Protein AF-0000000080301544 (afdb_homodimer)

InterPro domains:
  IPR000182 GNAT domain [PF00583] (174-254)
  IPR000182 GNAT domain [PS51186] (132-271)
  IPR016181 Acyl-CoA N-acyltransferase [SSF55729] (85-257)
  IPR050680 YpeA/RimI acetyltransferase [PTHR43420] (167-261)

Sequence (552 aa):
MTGSTRGGLPLLDDGADPALLSRIEDAGLNASAPPQQRWLDGWLLRLLPAKAKRARCVNAVARGRLPLDEKLARAAAACRAAGVPLVVRITPFTEPPELEAELAARGWGRLDDTRVMWRSGLDTAPAAALPDGLRLVATDPAHYAEQVGAWRGTPPPQRRAHAARLQVSPVPYRAWLLQADGGQALAGGQIACEDDLVGLYDVYTAPPARGRGLARALCSRLIAAAAAEGARHAYLQVEHDNLAARAVYHRLGFRDAYAYHYRAPAGGELPAGAGGMTGSTRGGLPLLDDGADPALLSRIEDAGLNASAPPQQRWLDGWLLRLLPAKAKRARCVNAVARGRLPLDEKLARAAAACRAAGVPLVVRITPFTEPPELEAELAARGWGRLDDTRVMWRSGLDTAPAAALPDGLRLVATDPAHYAEQVGAWRGTPPPQRRAHAARLQVSPVPYRAWLLQADGGQALAGGQIACEDDLVGLYDVYTAPPARGRGLARALCSRLIAAAAAEGARHAYLQVEHDNLAARAVYHRLGFRDAYAYHYRAPAGGELPAGAGG

Foldseek 3Di:
DPPPPLLAFDWDDPPDDPVVVVVVVVLLLQQLEFPDWDDDQQKIAQQADALDVSNGEIERQEAGDDDPVVSQVVSCVSNVVSVHAYKYKGWSRHPPRCVVVVLVVVVWDWFFKKFKKKDFALLPQDADDDDPQKDKAKDQPLVVLVVLCVLLVHDPVNSNVSSVRQVPRPWHKIKIFIAGNVGDTFWMWMWTDDQQEIEIDSTDGRPVNPPVCRSLNRVSVVSNVSVVVRHGMYIYMGGPPPVVVVVSVVVVVMDTGTIMIMTHDPPPDPPNSSRD/DPPPPLLAFDWDDPPDDPVVVVVVVVLLLQQLEFPDWDDDFQKIAQQADALDVSNGEIERQDHGDDDPVVSQVVSCVSNVVSVHAYKYKGWSRHPPRCVVVVLVVVVWDWFFKKFKKKDFALLPQDADDDDPQKDKAKDQPLVVLVVLCVLLVHDPVNSNVSSVRQVPRPWHKIKIFIAGNVGDTFWMWMWTDDQQEIEIPSTDGRPVNPPVCRSLNRVSVVSNVSVVVRHGMYIYMGGPPPVVVVVSVVVVVMDGGTIMIMTHDPPPDPPNSSRD

pLDDT: mean 90.4, std 13.52, range [24.84, 98.62]

Organism: Piscinibacter sakaiensis (NCBI:txid1547922)

Secondary structure (DSSP, 8-state):
------SSPPBS-TTS-HHHHHHHHHHHHHHT--S-EEEETTEEEE-S--SSGGGSSEEE-S--SS-HHHHHHHHHHHHHHHT----EEE-TT-SSTTHHHHHHHTTPEEEEEEEEEEEE-GGGPPPPPPPTTEEEEEE-HHHHHHHHHHHHT--HHHHHHHHHHHHT-SS-EEEEEEEETTS-EEEEEEEEEETTEEEEEEEEE-GGGTTSSHHHHHHHHHHHHHHHTT--EEEEEEETT-HHHHHHHHHTT-EEEEEEEEEE-TT---------/------SSPPBS-TTS-HHHHHHHHHHHHHHT--S-EEEETTEEEE-S--SSGGGSSEEE-S--SS-HHHHHHHHHHHHHHHT----EEE-TT-SSTTHHHHHHHTTPEEEEEEEEEEEE-GGGPPPPPPPTTEEEEEE-HHHHHHHHHHHHT--HHHHHHHHHHHHT-SS-EEEEEEEETTS-EEEEEEEEEETTEEEEEEEEE-GGGTTSSHHHHHHHHHHHHHHHTT--EEEEEEETT-HHHHHHHHHTT-EEEEEEEEEE-TT---------

Nearest PDB structures (foldseek):
  6wqb-assembly1_A  TM=5.909E-01  e=5.760E-12  Legionella hackeliae
  6wqc-assembly1_A  TM=5.809E-01  e=7.321E-12  Legionella hackeliae
  7wx7-assembly1_A  TM=5.762E-01  e=1.183E-11  Legionella pneumophila
  7wx6-assembly1_A  TM=5.414E-01  e=1.503E-11  Legionella pneumophila
  7wx5-assembly1_A  TM=5.315E-01  e=6.337E-11  Legionella pneumophila

Structure (mmCIF, N/CA/C/O backbone):
data_AF-0000000080301544-model_v1
#
loop_
_entity.id
_entity.type
_entity.pdbx_description
1 polymer 'N-acetyltransferase domain-containing protein'
#
loop_
_atom_site.group_PDB
_atom_site.id
_atom_site.type_symbol
_atom_site.label_atom_id
_atom_site.label_alt_id
_atom_site.label_comp_id
_atom_site.label_asym_id
_atom_site.label_entity_id
_atom_site.label_seq_id
_atom_site.pdbx_PDB_ins_code
_atom_site.Cartn_x
_atom_site.Cartn_y
_atom_site.Cartn_z
_atom_site.occupancy
_atom_site.B_iso_or_equiv
_atom_site.auth_seq_id
_atom_site.auth_comp_id
_atom_site.auth_asym_id
_atom_site.auth_atom_id
_atom_site.pdbx_PDB_model_num
ATOM 1 N N . MET A 1 1 ? -1.073 5.309 40.844 1 24.84 1 MET A N 1
ATOM 2 C CA . MET A 1 1 ? -1.613 5.301 39.5 1 24.84 1 MET A CA 1
ATOM 3 C C . MET A 1 1 ? -0.565 4.824 38.5 1 24.84 1 MET A C 1
ATOM 5 O O . MET A 1 1 ? 0.389 5.543 38.219 1 24.84 1 MET A O 1
ATOM 9 N N . THR A 1 2 ? -0.11 3.617 38.625 1 28.5 2 THR A N 1
ATOM 10 C CA . THR A 1 2 ? 1.019 2.959 37.969 1 28.5 2 THR A CA 1
ATOM 11 C C . THR A 1 2 ? 0.806 2.885 36.469 1 28.5 2 THR A C 1
ATOM 13 O O . THR A 1 2 ? -0.136 2.24 36 1 28.5 2 THR A O 1
ATOM 16 N N . GLY A 1 3 ? 0.817 4.051 35.719 1 33.09 3 GLY A N 1
ATOM 17 C CA . GLY A 1 3 ? 0.655 4.121 34.281 1 33.09 3 GLY A CA 1
ATOM 18 C C . GLY A 1 3 ? 1.362 2.998 33.562 1 33.09 3 GLY A C 1
ATOM 19 O O . GLY A 1 3 ? 2.545 2.74 33.781 1 33.09 3 GLY A O 1
ATOM 20 N N . SER A 1 4 ? 0.708 1.964 33.25 1 36.62 4 SER A N 1
ATOM 21 C CA . SER A 1 4 ? 1.205 0.789 32.562 1 36.62 4 SER A CA 1
ATOM 22 C C . SER A 1 4 ? 2.146 1.185 31.422 1 36.62 4 SER A C 1
ATOM 24 O O . SER A 1 4 ? 1.799 2.016 30.578 1 36.62 4 SER A O 1
ATOM 26 N N . THR A 1 5 ? 3.516 1.362 31.578 1 38.28 5 THR A N 1
ATOM 27 C CA . THR A 1 5 ? 4.637 1.644 30.688 1 38.28 5 THR A CA 1
ATOM 28 C C . THR A 1 5 ? 4.512 0.842 29.391 1 38.28 5 THR A C 1
ATOM 30 O O . THR A 1 5 ? 5.074 -0.25 29.281 1 38.28 5 THR A O 1
ATOM 33 N N . ARG A 1 6 ? 3.371 0.672 28.844 1 48.28 6 ARG A N 1
ATOM 34 C CA . ARG A 1 6 ? 3.408 0.077 27.516 1 48.28 6 ARG A CA 1
ATOM 35 C C . ARG A 1 6 ? 4.43 0.781 26.625 1 48.28 6 ARG A C 1
ATOM 37 O O . ARG A 1 6 ? 4.535 2.01 26.656 1 48.28 6 ARG A O 1
ATOM 44 N N . GLY A 1 7 ? 5.625 0.195 26.219 1 60.75 7 GLY A N 1
ATOM 45 C CA . GLY A 1 7 ? 6.859 0.551 25.547 1 60.75 7 GLY A CA 1
ATOM 46 C C . GLY A 1 7 ? 6.648 1.496 24.375 1 60.75 7 GLY A C 1
ATOM 47 O O . GLY A 1 7 ? 7.613 2.008 23.797 1 60.75 7 GLY A O 1
ATOM 48 N N . GLY A 1 8 ? 5.43 1.822 24.094 1 73.31 8 GLY A N 1
ATOM 49 C CA . GLY A 1 8 ? 5.215 2.68 22.953 1 73.31 8 GLY A CA 1
ATOM 50 C C . GLY A 1 8 ? 5.168 4.156 23.297 1 73.31 8 GLY A C 1
ATOM 51 O O . GLY A 1 8 ? 5.242 4.52 24.469 1 73.31 8 GLY A O 1
ATOM 52 N N . LEU A 1 9 ? 5.398 5.035 22.312 1 85.06 9 LEU A N 1
ATOM 53 C CA . LEU A 1 9 ? 5.289 6.48 22.5 1 85.06 9 LEU A CA 1
ATOM 54 C C . LEU A 1 9 ? 3.926 6.852 23.078 1 85.06 9 LEU A C 1
ATOM 56 O O . LEU A 1 9 ? 2.916 6.23 22.734 1 85.06 9 LEU A O 1
ATOM 60 N N . PRO A 1 10 ? 3.885 7.762 23.875 1 85.25 10 PRO A N 1
ATOM 61 C CA . PRO A 1 10 ? 2.613 8.141 24.5 1 85.25 10 PRO A CA 1
ATOM 62 C C . PRO A 1 10 ? 1.74 8.992 23.578 1 85.25 10 PRO A C 1
ATOM 64 O O . PRO A 1 10 ? 2.256 9.664 22.672 1 85.25 10 PRO A O 1
ATOM 67 N N . LEU A 1 11 ? 0.45 8.961 23.859 1 88.38 11 LEU A N 1
ATOM 68 C CA . LEU A 1 11 ? -0.45 9.992 23.359 1 88.38 11 LEU A CA 1
ATOM 69 C C . LEU A 1 11 ? -0.329 11.266 24.188 1 88.38 11 LEU A C 1
ATOM 71 O O . LEU A 1 11 ? 0 11.211 25.375 1 88.38 11 LEU A O 1
ATOM 75 N N . LEU A 1 12 ? -0.557 12.375 23.547 1 88.69 12 LEU A N 1
ATOM 76 C CA . LEU A 1 12 ? -0.285 13.641 24.219 1 88.69 12 LEU A CA 1
ATOM 77 C C . LEU A 1 12 ? -1.582 14.32 24.641 1 88.69 12 LEU A C 1
ATOM 79 O O . LEU A 1 12 ? -1.563 15.258 25.453 1 88.69 12 LEU A O 1
ATOM 83 N N . ASP A 1 13 ? -2.615 13.914 24 1 86.81 13 ASP A N 1
ATOM 84 C CA . ASP A 1 13 ? -3.916 14.453 24.375 1 86.81 13 ASP A CA 1
ATOM 85 C C . ASP A 1 13 ? -4.777 13.391 25.062 1 86.81 13 ASP A C 1
ATOM 87 O O . ASP A 1 13 ? -5.398 12.562 24.391 1 86.81 13 ASP A O 1
ATOM 91 N N . ASP A 1 14 ? -4.98 13.492 26.25 1 83.5 14 ASP A N 1
ATOM 92 C CA . ASP A 1 14 ? -5.707 12.508 27.047 1 83.5 14 ASP A CA 1
ATOM 93 C C . ASP A 1 14 ? -7.203 12.562 26.75 1 83.5 14 ASP A C 1
ATOM 95 O O . ASP A 1 14 ? -7.934 11.617 27.047 1 83.5 14 ASP A O 1
ATOM 99 N N . GLY A 1 15 ? -7.637 13.602 26.188 1 85.44 15 GLY A N 1
ATOM 100 C CA . GLY A 1 15 ? -9.055 13.758 25.906 1 85.44 15 GLY A CA 1
ATOM 101 C C . GLY A 1 15 ? -9.453 13.195 24.547 1 85.44 15 GLY A C 1
ATOM 102 O O . GLY A 1 15 ? -10.641 13.047 24.266 1 85.44 15 GLY A O 1
ATOM 103 N N . ALA A 1 16 ? -8.492 12.867 23.828 1 88.25 16 ALA A N 1
ATOM 104 C CA . ALA A 1 16 ? -8.805 12.375 22.5 1 88.25 16 ALA A CA 1
ATOM 105 C C . ALA A 1 16 ? -9.133 10.883 22.531 1 88.25 16 ALA A C 1
ATOM 107 O O . ALA A 1 16 ? -8.492 10.109 23.25 1 88.25 16 ALA A O 1
ATOM 108 N N . ASP A 1 17 ? -10.117 10.508 21.781 1 91.12 17 ASP A N 1
ATOM 109 C CA . ASP A 1 17 ? -10.422 9.102 21.562 1 91.12 17 ASP A CA 1
ATOM 110 C C . ASP A 1 17 ? -9.273 8.398 20.844 1 91.12 17 ASP A C 1
ATOM 112 O O . ASP A 1 17 ? -8.945 8.75 19.703 1 91.12 17 ASP A O 1
ATOM 116 N N . PRO A 1 18 ? -8.711 7.41 21.5 1 91.56 18 PRO A N 1
ATOM 117 C CA . PRO A 1 18 ? -7.598 6.715 20.859 1 91.56 18 PRO A CA 1
ATOM 118 C C . PRO A 1 18 ? -7.969 6.145 19.484 1 91.56 18 PRO A C 1
ATOM 120 O O . PRO A 1 18 ? -7.125 6.082 18.594 1 91.56 18 PRO A O 1
ATOM 123 N N . ALA A 1 19 ? -9.211 5.719 19.312 1 91.75 19 ALA A N 1
ATOM 124 C CA . ALA A 1 19 ? -9.656 5.195 18.031 1 91.75 19 ALA A CA 1
ATOM 125 C C . ALA A 1 19 ? -9.633 6.281 16.953 1 91.75 19 ALA A C 1
ATOM 127 O O . ALA A 1 19 ? -9.273 6.02 15.805 1 91.75 19 ALA A O 1
ATOM 128 N N . LEU A 1 20 ? -9.992 7.438 17.344 1 94.5 20 LEU A N 1
ATOM 129 C CA . LEU A 1 20 ? -9.945 8.555 16.406 1 94.5 20 LEU A CA 1
ATOM 130 C C . LEU A 1 20 ? -8.508 8.891 16.031 1 94.5 20 LEU A C 1
ATOM 132 O O . LEU A 1 20 ? -8.211 9.156 14.867 1 94.5 20 LEU A O 1
ATOM 136 N N . LEU A 1 21 ? -7.594 8.891 17.016 1 96.38 21 LEU A N 1
ATOM 137 C CA . LEU A 1 21 ? -6.195 9.203 16.734 1 96.38 21 LEU A CA 1
ATOM 138 C C . LEU A 1 21 ? -5.574 8.141 15.828 1 96.38 21 LEU A C 1
ATOM 140 O O . LEU A 1 21 ? -4.75 8.469 14.969 1 96.38 21 LEU A O 1
ATOM 144 N N . SER A 1 22 ? -5.996 6.91 16.016 1 95.5 22 SER A N 1
ATOM 145 C CA . SER A 1 22 ? -5.535 5.859 15.117 1 95.5 22 SER A CA 1
ATOM 146 C C . SER A 1 22 ? -6.047 6.082 13.703 1 95.5 22 SER A C 1
ATOM 148 O O . SER A 1 22 ? -5.328 5.836 12.727 1 95.5 22 SER A O 1
ATOM 150 N N . ARG A 1 23 ? -7.273 6.562 13.547 1 96.69 23 ARG A N 1
ATOM 151 C CA . ARG A 1 23 ? -7.816 6.898 12.234 1 96.69 23 ARG A CA 1
ATOM 152 C C . ARG A 1 23 ? -7.039 8.047 11.602 1 96.69 23 ARG A C 1
ATOM 154 O O . ARG A 1 23 ? -6.812 8.055 10.391 1 96.69 23 ARG A O 1
ATOM 161 N N . ILE A 1 24 ? -6.664 8.961 12.398 1 97.75 24 ILE A N 1
ATOM 162 C CA . ILE A 1 24 ? -5.871 10.086 11.922 1 97.75 24 ILE A CA 1
ATOM 163 C C . ILE A 1 24 ? -4.516 9.594 11.422 1 97.75 24 ILE A C 1
ATOM 165 O O . ILE A 1 24 ? -4.031 10.031 10.383 1 97.75 24 ILE A O 1
ATOM 169 N N . GLU A 1 25 ? -3.932 8.672 12.164 1 97.62 25 GLU A N 1
ATOM 170 C CA . GLU A 1 25 ? -2.682 8.062 11.727 1 97.62 25 GLU A CA 1
ATOM 171 C C . GLU A 1 25 ? -2.844 7.387 10.367 1 97.62 25 GLU A C 1
ATOM 173 O O . GLU A 1 25 ? -2.018 7.574 9.469 1 97.62 25 GLU A O 1
ATOM 178 N N . ASP A 1 26 ? -3.93 6.629 10.18 1 97.62 26 ASP A N 1
ATOM 179 C CA . ASP A 1 26 ? -4.195 5.969 8.906 1 97.62 26 ASP A CA 1
ATOM 180 C C . ASP A 1 26 ? -4.383 6.988 7.789 1 97.62 26 ASP A C 1
ATOM 182 O O . ASP A 1 26 ? -3.861 6.809 6.684 1 97.62 26 ASP A O 1
ATOM 186 N N . ALA A 1 27 ? -5.109 8.055 8.078 1 97.75 27 ALA A N 1
ATOM 187 C CA . ALA A 1 27 ? -5.355 9.086 7.078 1 97.75 27 ALA A CA 1
ATOM 188 C C . ALA A 1 27 ? -4.051 9.742 6.633 1 97.75 27 ALA A C 1
ATOM 190 O O . ALA A 1 27 ? -3.844 9.984 5.441 1 97.75 27 ALA A O 1
ATOM 191 N N . GLY A 1 28 ? -3.189 10.047 7.578 1 97.25 28 GLY A N 1
ATOM 192 C CA . GLY A 1 28 ? -1.88 10.586 7.238 1 97.25 28 GLY A CA 1
ATOM 193 C C . GLY A 1 28 ? -1.041 9.633 6.41 1 97.25 28 GLY A C 1
ATOM 194 O O . GLY A 1 28 ? -0.364 10.047 5.469 1 97.25 28 GLY A O 1
ATOM 195 N N . LEU A 1 29 ? -1.104 8.383 6.797 1 96.5 29 LEU A N 1
ATOM 196 C CA . LEU A 1 29 ? -0.406 7.344 6.055 1 96.5 29 LEU A CA 1
ATOM 197 C C . LEU A 1 29 ? -0.885 7.293 4.609 1 96.5 29 LEU A C 1
ATOM 199 O O . LEU A 1 29 ? -0.072 7.246 3.684 1 96.5 29 LEU A O 1
ATOM 203 N N . ASN A 1 30 ? -2.143 7.328 4.391 1 96.56 30 ASN A N 1
ATOM 204 C CA . ASN A 1 30 ? -2.738 7.234 3.062 1 96.56 30 ASN A CA 1
ATOM 205 C C . ASN A 1 30 ? -2.447 8.477 2.229 1 96.56 30 ASN A C 1
ATOM 207 O O . ASN A 1 30 ? -2.141 8.375 1.04 1 96.56 30 ASN A O 1
ATOM 211 N N . ALA A 1 31 ? -2.508 9.602 2.861 1 95.31 31 ALA A N 1
ATOM 212 C CA . ALA A 1 31 ? -2.305 10.867 2.15 1 95.31 31 ALA A CA 1
ATOM 213 C C . ALA A 1 31 ? -0.862 10.992 1.669 1 95.31 31 ALA A C 1
ATOM 215 O O . ALA A 1 31 ? -0.592 11.664 0.67 1 95.31 31 ALA A O 1
ATOM 216 N N . SER A 1 32 ? 0.061 10.32 2.338 1 93.25 32 SER A N 1
ATOM 217 C CA . SER A 1 32 ? 1.473 10.445 1.989 1 93.25 32 SER A CA 1
ATOM 218 C C . SER A 1 32 ? 1.968 9.227 1.228 1 93.25 32 SER A C 1
ATOM 220 O O . SER A 1 32 ? 3.17 9.078 0.991 1 93.25 32 SER A O 1
ATOM 222 N N . ALA A 1 33 ? 1.068 8.359 0.849 1 92 33 ALA A N 1
ATOM 223 C CA . ALA A 1 33 ? 1.444 7.082 0.249 1 92 33 ALA A CA 1
ATOM 224 C C . ALA A 1 33 ? 2.014 7.281 -1.152 1 92 33 ALA A C 1
ATOM 226 O O . ALA A 1 33 ? 1.398 7.945 -1.991 1 92 33 ALA A O 1
ATOM 227 N N . PRO A 1 34 ? 3.184 6.691 -1.427 1 88.56 34 PRO A N 1
ATOM 228 C CA . PRO A 1 34 ? 3.674 6.621 -2.805 1 88.56 34 PRO A CA 1
ATOM 229 C C . PRO A 1 34 ? 3.02 5.5 -3.607 1 88.56 34 PRO A C 1
ATOM 231 O O . PRO A 1 34 ? 2.4 4.602 -3.027 1 88.56 34 PRO A O 1
ATOM 234 N N . PRO A 1 35 ? 3.123 5.566 -4.887 1 82.88 35 PRO A N 1
ATOM 235 C CA . PRO A 1 35 ? 2.527 4.5 -5.695 1 82.88 35 PRO A CA 1
ATOM 236 C C . PRO A 1 35 ? 3.227 3.154 -5.5 1 82.88 35 PRO A C 1
ATOM 238 O O . PRO A 1 35 ? 2.615 2.102 -5.703 1 82.88 35 PRO A O 1
ATOM 241 N N . GLN A 1 36 ? 4.43 3.16 -5.141 1 86.81 36 GLN A N 1
ATOM 242 C CA . GLN A 1 36 ? 5.156 1.908 -4.957 1 86.81 36 GLN A CA 1
ATOM 243 C C . GLN A 1 36 ? 5.379 1.61 -3.477 1 86.81 36 GLN A C 1
ATOM 245 O O . GLN A 1 36 ? 6.207 2.248 -2.826 1 86.81 36 GLN A O 1
ATOM 250 N N . GLN A 1 37 ? 4.645 0.678 -3.039 1 92.5 37 GLN A N 1
ATOM 251 C CA . GLN A 1 37 ? 4.762 0.19 -1.67 1 92.5 37 GLN A CA 1
ATOM 252 C C . GLN A 1 37 ? 4.723 -1.334 -1.622 1 92.5 37 GLN A C 1
ATOM 254 O O . GLN A 1 37 ? 4.094 -1.971 -2.471 1 92.5 37 GLN A O 1
ATOM 259 N N . ARG A 1 38 ? 5.43 -1.862 -0.663 1 95.38 38 ARG A N 1
ATOM 260 C CA . ARG A 1 38 ? 5.414 -3.303 -0.429 1 95.38 38 ARG A CA 1
ATOM 261 C C . ARG A 1 38 ? 4.965 -3.621 0.994 1 95.38 38 ARG A C 1
ATOM 263 O O . ARG A 1 38 ? 5.234 -2.854 1.921 1 95.38 38 ARG A O 1
ATOM 270 N N . TRP A 1 39 ? 4.191 -4.664 1.096 1 96.88 39 TRP A N 1
ATOM 271 C CA . TRP A 1 39 ? 3.895 -5.266 2.391 1 96.88 39 TRP A CA 1
ATOM 272 C C . TRP A 1 39 ? 4.961 -6.293 2.77 1 96.88 39 TRP A C 1
ATOM 274 O O . TRP A 1 39 ? 5.273 -7.188 1.982 1 96.88 39 TRP A O 1
ATOM 284 N N . LEU A 1 40 ? 5.574 -6.09 3.898 1 97.5 40 LEU A N 1
ATOM 285 C CA . LEU A 1 40 ? 6.574 -7.02 4.414 1 97.5 40 LEU A CA 1
ATOM 286 C C . LEU A 1 40 ? 6.301 -7.363 5.871 1 97.5 40 LEU A C 1
ATOM 288 O O . LEU A 1 40 ? 6.684 -6.613 6.773 1 97.5 40 LEU A O 1
ATOM 292 N N . ASP A 1 41 ? 5.566 -8.43 6.156 1 96.88 41 ASP A N 1
ATOM 293 C CA . ASP A 1 41 ? 5.363 -9.008 7.48 1 96.88 41 ASP A CA 1
ATOM 294 C C . ASP A 1 41 ? 4.988 -7.93 8.492 1 96.88 41 ASP A C 1
ATOM 296 O O . ASP A 1 41 ? 5.641 -7.793 9.531 1 96.88 41 ASP A O 1
ATOM 300 N N . GLY A 1 42 ? 4.016 -7.141 8.156 1 97.31 42 GLY A N 1
ATOM 301 C CA . GLY A 1 42 ? 3.527 -6.129 9.086 1 97.31 42 GLY A CA 1
ATOM 302 C C . GLY A 1 42 ? 4.047 -4.738 8.773 1 97.31 42 GLY A C 1
ATOM 303 O O . GLY A 1 42 ? 3.602 -3.758 9.375 1 97.31 42 GLY A O 1
ATOM 304 N N . TRP A 1 43 ? 5.008 -4.594 7.902 1 98.25 43 TRP A N 1
ATOM 305 C CA . TRP A 1 43 ? 5.594 -3.301 7.555 1 98.25 43 TRP A CA 1
ATOM 306 C C . TRP A 1 43 ? 5.152 -2.857 6.164 1 98.25 43 TRP A C 1
ATOM 308 O O . TRP A 1 43 ? 5.102 -3.664 5.234 1 98.25 43 TRP A O 1
ATOM 318 N N . LEU A 1 44 ? 4.734 -1.629 6.059 1 97.25 44 LEU A N 1
ATOM 319 C CA . LEU A 1 44 ? 4.574 -0.979 4.762 1 97.25 44 LEU A CA 1
ATOM 320 C C . LEU A 1 44 ? 5.863 -0.286 4.336 1 97.25 44 LEU A C 1
ATOM 322 O O . LEU A 1 44 ? 6.262 0.713 4.938 1 97.25 44 LEU A O 1
ATOM 326 N N . LEU A 1 45 ? 6.535 -0.821 3.303 1 96.62 45 LEU A N 1
ATOM 327 C CA . LEU A 1 45 ? 7.746 -0.226 2.756 1 96.62 45 LEU A CA 1
ATOM 328 C C . LEU A 1 45 ? 7.414 0.748 1.63 1 96.62 45 LEU A C 1
ATOM 330 O O . LEU A 1 45 ? 6.824 0.358 0.621 1 96.62 45 LEU A O 1
ATOM 334 N N . ARG A 1 46 ? 7.762 1.957 1.845 1 94.56 46 ARG A N 1
ATOM 335 C CA . ARG A 1 46 ? 7.617 2.949 0.786 1 94.56 46 ARG A CA 1
ATOM 336 C C . ARG A 1 46 ? 8.891 3.053 -0.046 1 94.56 46 ARG A C 1
ATOM 338 O O . ARG A 1 46 ? 9.938 3.471 0.458 1 94.56 46 ARG A O 1
ATOM 345 N N . LEU A 1 47 ? 8.812 2.711 -1.302 1 89.31 47 LEU A N 1
ATOM 346 C CA . LEU A 1 47 ? 10.016 2.418 -2.076 1 89.31 47 LEU A CA 1
ATOM 347 C C . LEU A 1 47 ? 10.18 3.412 -3.223 1 89.31 47 LEU A C 1
ATOM 349 O O . LEU A 1 47 ? 10.844 3.115 -4.219 1 89.31 47 LEU A O 1
ATOM 353 N N . LEU A 1 48 ? 9.602 4.52 -3.217 1 81.5 48 LEU A N 1
ATOM 354 C CA . LEU A 1 48 ? 9.812 5.559 -4.219 1 81.5 48 LEU A CA 1
ATOM 355 C C . LEU A 1 48 ? 10.633 6.707 -3.645 1 81.5 48 LEU A C 1
ATOM 357 O O . LEU A 1 48 ? 10.336 7.207 -2.557 1 81.5 48 LEU A O 1
ATOM 361 N N . PRO A 1 49 ? 11.688 7.023 -4.434 1 75.31 49 PRO A N 1
ATOM 362 C CA . PRO A 1 49 ? 12.445 8.203 -3.994 1 75.31 49 PRO A CA 1
ATOM 363 C C . PRO A 1 49 ? 11.586 9.469 -3.953 1 75.31 49 PRO A C 1
ATOM 365 O O . PRO A 1 49 ? 10.789 9.711 -4.867 1 75.31 49 PRO A O 1
ATOM 368 N N . ALA A 1 50 ? 11.555 10.148 -2.883 1 75.62 50 ALA A N 1
ATOM 369 C CA . ALA A 1 50 ? 10.789 11.367 -2.656 1 75.62 50 ALA A CA 1
ATOM 370 C C . ALA A 1 50 ? 11.523 12.297 -1.691 1 75.62 50 ALA A C 1
ATOM 372 O O . ALA A 1 50 ? 12.398 11.867 -0.945 1 75.62 50 ALA A O 1
ATOM 373 N N . LYS A 1 51 ? 11.188 13.531 -1.81 1 72.25 51 LYS A N 1
ATOM 374 C CA . LYS A 1 51 ? 11.758 14.492 -0.874 1 72.25 51 LYS A CA 1
ATOM 375 C C . LYS A 1 51 ? 11.219 14.273 0.537 1 72.25 51 LYS A C 1
ATOM 377 O O . LYS A 1 51 ? 11.977 14.25 1.503 1 72.25 51 LYS A O 1
ATOM 382 N N . ALA A 1 52 ? 9.945 14.094 0.623 1 74.75 52 ALA A N 1
ATOM 383 C CA . ALA A 1 52 ? 9.312 13.938 1.927 1 74.75 52 ALA A CA 1
ATOM 384 C C . ALA A 1 52 ? 9.625 12.57 2.525 1 74.75 52 ALA A C 1
ATOM 386 O O . ALA A 1 52 ? 9.391 11.539 1.892 1 74.75 52 ALA A O 1
ATOM 387 N N . LYS A 1 53 ? 10.023 12.492 3.76 1 83 53 LYS A N 1
ATOM 388 C CA . LYS A 1 53 ? 10.391 11.258 4.445 1 83 53 LYS A CA 1
ATOM 389 C C . LYS A 1 53 ? 9.18 10.344 4.617 1 83 53 LYS A C 1
ATOM 391 O O . LYS A 1 53 ? 9.305 9.117 4.543 1 83 53 LYS A O 1
ATOM 396 N N . ARG A 1 54 ? 8.023 10.969 4.828 1 87.88 54 ARG A N 1
ATOM 397 C CA . ARG A 1 54 ? 6.812 10.188 5.043 1 87.88 54 ARG A CA 1
ATOM 398 C C . ARG A 1 54 ? 6.477 9.352 3.809 1 87.88 54 ARG A C 1
ATOM 400 O O . ARG A 1 54 ? 5.75 8.359 3.904 1 87.88 54 ARG A O 1
ATOM 407 N N . ALA A 1 55 ? 7.094 9.703 2.68 1 84.62 55 ALA A N 1
ATOM 408 C CA . ALA A 1 55 ? 6.812 9 1.43 1 84.62 55 ALA A CA 1
ATOM 409 C C . ALA A 1 55 ? 7.91 7.992 1.106 1 84.62 55 ALA A C 1
ATOM 411 O O . ALA A 1 55 ? 7.832 7.281 0.103 1 84.62 55 ALA A O 1
ATOM 412 N N . ARG A 1 56 ? 8.938 7.902 1.927 1 88.5 56 ARG A N 1
ATOM 413 C CA . ARG A 1 56 ? 10.023 6.973 1.636 1 88.5 56 ARG A CA 1
ATOM 414 C C . ARG A 1 56 ? 10.508 6.285 2.906 1 88.5 56 ARG A C 1
ATOM 416 O O . ARG A 1 56 ? 11.719 6.113 3.1 1 88.5 56 ARG A O 1
ATOM 423 N N . CYS A 1 57 ? 9.672 5.945 3.76 1 95.5 57 CYS A N 1
ATOM 424 C CA . CYS A 1 57 ? 10.023 5.301 5.02 1 95.5 57 CYS A CA 1
ATOM 425 C C . CYS A 1 57 ? 9.289 3.979 5.184 1 95.5 57 CYS A C 1
ATOM 427 O O . CYS A 1 57 ? 8.406 3.648 4.387 1 95.5 57 CYS A O 1
ATOM 429 N N . VAL A 1 58 ? 9.719 3.281 6.188 1 97.5 58 VAL A N 1
ATOM 430 C CA . VAL A 1 58 ? 9.031 2.068 6.617 1 97.5 58 VAL A CA 1
ATOM 431 C C . VAL A 1 58 ? 8.023 2.408 7.715 1 97.5 58 VAL A C 1
ATOM 433 O O . VAL A 1 58 ? 8.352 3.105 8.672 1 97.5 58 VAL A O 1
ATOM 436 N N . ASN A 1 59 ? 6.805 2.014 7.559 1 98 59 ASN A N 1
ATOM 437 C CA . ASN A 1 59 ? 5.781 2.123 8.594 1 98 59 ASN A CA 1
ATOM 438 C C . ASN A 1 59 ? 5.434 0.759 9.188 1 98 59 ASN A C 1
ATOM 440 O O . ASN A 1 59 ? 4.918 -0.112 8.477 1 98 59 ASN A O 1
ATOM 444 N N . ALA A 1 60 ? 5.742 0.565 10.469 1 98 60 ALA A N 1
ATOM 445 C CA . ALA A 1 60 ? 5.465 -0.689 11.164 1 98 60 ALA A CA 1
ATOM 446 C C . ALA A 1 60 ? 4.043 -0.709 11.719 1 98 60 ALA A C 1
ATOM 448 O O . ALA A 1 60 ? 3.826 -0.441 12.906 1 98 60 ALA A O 1
ATOM 449 N N . VAL A 1 61 ? 3.1 -1.15 10.945 1 97.44 61 VAL A N 1
ATOM 450 C CA . VAL A 1 61 ? 1.69 -0.943 11.258 1 97.44 61 VAL A CA 1
ATOM 451 C C . VAL A 1 61 ? 1.117 -2.195 11.914 1 97.44 61 VAL A C 1
ATOM 453 O O . VAL A 1 61 ? 0.007 -2.17 12.453 1 97.44 61 VAL A O 1
ATOM 456 N N . ALA A 1 62 ? 1.884 -3.268 11.898 1 96.56 62 ALA A N 1
ATOM 457 C CA . ALA A 1 62 ? 1.433 -4.516 12.508 1 96.56 62 ALA A CA 1
ATOM 458 C C . ALA A 1 62 ? 2.613 -5.332 13.023 1 96.56 62 ALA A C 1
ATOM 460 O O . ALA A 1 62 ? 3.746 -5.152 12.57 1 96.56 62 ALA A O 1
ATOM 461 N N . ARG A 1 63 ? 2.607 -6.176 14.07 1 92.06 63 ARG A N 1
ATOM 462 C CA . ARG A 1 63 ? 3.656 -6.957 14.719 1 92.06 63 ARG A CA 1
ATOM 463 C C . ARG A 1 63 ? 4.285 -7.949 13.75 1 92.06 63 ARG A C 1
ATOM 465 O O . ARG A 1 63 ? 5.512 -8.055 13.672 1 92.06 63 ARG A O 1
ATOM 472 N N . GLY A 1 64 ? 3.742 -8.602 12.828 1 90.69 64 GLY A N 1
ATOM 473 C CA . GLY A 1 64 ? 4.227 -9.625 11.922 1 90.69 64 GLY A CA 1
ATOM 474 C C . GLY A 1 64 ? 4.652 -10.898 12.633 1 90.69 64 GLY A C 1
ATOM 475 O O . GLY A 1 64 ? 4.352 -11.086 13.812 1 90.69 64 GLY A O 1
ATOM 476 N N . ARG A 1 65 ? 5.414 -11.812 11.898 1 91.38 65 ARG A N 1
ATOM 477 C CA . ARG A 1 65 ? 5.766 -13.133 12.406 1 91.38 65 ARG A CA 1
ATOM 478 C C . ARG A 1 65 ? 7.277 -13.344 12.398 1 91.38 65 ARG A C 1
ATOM 480 O O . ARG A 1 65 ? 7.797 -14.203 13.109 1 91.38 65 ARG A O 1
ATOM 487 N N . LEU A 1 66 ? 8.039 -12.617 11.641 1 94.38 66 LEU A N 1
ATOM 488 C CA . LEU A 1 66 ? 9.477 -12.812 11.445 1 94.38 66 LEU A CA 1
ATOM 489 C C . LEU A 1 66 ? 10.266 -12.172 12.578 1 94.38 66 LEU A C 1
ATOM 491 O O . LEU A 1 66 ? 9.867 -11.141 13.117 1 94.38 66 LEU A O 1
ATOM 495 N N . PRO A 1 67 ? 11.406 -12.766 12.906 1 95.44 67 PRO A N 1
ATOM 496 C CA . PRO A 1 67 ? 12.328 -12.062 13.812 1 95.44 67 PRO A CA 1
ATOM 497 C C . PRO A 1 67 ? 12.781 -10.719 13.258 1 95.44 67 PRO A C 1
ATOM 499 O O . PRO A 1 67 ? 12.961 -10.57 12.047 1 95.44 67 PRO A O 1
ATOM 502 N N . LEU A 1 68 ? 13.023 -9.805 14.172 1 96.88 68 LEU A N 1
ATOM 503 C CA . LEU A 1 68 ? 13.328 -8.43 13.789 1 96.88 68 LEU A CA 1
ATOM 504 C C . LEU A 1 68 ? 14.555 -8.383 12.883 1 96.88 68 LEU A C 1
ATOM 506 O O . LEU A 1 68 ? 14.562 -7.66 11.883 1 96.88 68 LEU A O 1
ATOM 510 N N . ASP A 1 69 ? 15.594 -9.172 13.203 1 97.06 69 ASP A N 1
ATOM 511 C CA . ASP A 1 69 ? 16.812 -9.156 12.398 1 97.06 69 ASP A CA 1
ATOM 512 C C . ASP A 1 69 ? 16.516 -9.555 10.953 1 97.06 69 ASP A C 1
ATOM 514 O O . ASP A 1 69 ? 17.062 -8.961 10.023 1 97.06 69 ASP A O 1
ATOM 518 N N . GLU A 1 70 ? 15.711 -10.516 10.812 1 95.94 70 GLU A N 1
ATOM 519 C CA . GLU A 1 70 ? 15.352 -10.969 9.469 1 95.94 70 GLU A CA 1
ATOM 520 C C . GLU A 1 70 ? 14.523 -9.914 8.734 1 95.94 70 GLU A C 1
ATOM 522 O O . GLU A 1 70 ? 14.75 -9.648 7.555 1 95.94 70 GLU A O 1
ATOM 527 N N . LYS A 1 71 ? 13.617 -9.305 9.422 1 96.25 71 LYS A N 1
ATOM 528 C CA . LYS A 1 71 ? 12.789 -8.242 8.852 1 96.25 71 LYS A CA 1
ATOM 529 C C . LYS A 1 71 ? 13.641 -7.062 8.398 1 96.25 71 LYS A C 1
ATOM 531 O O . LYS A 1 71 ? 13.438 -6.523 7.309 1 96.25 71 LYS A O 1
ATOM 536 N N . LEU A 1 72 ? 14.578 -6.684 9.227 1 97.44 72 LEU A N 1
ATOM 537 C CA . LEU A 1 72 ? 15.461 -5.57 8.914 1 97.44 72 LEU A CA 1
ATOM 538 C C . LEU A 1 72 ? 16.328 -5.891 7.699 1 97.44 72 LEU A C 1
ATOM 540 O O . LEU A 1 72 ? 16.531 -5.039 6.832 1 97.44 72 LEU A O 1
ATOM 544 N N . ALA A 1 73 ? 16.797 -7.082 7.621 1 97.06 73 ALA A N 1
ATOM 545 C CA . ALA A 1 73 ? 17.625 -7.484 6.488 1 97.06 73 ALA A CA 1
ATOM 546 C C . ALA A 1 73 ? 16.844 -7.438 5.184 1 97.06 73 ALA A C 1
ATOM 548 O O . ALA A 1 73 ? 17.328 -6.938 4.172 1 97.06 73 ALA A O 1
ATOM 549 N N . ARG A 1 74 ? 15.656 -7.945 5.215 1 96.62 74 ARG A N 1
ATOM 550 C CA . ARG A 1 74 ? 14.812 -7.961 4.027 1 96.62 74 ARG A CA 1
ATOM 551 C C . ARG A 1 74 ? 14.391 -6.551 3.633 1 96.62 74 ARG A C 1
ATOM 553 O O . ARG A 1 74 ? 14.375 -6.207 2.447 1 96.62 74 ARG A O 1
ATOM 560 N N . ALA A 1 75 ? 14.055 -5.742 4.621 1 97.44 75 ALA A N 1
ATOM 561 C CA . ALA A 1 75 ? 13.719 -4.348 4.352 1 97.44 75 ALA A CA 1
ATOM 562 C C . ALA A 1 75 ? 14.914 -3.6 3.766 1 97.44 75 ALA A C 1
ATOM 564 O O . ALA A 1 75 ? 14.758 -2.818 2.824 1 97.44 75 ALA A O 1
ATOM 565 N N . ALA A 1 76 ? 16.062 -3.885 4.305 1 96.81 76 ALA A N 1
ATOM 566 C CA . ALA A 1 76 ? 17.281 -3.252 3.807 1 96.81 76 ALA A CA 1
ATOM 567 C C . ALA A 1 76 ? 17.531 -3.613 2.346 1 96.81 76 ALA A C 1
ATOM 569 O O . ALA A 1 76 ? 17.891 -2.75 1.538 1 96.81 76 ALA A O 1
ATOM 570 N N . ALA A 1 77 ? 17.328 -4.84 2.031 1 95.12 77 ALA A N 1
ATOM 571 C CA . ALA A 1 77 ? 17.531 -5.293 0.656 1 95.12 77 ALA A CA 1
ATOM 572 C C . ALA A 1 77 ? 16.547 -4.617 -0.293 1 95.12 77 ALA A C 1
ATOM 574 O O . ALA A 1 77 ? 16.922 -4.176 -1.38 1 95.12 77 ALA A O 1
ATOM 575 N N . ALA A 1 78 ? 15.305 -4.516 0.129 1 94.81 78 ALA A N 1
ATOM 576 C CA . ALA A 1 78 ? 14.281 -3.875 -0.691 1 94.81 78 ALA A CA 1
ATOM 577 C C . ALA A 1 78 ? 14.586 -2.393 -0.893 1 94.81 78 ALA A C 1
ATOM 579 O O . ALA A 1 78 ? 14.477 -1.876 -2.008 1 94.81 78 ALA A O 1
ATOM 580 N N . CYS A 1 79 ? 14.992 -1.737 0.168 1 94.69 79 CYS A N 1
ATOM 581 C CA . CYS A 1 79 ? 15.32 -0.318 0.105 1 94.69 79 CYS A CA 1
ATOM 582 C C . CYS A 1 79 ? 16.516 -0.076 -0.801 1 94.69 79 CYS A C 1
ATOM 584 O O . CYS A 1 79 ? 16.516 0.847 -1.618 1 94.69 79 CYS A O 1
ATOM 586 N N . ARG A 1 80 ? 17.5 -0.902 -0.708 1 93.94 80 ARG A N 1
ATOM 587 C CA . ARG A 1 80 ? 18.688 -0.797 -1.559 1 93.94 80 ARG A CA 1
ATOM 588 C C . ARG A 1 80 ? 18.312 -0.951 -3.029 1 93.94 80 ARG A C 1
ATOM 590 O O . ARG A 1 80 ? 18.766 -0.176 -3.873 1 93.94 80 ARG A O 1
ATOM 597 N N . ALA A 1 81 ? 17.5 -1.899 -3.291 1 90.94 81 ALA A N 1
ATOM 598 C CA . ALA A 1 81 ? 17.078 -2.15 -4.668 1 90.94 81 ALA A CA 1
ATOM 599 C C . ALA A 1 81 ? 16.297 -0.963 -5.23 1 90.94 81 ALA A C 1
ATOM 601 O O . ALA A 1 81 ? 16.391 -0.662 -6.426 1 90.94 81 ALA A O 1
ATOM 602 N N . ALA A 1 82 ? 15.586 -0.262 -4.352 1 90.44 82 ALA A N 1
ATOM 603 C CA . ALA A 1 82 ? 14.758 0.865 -4.777 1 90.44 82 ALA A CA 1
ATOM 604 C C . ALA A 1 82 ? 15.547 2.172 -4.719 1 90.44 82 ALA A C 1
ATOM 606 O O . ALA A 1 82 ? 15.055 3.215 -5.16 1 90.44 82 ALA A O 1
ATOM 607 N N . GLY A 1 83 ? 16.734 2.125 -4.129 1 90.94 83 GLY A N 1
ATOM 608 C CA . GLY A 1 83 ? 17.562 3.316 -4.016 1 90.94 83 GLY A CA 1
ATOM 609 C C . GLY A 1 83 ? 17.062 4.293 -2.967 1 90.94 83 GLY A C 1
ATOM 610 O O . GLY A 1 83 ? 17.156 5.508 -3.146 1 90.94 83 GLY A O 1
ATOM 611 N N . VAL A 1 84 ? 16.406 3.83 -1.962 1 91.31 84 VAL A N 1
ATOM 612 C CA . VAL A 1 84 ? 15.93 4.68 -0.874 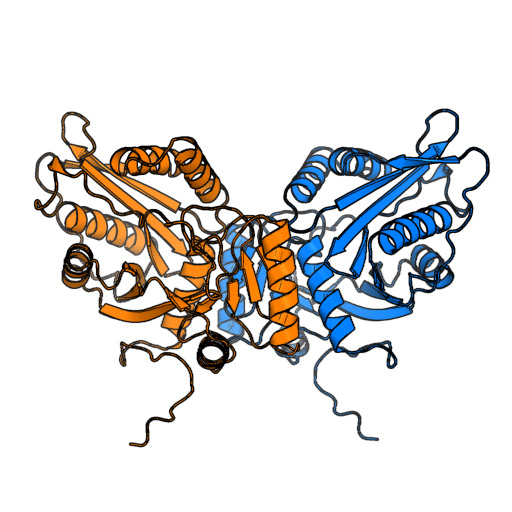1 91.31 84 VAL A CA 1
ATOM 613 C C . VAL A 1 84 ? 16.562 4.234 0.442 1 91.31 84 VAL A C 1
ATOM 615 O O . VAL A 1 84 ? 16.969 3.076 0.588 1 91.31 84 VAL A O 1
ATOM 618 N N . PRO A 1 85 ? 16.703 5.129 1.385 1 92.44 85 PRO A N 1
ATOM 619 C CA . PRO A 1 85 ? 17.281 4.742 2.674 1 92.44 85 PRO A CA 1
ATOM 620 C C . PRO A 1 85 ? 16.328 3.908 3.523 1 92.44 85 PRO A C 1
ATOM 622 O O . PRO A 1 85 ? 15.109 3.984 3.344 1 92.44 85 PRO A O 1
ATOM 625 N N . LEU A 1 86 ? 16.938 3.094 4.367 1 95.62 86 LEU A N 1
ATOM 626 C CA . LEU A 1 86 ? 16.141 2.395 5.363 1 95.62 86 LEU A CA 1
ATOM 627 C C . LEU A 1 86 ? 15.883 3.287 6.57 1 95.62 86 LEU A C 1
ATOM 629 O O . LEU A 1 86 ? 16.781 3.541 7.371 1 95.62 86 LEU A O 1
ATOM 633 N N . VAL A 1 87 ? 14.664 3.791 6.68 1 96.5 87 VAL A N 1
ATOM 634 C CA . VAL A 1 87 ? 14.211 4.664 7.754 1 96.5 87 VAL A CA 1
ATOM 635 C C . VAL A 1 87 ? 12.852 4.18 8.273 1 96.5 87 VAL A C 1
ATOM 637 O O . VAL A 1 87 ? 11.945 3.91 7.484 1 96.5 87 VAL A O 1
ATOM 640 N N . VAL A 1 88 ? 12.781 4.004 9.562 1 97.88 88 VAL A N 1
ATOM 641 C CA . VAL A 1 88 ? 11.547 3.504 10.148 1 97.88 88 VAL A CA 1
ATOM 642 C C . VAL A 1 88 ? 10.836 4.629 10.898 1 97.88 88 VAL A C 1
ATOM 644 O O . VAL A 1 88 ? 11.422 5.27 11.773 1 97.88 88 VAL A O 1
ATOM 647 N N . ARG A 1 89 ? 9.609 4.891 10.539 1 97.75 89 ARG A N 1
ATOM 648 C CA . ARG A 1 89 ? 8.789 5.867 11.25 1 97.75 89 ARG A CA 1
ATOM 649 C C . ARG A 1 89 ? 8.211 5.266 12.523 1 97.75 89 ARG A C 1
ATOM 651 O O . ARG A 1 89 ? 7.656 4.168 12.5 1 97.75 89 ARG A O 1
ATOM 658 N N . ILE A 1 90 ? 8.398 5.953 13.609 1 98.06 90 ILE A N 1
ATOM 659 C CA . ILE A 1 90 ? 7.949 5.5 14.922 1 98.06 90 ILE A CA 1
ATOM 660 C C . ILE A 1 90 ? 6.82 6.402 15.422 1 98.06 90 ILE A C 1
ATOM 662 O O . ILE A 1 90 ? 6.984 7.617 15.516 1 98.06 90 ILE A O 1
ATOM 666 N N . THR A 1 91 ? 5.695 5.863 15.68 1 97.62 91 THR A N 1
ATOM 667 C CA . THR A 1 91 ? 4.512 6.527 16.203 1 97.62 91 THR A CA 1
ATOM 668 C C . THR A 1 91 ? 3.973 5.781 17.422 1 97.62 91 THR A C 1
ATOM 670 O O . THR A 1 91 ? 4.449 4.695 17.75 1 97.62 91 THR A O 1
ATOM 673 N N . PRO A 1 92 ? 2.953 6.289 18.172 1 96.5 92 PRO A N 1
ATOM 674 C CA . PRO A 1 92 ? 2.318 5.527 19.25 1 96.5 92 PRO A CA 1
ATOM 675 C C . PRO A 1 92 ? 1.591 4.281 18.75 1 96.5 92 PRO A C 1
ATOM 677 O O . PRO A 1 92 ? 1.202 3.424 19.547 1 96.5 92 PRO A O 1
ATOM 680 N N . PHE A 1 93 ? 1.433 4.172 17.438 1 95.81 93 PHE A N 1
ATOM 681 C CA . PHE A 1 93 ? 0.661 3.074 16.859 1 95.81 93 PHE A CA 1
ATOM 682 C C . PHE A 1 93 ? 1.579 2.055 16.188 1 95.81 93 PHE A C 1
ATOM 684 O O . PHE A 1 93 ? 1.109 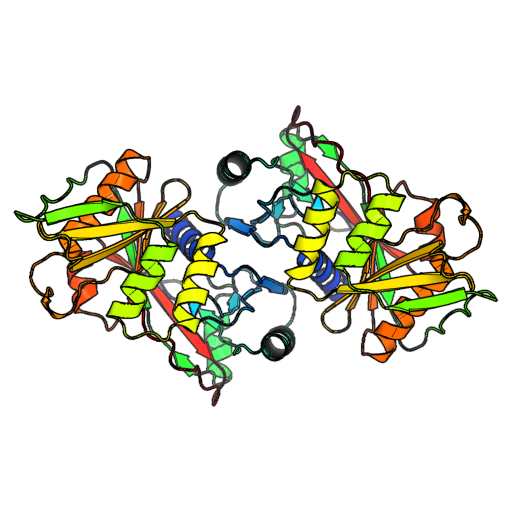1.104 15.57 1 95.81 93 PHE A O 1
ATOM 691 N N . THR A 1 94 ? 2.871 2.303 16.281 1 96.94 94 THR A N 1
ATOM 692 C CA . THR A 1 94 ? 3.857 1.36 15.766 1 96.94 94 THR A CA 1
ATOM 693 C C . THR A 1 94 ? 3.74 0.015 16.469 1 96.94 94 THR A C 1
ATOM 695 O O . THR A 1 94 ? 3.568 -0.037 17.688 1 96.94 94 THR A O 1
ATOM 698 N N . GLU A 1 95 ? 3.797 -1.025 15.703 1 95.56 95 GLU A N 1
ATOM 699 C CA . GLU A 1 95 ? 3.742 -2.381 16.234 1 95.56 95 GLU A CA 1
ATOM 700 C C . GLU A 1 95 ? 4.973 -3.188 15.836 1 95.56 95 GLU A C 1
ATOM 702 O O . GLU A 1 95 ? 5.387 -3.16 14.672 1 95.56 95 GLU A O 1
ATOM 707 N N . PRO A 1 96 ? 5.5 -3.959 16.734 1 95.69 96 PRO A N 1
ATOM 708 C CA . PRO A 1 96 ? 5.16 -3.959 18.156 1 95.69 96 PRO A CA 1
ATOM 709 C C . PRO A 1 96 ? 5.652 -2.707 18.891 1 95.69 96 PRO A C 1
ATOM 711 O O . PRO A 1 96 ? 6.566 -2.033 18.406 1 95.69 96 PRO A O 1
ATOM 714 N N . PRO A 1 97 ? 5.09 -2.463 20.031 1 94.94 97 PRO A N 1
ATOM 715 C CA . PRO A 1 97 ? 5.441 -1.222 20.719 1 94.94 97 PRO A CA 1
ATOM 716 C C . PRO A 1 97 ? 6.91 -1.173 21.141 1 94.94 97 PRO A C 1
ATOM 718 O O . PRO A 1 97 ? 7.477 -0.087 21.297 1 94.94 97 PRO A O 1
ATOM 721 N N . GLU A 1 98 ? 7.57 -2.303 21.25 1 96.19 98 GLU A N 1
ATOM 722 C CA . GLU A 1 98 ? 8.961 -2.359 21.703 1 96.19 98 GLU A CA 1
ATOM 723 C C . GLU A 1 98 ? 9.922 -2.061 20.562 1 96.19 98 GLU A C 1
ATOM 725 O O . GLU A 1 98 ? 11.133 -1.953 20.766 1 96.19 98 GLU A O 1
ATOM 730 N N . LEU A 1 99 ? 9.414 -1.922 19.328 1 97.56 99 LEU A N 1
ATOM 731 C CA . LEU A 1 99 ? 10.273 -1.735 18.156 1 97.56 99 LEU A CA 1
ATOM 732 C C . LEU A 1 99 ? 11.172 -0.515 18.344 1 97.56 99 LEU A C 1
ATOM 734 O O . LEU A 1 99 ? 12.359 -0.557 18 1 97.56 99 LEU A O 1
ATOM 738 N N . GLU A 1 100 ? 10.609 0.539 18.844 1 97.19 100 GLU A N 1
ATOM 739 C CA . GLU A 1 100 ? 11.391 1.754 19.062 1 97.19 100 GLU A CA 1
ATOM 740 C C . GLU A 1 100 ? 12.617 1.478 19.938 1 97.19 100 GLU A C 1
ATOM 742 O O . GLU A 1 100 ? 13.734 1.849 19.578 1 97.19 100 GLU A O 1
ATOM 747 N N . ALA A 1 101 ? 12.406 0.864 21.031 1 97.19 101 ALA A N 1
ATOM 748 C CA . ALA A 1 101 ? 13.484 0.55 21.953 1 97.19 101 ALA A CA 1
ATOM 749 C C . ALA A 1 101 ? 14.477 -0.424 21.344 1 97.19 101 ALA A C 1
ATOM 751 O O . ALA A 1 101 ? 15.68 -0.332 21.594 1 97.19 101 ALA A O 1
ATOM 752 N N . GLU A 1 102 ? 14 -1.387 20.578 1 97.31 102 GLU A N 1
ATOM 753 C CA . GLU A 1 102 ? 14.859 -2.365 19.922 1 97.31 102 GLU A CA 1
ATOM 754 C C . GLU A 1 102 ? 15.781 -1.698 18.906 1 97.31 102 GLU A C 1
ATOM 756 O O . GLU A 1 102 ? 16.969 -2.031 18.812 1 97.31 102 GLU A O 1
ATOM 761 N N . LEU A 1 103 ? 15.25 -0.755 18.156 1 97.38 103 LEU A N 1
ATOM 762 C CA . LEU A 1 103 ? 16.062 -0.041 17.172 1 97.38 103 LEU A CA 1
ATOM 763 C C . LEU A 1 103 ? 17.078 0.854 17.875 1 97.38 103 LEU A C 1
ATOM 765 O O . LEU A 1 103 ? 18.234 0.938 17.438 1 97.38 103 LEU A O 1
ATOM 769 N N . ALA A 1 104 ? 16.641 1.509 18.938 1 96.06 104 ALA A N 1
ATOM 770 C CA . ALA A 1 104 ? 17.562 2.32 19.719 1 96.06 104 ALA A CA 1
ATOM 771 C C . ALA A 1 104 ? 18.719 1.479 20.266 1 96.06 104 ALA A C 1
ATOM 773 O O . ALA A 1 104 ? 19.875 1.898 20.203 1 96.06 104 ALA A O 1
ATOM 774 N N . ALA A 1 105 ? 18.391 0.316 20.75 1 96.44 105 ALA A N 1
ATOM 775 C CA . ALA A 1 105 ? 19.391 -0.588 21.312 1 96.44 105 ALA A CA 1
ATOM 776 C C . ALA A 1 105 ? 20.391 -1.043 20.25 1 96.44 105 ALA A C 1
ATOM 778 O O . ALA A 1 105 ? 21.531 -1.39 20.562 1 96.44 105 ALA A O 1
ATOM 779 N N . ARG A 1 106 ? 19.984 -0.979 19.031 1 95.62 106 ARG A N 1
ATOM 780 C CA . ARG A 1 106 ? 20.844 -1.36 17.922 1 95.62 106 ARG A CA 1
ATOM 781 C C . ARG A 1 106 ? 21.672 -0.175 17.438 1 95.62 106 ARG A C 1
ATOM 783 O O . ARG A 1 106 ? 22.391 -0.281 16.438 1 95.62 106 ARG A O 1
ATOM 790 N N . GLY A 1 107 ? 21.453 0.956 18.047 1 95.38 107 GLY A N 1
ATOM 791 C CA . GLY A 1 107 ? 22.266 2.123 17.734 1 95.38 107 GLY A CA 1
ATOM 792 C C . GLY A 1 107 ? 21.656 3.004 16.656 1 95.38 107 GLY A C 1
ATOM 793 O O . GLY A 1 107 ? 22.328 3.871 16.109 1 95.38 107 GLY A O 1
ATOM 794 N N . TRP A 1 108 ? 20.438 2.768 16.344 1 96.31 108 TRP A N 1
ATOM 795 C CA . TRP A 1 108 ? 19.812 3.602 15.328 1 96.31 108 TRP A CA 1
ATOM 796 C C . TRP A 1 108 ? 19.578 5.016 15.852 1 96.31 108 TRP A C 1
ATOM 798 O O . TRP A 1 108 ? 19.156 5.199 17 1 96.31 108 TRP A O 1
ATOM 808 N N . GLY A 1 109 ? 19.812 6.016 15.008 1 95.5 109 GLY A N 1
ATOM 809 C CA . GLY A 1 109 ? 19.625 7.41 15.383 1 95.5 109 GLY A CA 1
ATOM 810 C C . GLY A 1 109 ? 18.172 7.867 15.281 1 95.5 109 GLY A C 1
ATOM 811 O O . GLY A 1 109 ? 17.406 7.332 14.484 1 95.5 109 GLY A O 1
ATOM 812 N N . ARG A 1 110 ? 17.844 8.844 16.094 1 94.69 110 ARG A N 1
ATOM 813 C CA . ARG A 1 110 ? 16.516 9.461 16.094 1 94.69 110 ARG A CA 1
ATOM 814 C C . ARG A 1 110 ? 16.516 10.75 15.281 1 94.69 110 ARG A C 1
ATOM 816 O O . ARG A 1 110 ? 17.375 11.609 15.445 1 94.69 110 ARG A O 1
ATOM 823 N N . LEU A 1 111 ? 15.484 10.805 14.375 1 92.88 111 LEU A N 1
ATOM 824 C CA . LEU A 1 111 ? 15.438 11.93 13.453 1 92.88 111 LEU A CA 1
ATOM 825 C C . LEU A 1 111 ? 14.039 12.531 13.398 1 92.88 111 LEU A C 1
ATOM 827 O O . LEU A 1 111 ? 13.047 11.812 13.562 1 92.88 111 LEU A O 1
ATOM 831 N N . ASP A 1 112 ? 14 13.883 13.156 1 92.44 112 ASP A N 1
ATOM 832 C CA . ASP A 1 112 ? 12.828 14.617 12.688 1 92.44 112 ASP A CA 1
ATOM 833 C C . ASP A 1 112 ? 11.656 14.461 13.656 1 92.44 112 ASP A C 1
ATOM 835 O O . ASP A 1 112 ? 10.578 14.023 13.266 1 92.44 112 ASP A O 1
ATOM 839 N N . ASP A 1 113 ? 11.773 15.039 14.758 1 95.06 113 ASP A N 1
ATOM 840 C CA . ASP A 1 113 ? 10.688 15.07 15.734 1 95.06 113 ASP A CA 1
ATOM 841 C C . ASP A 1 113 ? 9.508 15.898 15.219 1 95.06 113 ASP A C 1
ATOM 843 O O . ASP A 1 113 ? 9.656 17.078 14.922 1 95.06 113 ASP A O 1
ATOM 847 N N . THR A 1 114 ? 8.352 15.219 15.086 1 97.38 114 THR A N 1
ATOM 848 C CA . THR A 1 114 ? 7.168 15.812 14.469 1 97.38 114 THR A CA 1
ATOM 849 C C . THR A 1 114 ? 5.957 15.688 15.391 1 97.38 114 THR A C 1
ATOM 851 O O . THR A 1 114 ? 5.84 14.719 16.141 1 97.38 114 THR A O 1
ATOM 854 N N . ARG A 1 115 ? 5.086 16.656 15.391 1 97.69 115 ARG A N 1
ATOM 855 C CA . ARG A 1 115 ? 3.812 16.609 16.094 1 97.69 115 ARG A CA 1
ATOM 856 C C . ARG A 1 115 ? 2.652 16.406 15.125 1 97.69 115 ARG A C 1
ATOM 858 O O . ARG A 1 115 ? 2.594 17.062 14.078 1 97.69 115 ARG A O 1
ATOM 865 N N . VAL A 1 116 ? 1.844 15.492 15.453 1 98.38 116 VAL A N 1
ATOM 866 C CA . VAL A 1 116 ? 0.522 15.422 14.836 1 98.38 116 VAL A CA 1
ATOM 867 C C . VAL A 1 116 ? -0.484 16.203 15.68 1 98.38 116 VAL A C 1
ATOM 869 O O . VAL A 1 116 ? -0.676 15.898 16.859 1 98.38 116 VAL A O 1
ATOM 872 N N . MET A 1 117 ? -1.039 17.188 15.07 1 98.31 117 MET A N 1
ATOM 873 C CA . MET A 1 117 ? -2.047 18.016 15.734 1 98.31 117 MET A CA 1
ATOM 874 C C . MET A 1 117 ? -3.438 17.719 15.188 1 98.31 117 MET A C 1
ATOM 876 O O . MET A 1 117 ? -3.58 17.25 14.055 1 98.31 117 MET A O 1
ATOM 880 N N . TRP A 1 118 ? -4.461 17.953 16.062 1 98 118 TRP A N 1
ATOM 881 C CA . TRP A 1 118 ? -5.824 17.656 15.633 1 98 118 TRP A CA 1
ATOM 882 C C . TRP A 1 118 ? -6.812 18.641 16.25 1 98 118 TRP A C 1
ATOM 884 O O . TRP A 1 118 ? -6.473 19.375 17.188 1 98 118 TRP A O 1
ATOM 894 N N . ARG A 1 119 ? -7.895 18.719 15.617 1 95.88 119 ARG A N 1
ATOM 895 C CA . ARG A 1 119 ? -9.039 19.484 16.094 1 95.88 119 ARG A CA 1
ATOM 896 C C . ARG A 1 119 ? -10.352 18.812 15.711 1 95.88 119 ARG A C 1
ATOM 898 O O . ARG A 1 119 ? -10.484 18.281 14.602 1 95.88 119 ARG A O 1
ATOM 905 N N . SER A 1 120 ? -11.297 18.75 16.688 1 95 120 SER A N 1
ATOM 906 C CA . SER A 1 120 ? -12.633 18.234 16.422 1 95 120 SER A CA 1
ATOM 907 C C . SER A 1 120 ? -13.672 19.344 16.422 1 95 120 SER A C 1
ATOM 909 O O . SER A 1 120 ? -13.352 20.5 16.703 1 95 120 SER A O 1
ATOM 911 N N . GLY A 1 121 ? -14.852 18.984 16.016 1 93.44 121 GLY A N 1
ATOM 912 C CA . GLY A 1 121 ? -15.961 19.922 16.062 1 93.44 121 GLY A CA 1
ATOM 913 C C . GLY A 1 121 ? -15.922 20.953 14.945 1 93.44 121 GLY A C 1
ATOM 914 O O . GLY A 1 121 ? -16.109 22.141 15.18 1 93.44 121 GLY A O 1
ATOM 915 N N . LEU A 1 122 ? -15.562 20.516 13.711 1 93.94 122 LEU A N 1
ATOM 916 C CA . LEU A 1 122 ? -15.391 21.438 12.594 1 93.94 122 LEU A CA 1
ATOM 917 C C . LEU A 1 122 ? -16.734 22 12.148 1 93.94 122 LEU A C 1
ATOM 919 O O . LEU A 1 122 ? -16.797 23.031 11.477 1 93.94 122 LEU A O 1
ATOM 923 N N . ASP A 1 123 ? -17.781 21.391 12.461 1 85.06 123 ASP A N 1
ATOM 924 C CA . ASP A 1 123 ? -19.109 21.797 12.031 1 85.06 123 ASP A CA 1
ATOM 925 C C . ASP A 1 123 ? -19.516 23.109 12.711 1 85.06 123 ASP A C 1
ATOM 927 O O . ASP A 1 123 ? -20.422 23.797 12.234 1 85.06 123 ASP A O 1
ATOM 931 N N . THR A 1 124 ? -18.859 23.484 13.734 1 79.69 124 THR A N 1
ATOM 932 C CA . THR A 1 124 ? -19.281 24.672 14.484 1 79.69 124 THR A CA 1
ATOM 933 C C . THR A 1 124 ? -18.219 25.766 14.383 1 79.69 124 THR A C 1
ATOM 935 O O . THR A 1 124 ? -18.375 26.844 14.984 1 79.69 124 THR A O 1
ATOM 938 N N . ALA A 1 125 ? -17.234 25.484 13.648 1 71.56 125 ALA A N 1
ATOM 939 C CA . ALA A 1 125 ? -16.156 26.469 13.617 1 71.56 125 ALA A CA 1
ATOM 940 C C . ALA A 1 125 ? -16.406 27.516 12.539 1 71.56 125 ALA A C 1
ATOM 942 O O . ALA A 1 125 ? -16.594 27.188 11.359 1 71.56 125 ALA A O 1
ATOM 943 N N . PRO A 1 126 ? -16.484 28.703 12.977 1 75.25 126 PRO A N 1
ATOM 944 C CA . PRO A 1 126 ? -16.641 29.719 11.93 1 75.25 126 PRO A CA 1
ATOM 945 C C . PRO A 1 126 ? -15.367 29.906 11.109 1 75.25 126 PRO A C 1
ATOM 947 O O . PRO A 1 126 ? -14.258 29.688 11.602 1 75.25 126 PRO A O 1
ATOM 950 N N . ALA A 1 127 ? -15.617 30.203 9.812 1 81.5 127 ALA A N 1
ATOM 951 C CA . ALA A 1 127 ? -14.477 30.531 8.969 1 81.5 127 ALA A CA 1
ATOM 952 C C . ALA A 1 127 ? -14.031 31.984 9.195 1 81.5 127 ALA A C 1
ATOM 954 O O . ALA A 1 127 ? -14.867 32.875 9.281 1 81.5 127 ALA A O 1
ATOM 955 N N . ALA A 1 128 ? -12.758 32.156 9.305 1 82.38 128 ALA A N 1
ATOM 956 C CA . ALA A 1 128 ? -12.227 33.5 9.422 1 82.38 128 ALA A CA 1
ATOM 957 C C . ALA A 1 128 ? -12.477 34.312 8.141 1 82.38 128 ALA A C 1
ATOM 959 O O . ALA A 1 128 ? -12.461 33.75 7.043 1 82.38 128 ALA A O 1
ATOM 960 N N . ALA A 1 129 ? -12.68 35.562 8.312 1 84.69 129 ALA A N 1
ATOM 961 C CA . ALA A 1 129 ? -12.781 36.438 7.16 1 84.69 129 ALA A CA 1
ATOM 962 C C . ALA A 1 129 ? -11.43 36.594 6.469 1 84.69 129 ALA A C 1
ATOM 964 O O . ALA A 1 129 ? -10.383 36.656 7.129 1 84.69 129 ALA A O 1
ATOM 965 N N . LEU A 1 130 ? -11.477 36.625 5.215 1 89.44 130 LEU A N 1
ATOM 966 C CA . LEU A 1 130 ? -10.25 36.906 4.488 1 89.44 130 LEU A CA 1
ATOM 967 C C . LEU A 1 130 ? -9.906 38.406 4.582 1 89.44 130 LEU A C 1
ATOM 969 O O . LEU A 1 130 ? -10.797 39.25 4.59 1 89.44 130 LEU A O 1
ATOM 973 N N . PRO A 1 131 ? -8.625 38.719 4.672 1 87.38 131 PRO A N 1
ATOM 974 C CA . PRO A 1 131 ? -8.25 40.125 4.602 1 87.38 131 PRO A CA 1
ATOM 975 C C . PRO A 1 131 ? -8.727 40.812 3.314 1 87.38 131 PRO A C 1
ATOM 977 O O . PRO A 1 131 ? -8.891 40.125 2.289 1 87.38 131 PRO A O 1
ATOM 980 N N . ASP A 1 132 ? -8.883 42.094 3.402 1 89.44 132 ASP A N 1
ATOM 981 C CA . ASP A 1 132 ? -9.352 42.875 2.256 1 89.44 132 ASP A CA 1
ATOM 982 C C . ASP A 1 132 ? -8.414 42.688 1.063 1 89.44 132 ASP A C 1
ATOM 984 O O . ASP A 1 132 ? -7.191 42.688 1.226 1 89.44 132 ASP A O 1
ATOM 988 N N . GLY A 1 133 ? -9.031 42.531 -0.109 1 91.88 133 GLY A N 1
ATOM 989 C CA . GLY A 1 133 ? -8.258 42.5 -1.338 1 91.88 133 GLY A CA 1
ATOM 990 C C . GLY A 1 133 ? -7.719 41.094 -1.652 1 91.88 133 GLY A C 1
ATOM 991 O O . GLY A 1 133 ? -6.996 40.938 -2.635 1 91.88 133 GLY A O 1
ATOM 992 N N . LEU A 1 134 ? -8.047 40.188 -0.799 1 94.38 134 LEU A N 1
ATOM 993 C CA . LEU A 1 134 ? -7.578 38.812 -1.028 1 94.38 134 LEU A CA 1
ATOM 994 C C . LEU A 1 134 ? -8.742 37.906 -1.389 1 94.38 134 LEU A C 1
ATOM 996 O O . LEU A 1 134 ? -9.852 38.062 -0.89 1 94.38 134 LEU A O 1
ATOM 1000 N N . ARG A 1 135 ? -8.469 36.969 -2.268 1 95.31 135 ARG A N 1
ATOM 1001 C CA . ARG A 1 135 ? -9.453 35.969 -2.641 1 95.31 135 ARG A CA 1
ATOM 1002 C C . ARG A 1 135 ? -8.836 34.562 -2.609 1 95.31 135 ARG A C 1
ATOM 1004 O O . ARG A 1 135 ? -7.645 34.406 -2.875 1 95.31 135 ARG A O 1
ATOM 1011 N N . LEU A 1 136 ? -9.617 33.656 -2.266 1 95.69 136 LEU A N 1
ATOM 1012 C CA . LEU A 1 136 ? -9.227 32.25 -2.301 1 95.69 136 LEU A CA 1
ATOM 1013 C C . LEU A 1 136 ? -9.555 31.625 -3.654 1 95.69 136 LEU A C 1
ATOM 1015 O O . LEU A 1 136 ? -10.711 31.641 -4.082 1 95.69 136 LEU A O 1
ATOM 1019 N N . VAL A 1 137 ? -8.586 31.062 -4.324 1 96.12 137 VAL A N 1
ATOM 1020 C CA . VAL A 1 137 ? -8.773 30.516 -5.668 1 96.12 137 VAL A CA 1
ATOM 1021 C C . VAL A 1 137 ? -8.352 29.047 -5.688 1 96.12 137 VAL A C 1
ATOM 1023 O O . VAL A 1 137 ? -7.227 28.703 -5.316 1 96.12 137 VAL A O 1
ATOM 1026 N N . ALA A 1 138 ? -9.289 28.219 -6.102 1 96.69 138 ALA A N 1
ATOM 1027 C CA . ALA A 1 138 ? -8.961 26.812 -6.277 1 96.69 138 ALA A CA 1
ATOM 1028 C C . ALA A 1 138 ? -7.957 26.625 -7.41 1 96.69 138 ALA A C 1
ATOM 1030 O O . ALA A 1 138 ? -8.016 27.312 -8.422 1 96.69 138 ALA A O 1
ATOM 1031 N N . THR A 1 139 ? -7.043 25.672 -7.219 1 96.25 139 THR A N 1
ATOM 1032 C CA . THR A 1 139 ? -6.074 25.344 -8.258 1 96.25 139 THR A CA 1
ATOM 1033 C C . THR A 1 139 ? -5.844 23.844 -8.32 1 96.25 139 THR A C 1
ATOM 1035 O O . THR A 1 139 ? -6.246 23.109 -7.418 1 96.25 139 THR A O 1
ATOM 1038 N N . ASP A 1 140 ? -5.246 23.422 -9.422 1 95.69 140 ASP A N 1
ATOM 1039 C CA . ASP A 1 140 ? -4.855 22.016 -9.57 1 95.69 140 ASP A CA 1
ATOM 1040 C C . ASP A 1 140 ? -3.695 21.672 -8.648 1 95.69 140 ASP A C 1
ATOM 1042 O O . ASP A 1 140 ? -2.723 22.422 -8.547 1 95.69 140 ASP A O 1
ATOM 1046 N N . PRO A 1 141 ? -3.818 20.531 -8.008 1 94.31 141 PRO A N 1
ATOM 1047 C CA . PRO A 1 141 ? -2.766 20.156 -7.062 1 94.31 141 PRO A CA 1
ATOM 1048 C C . PRO A 1 141 ? -1.385 20.094 -7.711 1 94.31 141 PRO A C 1
ATOM 1050 O O . PRO A 1 141 ? -0.384 20.438 -7.078 1 94.31 141 PRO A O 1
ATOM 1053 N N . ALA A 1 142 ? -1.364 19.688 -8.922 1 93.06 142 ALA A N 1
ATOM 1054 C CA . ALA A 1 142 ? -0.074 19.641 -9.609 1 93.06 142 ALA A CA 1
ATOM 1055 C C . ALA A 1 142 ? 0.484 21.047 -9.82 1 93.06 142 ALA A C 1
ATOM 1057 O O . ALA A 1 142 ? 1.683 21.266 -9.648 1 93.06 142 ALA A O 1
ATOM 1058 N N . HIS A 1 143 ? -0.388 21.953 -10.18 1 92.88 143 HIS A N 1
ATOM 1059 C CA . HIS A 1 143 ? 0.026 23.344 -10.32 1 92.88 143 HIS A CA 1
ATOM 1060 C C . HIS A 1 143 ? 0.461 23.922 -8.984 1 92.88 143 HIS A C 1
ATOM 1062 O O . HIS A 1 143 ? 1.448 24.656 -8.914 1 92.88 143 HIS A O 1
ATOM 1068 N N . TYR A 1 144 ? -0.276 23.516 -8.016 1 95.44 144 TYR A N 1
ATOM 1069 C CA . TYR A 1 144 ? 0.083 24 -6.684 1 95.44 144 TYR A CA 1
ATOM 1070 C C . TYR A 1 144 ? 1.461 23.484 -6.277 1 95.44 144 TYR A C 1
ATOM 1072 O O . TYR A 1 144 ? 2.25 24.219 -5.68 1 95.44 144 TYR A O 1
ATOM 1080 N N . ALA A 1 145 ? 1.723 22.25 -6.57 1 93.88 145 ALA A N 1
ATOM 1081 C CA . ALA A 1 145 ? 3.033 21.672 -6.262 1 93.88 145 ALA A CA 1
ATOM 1082 C C . ALA A 1 145 ? 4.148 22.484 -6.926 1 93.88 145 ALA A C 1
ATOM 1084 O O . ALA A 1 145 ? 5.191 22.719 -6.316 1 93.88 145 ALA A O 1
ATOM 1085 N N . GLU A 1 146 ? 3.896 22.922 -8.102 1 93.06 146 GLU A N 1
ATOM 1086 C CA . GLU A 1 146 ? 4.867 23.75 -8.812 1 93.06 146 GLU A CA 1
ATOM 1087 C C . GLU A 1 146 ? 5.039 25.109 -8.133 1 93.06 146 GLU A C 1
ATOM 1089 O O . GLU A 1 146 ? 6.16 25.578 -7.945 1 93.06 146 GLU A O 1
ATOM 1094 N N . GLN A 1 147 ? 3.957 25.75 -7.766 1 93.5 147 GLN A N 1
ATOM 1095 C CA . GLN A 1 147 ? 3.973 27.078 -7.152 1 93.5 147 GLN A CA 1
ATOM 1096 C C . GLN A 1 147 ? 4.668 27.047 -5.797 1 93.5 147 GLN A C 1
ATOM 1098 O O . GLN A 1 147 ? 5.559 27.859 -5.531 1 93.5 147 GLN A O 1
ATOM 1103 N N . VAL A 1 148 ? 4.305 26.109 -4.992 1 94.94 148 VAL A N 1
ATOM 1104 C CA . VAL A 1 148 ? 4.859 26.047 -3.643 1 94.94 148 VAL A CA 1
ATOM 1105 C C . VAL A 1 148 ? 6.328 25.625 -3.709 1 94.94 148 VAL A C 1
ATOM 1107 O O . VAL A 1 148 ? 7.148 26.109 -2.918 1 94.94 148 VAL A O 1
ATOM 1110 N N . GLY A 1 149 ? 6.625 24.734 -4.594 1 94 149 GLY A N 1
ATOM 1111 C CA . GLY A 1 149 ? 8.023 24.391 -4.816 1 94 149 GLY A CA 1
ATOM 1112 C C . GLY A 1 149 ? 8.875 25.578 -5.199 1 94 149 GLY A C 1
ATOM 1113 O O . GLY A 1 149 ? 10.008 25.719 -4.723 1 94 149 GLY A O 1
ATOM 1114 N N . ALA A 1 150 ? 8.344 26.391 -6.07 1 92.81 150 ALA A N 1
ATOM 1115 C CA . ALA A 1 150 ? 9.062 27.609 -6.469 1 92.81 150 ALA A CA 1
ATOM 1116 C C . ALA A 1 150 ? 9.289 28.531 -5.277 1 92.81 150 ALA A C 1
ATOM 1118 O O . ALA A 1 150 ? 10.391 29.062 -5.102 1 92.81 150 ALA A O 1
ATOM 1119 N N . TRP A 1 151 ? 8.258 28.703 -4.473 1 94 151 TRP A N 1
ATOM 1120 C CA . TRP A 1 151 ? 8.367 29.531 -3.271 1 94 151 TRP A CA 1
ATOM 1121 C C . TRP A 1 151 ? 9.469 29.016 -2.354 1 94 151 TRP A C 1
ATOM 1123 O O . TRP A 1 151 ? 10.195 29.797 -1.739 1 94 151 TRP A O 1
ATOM 1133 N N . ARG A 1 152 ? 9.656 27.641 -2.32 1 92.94 152 ARG A N 1
ATOM 1134 C CA . ARG A 1 152 ? 10.594 27 -1.402 1 92.94 152 ARG A CA 1
ATOM 1135 C C . ARG A 1 152 ? 11.984 26.906 -2.02 1 92.94 152 ARG A C 1
ATOM 1137 O O . ARG A 1 152 ? 12.938 26.484 -1.354 1 92.94 152 ARG A O 1
ATOM 1144 N N . GLY A 1 153 ? 12.078 27.188 -3.307 1 92.75 153 GLY A N 1
ATOM 1145 C CA . GLY A 1 153 ? 13.344 27.031 -4 1 92.75 153 GLY A CA 1
ATOM 1146 C C . GLY A 1 153 ? 13.664 25.578 -4.348 1 92.75 153 GLY A C 1
ATOM 1147 O O . GLY A 1 153 ? 14.836 25.219 -4.496 1 92.75 153 GLY A O 1
ATOM 1148 N N . THR A 1 154 ? 12.672 24.719 -4.441 1 92.19 154 THR A N 1
ATOM 1149 C CA . THR A 1 154 ? 12.852 23.312 -4.777 1 92.19 154 THR A CA 1
ATOM 1150 C C . THR A 1 154 ? 13.203 23.141 -6.254 1 92.19 154 THR A C 1
ATOM 1152 O O . THR A 1 154 ? 12.586 23.766 -7.117 1 92.19 154 THR A O 1
ATOM 1155 N N . PRO A 1 155 ? 14.148 22.281 -6.582 1 93.12 155 PRO A N 1
ATOM 1156 C CA . PRO A 1 155 ? 14.508 22.062 -7.984 1 93.12 155 PRO A CA 1
ATOM 1157 C C . PRO A 1 155 ? 13.352 21.5 -8.805 1 93.12 155 PRO A C 1
ATOM 1159 O O . PRO A 1 155 ? 12.539 20.734 -8.281 1 93.12 155 PRO A O 1
ATOM 1162 N N . PRO A 1 156 ? 13.305 21.781 -10.102 1 93.38 156 PRO A N 1
ATOM 1163 C CA . PRO A 1 156 ? 12.172 21.422 -10.953 1 93.38 156 PRO A CA 1
ATOM 1164 C C . PRO A 1 156 ? 11.891 19.922 -10.961 1 93.38 156 PRO A C 1
ATOM 1166 O O . PRO A 1 156 ? 10.734 19.5 -10.875 1 93.38 156 PRO A O 1
ATOM 1169 N N . PRO A 1 157 ? 12.938 19.078 -10.992 1 90 157 PRO A N 1
ATOM 1170 C CA . PRO A 1 157 ? 12.633 17.641 -11.016 1 90 157 PRO A CA 1
ATOM 1171 C C . PRO A 1 157 ? 11.898 17.172 -9.758 1 90 157 PRO A C 1
ATOM 1173 O O . PRO A 1 157 ? 11.008 16.328 -9.844 1 90 157 PRO A O 1
ATOM 1176 N N . GLN A 1 158 ? 12.172 17.75 -8.664 1 88.5 158 GLN A N 1
ATOM 1177 C CA . GLN A 1 158 ? 11.516 17.391 -7.414 1 88.5 158 GLN A CA 1
ATOM 1178 C C . GLN A 1 158 ? 10.086 17.922 -7.359 1 88.5 158 GLN A C 1
ATOM 1180 O O . GLN A 1 158 ? 9.203 17.281 -6.785 1 88.5 158 GLN A O 1
ATOM 1185 N N . ARG A 1 159 ? 9.914 19.078 -8.008 1 92.75 159 ARG A N 1
ATOM 1186 C CA . ARG A 1 159 ? 8.562 19.625 -8.078 1 92.75 159 ARG A CA 1
ATOM 1187 C C . ARG A 1 159 ? 7.652 18.75 -8.922 1 92.75 159 ARG A C 1
ATOM 1189 O O . ARG A 1 159 ? 6.508 18.469 -8.547 1 92.75 159 ARG A O 1
ATOM 1196 N N . ARG A 1 160 ? 8.219 18.297 -9.977 1 91.44 160 ARG A N 1
ATOM 1197 C CA . ARG A 1 160 ? 7.465 17.422 -10.867 1 91.44 160 ARG A CA 1
ATOM 1198 C C . ARG A 1 160 ? 7.137 16.094 -10.18 1 91.44 160 ARG A C 1
ATOM 1200 O O . ARG A 1 160 ? 6.035 15.562 -10.336 1 91.44 160 ARG A O 1
ATOM 1207 N N . ALA A 1 161 ? 8.055 15.625 -9.414 1 86.81 161 ALA A N 1
ATOM 1208 C CA . ALA A 1 161 ? 7.828 14.383 -8.68 1 86.81 161 ALA A CA 1
ATOM 1209 C C . ALA A 1 161 ? 6.719 14.547 -7.645 1 86.81 161 ALA A C 1
ATOM 1211 O O . ALA A 1 161 ? 5.887 13.648 -7.473 1 86.81 161 ALA A O 1
ATOM 1212 N N . HIS A 1 162 ? 6.773 15.641 -7.02 1 90.31 162 HIS A N 1
ATOM 1213 C CA . HIS A 1 162 ? 5.73 15.945 -6.047 1 90.31 162 HIS A CA 1
ATOM 1214 C C . HIS A 1 162 ? 4.363 16.031 -6.715 1 90.31 162 HIS A C 1
ATOM 1216 O O . HIS A 1 162 ? 3.387 15.461 -6.227 1 90.31 162 HIS A O 1
ATOM 1222 N N . ALA A 1 163 ? 4.297 16.719 -7.859 1 92.38 163 ALA A N 1
ATOM 1223 C CA . ALA A 1 163 ? 3.064 16.844 -8.633 1 92.38 163 ALA A CA 1
ATOM 1224 C C . ALA A 1 163 ? 2.539 15.484 -9.062 1 92.38 163 ALA A C 1
ATOM 1226 O O . ALA A 1 163 ? 1.343 15.203 -8.945 1 92.38 163 ALA A O 1
ATOM 1227 N N . ALA A 1 164 ? 3.412 14.688 -9.461 1 87.25 164 ALA A N 1
ATOM 1228 C CA . ALA A 1 164 ? 3.037 13.352 -9.922 1 87.25 164 ALA A CA 1
ATOM 1229 C C . ALA A 1 164 ? 2.471 12.516 -8.781 1 87.25 164 ALA A C 1
ATOM 1231 O O . ALA A 1 164 ? 1.491 11.781 -8.961 1 87.25 164 ALA A O 1
ATOM 1232 N N . ARG A 1 165 ? 3.031 12.625 -7.668 1 86.25 165 ARG A N 1
ATOM 1233 C CA . ARG A 1 165 ? 2.564 11.875 -6.504 1 86.25 165 ARG A CA 1
ATOM 1234 C C . ARG A 1 165 ? 1.146 12.289 -6.121 1 86.25 165 ARG A C 1
ATOM 1236 O O . ARG A 1 165 ? 0.318 11.445 -5.781 1 86.25 165 ARG A O 1
ATOM 1243 N N . LEU A 1 166 ? 0.907 13.539 -6.199 1 90.19 166 LEU A N 1
ATOM 1244 C CA . LEU A 1 166 ? -0.413 14.047 -5.84 1 90.19 166 LEU A CA 1
ATOM 1245 C C . LEU A 1 166 ? -1.476 13.531 -6.805 1 90.19 166 LEU A C 1
ATOM 1247 O O . LEU A 1 166 ? -2.609 13.266 -6.398 1 90.19 166 LEU A O 1
ATOM 1251 N N . GLN A 1 167 ? -1.059 13.32 -7.992 1 86.56 167 GLN A N 1
ATOM 1252 C CA . GLN A 1 167 ? -1.998 12.891 -9.023 1 86.56 167 GLN A CA 1
ATOM 1253 C C . GLN A 1 167 ? -2.416 11.438 -8.805 1 86.56 167 GLN A C 1
ATOM 1255 O O . GLN A 1 167 ? -3.529 11.047 -9.164 1 86.56 167 GLN A O 1
ATOM 1260 N N . VAL A 1 168 ? -1.594 10.695 -8.203 1 82.12 168 VAL A N 1
ATOM 1261 C CA . VAL A 1 168 ? -1.896 9.273 -8.086 1 82.12 168 VAL A CA 1
ATOM 1262 C C . VAL A 1 168 ? -2.17 8.922 -6.629 1 82.12 168 VAL A C 1
ATOM 1264 O O . VAL A 1 168 ? -2.264 7.742 -6.273 1 82.12 168 VAL A O 1
ATOM 1267 N N . SER A 1 169 ? -2.303 9.906 -5.805 1 88.44 169 SER A N 1
ATOM 1268 C CA . SER A 1 169 ? -2.572 9.664 -4.391 1 88.44 169 SER A CA 1
ATOM 1269 C C . SER A 1 169 ? -3.881 8.906 -4.203 1 88.44 169 SER A C 1
ATOM 1271 O O . SER A 1 169 ? -4.875 9.195 -4.867 1 88.44 169 SER A O 1
ATOM 1273 N N . PRO A 1 170 ? -3.893 7.926 -3.26 1 88.94 170 PRO A N 1
ATOM 1274 C CA . PRO A 1 170 ? -5.141 7.207 -2.988 1 88.94 170 PRO A CA 1
ATOM 1275 C C . PRO A 1 170 ? -6.191 8.086 -2.318 1 88.94 170 PRO A C 1
ATOM 1277 O O . PRO A 1 170 ? -7.355 7.691 -2.207 1 88.94 170 PRO A O 1
ATOM 1280 N N . VAL A 1 171 ? -5.746 9.234 -1.825 1 91.81 171 VAL A N 1
ATOM 1281 C CA . VAL A 1 171 ? -6.641 10.234 -1.254 1 91.81 171 VAL A CA 1
ATOM 1282 C C . VAL A 1 171 ? -6.586 11.508 -2.088 1 91.81 171 VAL A C 1
ATOM 1284 O O . VAL A 1 171 ? -5.504 12.031 -2.365 1 91.81 171 VAL A O 1
ATOM 1287 N N . PRO A 1 172 ? -7.73 11.984 -2.443 1 89.88 172 PRO A N 1
ATOM 1288 C CA . PRO A 1 172 ? -7.719 13.164 -3.312 1 89.88 172 PRO A CA 1
ATOM 1289 C C . PRO A 1 172 ? -7.262 14.43 -2.588 1 89.88 172 PRO A C 1
ATOM 1291 O O . PRO A 1 172 ? -7.66 14.664 -1.443 1 89.88 172 PRO A O 1
ATOM 1294 N N . TYR A 1 173 ? -6.469 15.172 -3.299 1 95.69 173 TYR A N 1
ATOM 1295 C CA . TYR A 1 173 ? -6.027 16.484 -2.822 1 95.69 173 TYR A CA 1
ATOM 1296 C C . TYR A 1 173 ? -6.785 17.594 -3.523 1 95.69 173 TYR A C 1
ATOM 1298 O O . TYR A 1 173 ? -7.172 17.453 -4.688 1 95.69 173 TYR A O 1
ATOM 1306 N N . ARG A 1 174 ? -6.977 18.656 -2.812 1 96.88 174 ARG A N 1
ATOM 1307 C CA . ARG A 1 174 ? -7.438 19.938 -3.34 1 96.88 174 ARG A CA 1
ATOM 1308 C C . ARG A 1 174 ? -6.547 21.078 -2.867 1 96.88 174 ARG A C 1
ATOM 1310 O O . ARG A 1 174 ? -6.105 21.094 -1.717 1 96.88 174 ARG A O 1
ATOM 1317 N N . ALA A 1 175 ? -6.336 21.969 -3.75 1 97.75 175 ALA A N 1
ATOM 1318 C CA . ALA A 1 175 ? -5.391 23.047 -3.443 1 97.75 175 ALA A CA 1
ATOM 1319 C C . ALA A 1 175 ? -6.012 24.406 -3.701 1 97.75 175 ALA A C 1
ATOM 1321 O O . ALA A 1 175 ? -6.898 24.547 -4.547 1 97.75 175 ALA A O 1
ATOM 1322 N N . TRP A 1 176 ? -5.566 25.391 -2.941 1 97.69 176 TRP A N 1
ATOM 1323 C CA . TRP A 1 176 ? -6.012 26.766 -3.086 1 97.69 176 TRP A CA 1
ATOM 1324 C C . TRP A 1 176 ? -4.848 27.734 -2.922 1 97.69 176 TRP A C 1
ATOM 1326 O O . TRP A 1 176 ? -3.883 27.453 -2.209 1 97.69 176 TRP A O 1
ATOM 1336 N N . LEU A 1 177 ? -4.988 28.844 -3.578 1 96.88 177 LEU A N 1
ATOM 1337 C CA . LEU A 1 177 ? -4.094 29.984 -3.426 1 96.88 177 LEU A CA 1
ATOM 1338 C C . LEU A 1 177 ? -4.844 31.188 -2.887 1 96.88 177 LEU A C 1
ATOM 1340 O O . LEU A 1 177 ? -5.996 31.422 -3.252 1 96.88 177 LEU A O 1
ATOM 1344 N N . LEU A 1 178 ? -4.211 31.828 -1.989 1 96.25 178 LEU A N 1
ATOM 1345 C CA . LEU A 1 178 ? -4.648 33.156 -1.604 1 96.25 178 LEU A CA 1
ATOM 1346 C C . LEU A 1 178 ? -4.004 34.219 -2.494 1 96.25 178 LEU A C 1
ATOM 1348 O O . LEU A 1 178 ? -2.793 34.438 -2.432 1 96.25 178 LEU A O 1
ATOM 1352 N N . GLN A 1 179 ? -4.891 34.875 -3.256 1 95.5 179 GLN A N 1
ATOM 1353 C CA . GLN A 1 179 ? -4.387 35.812 -4.273 1 95.5 179 GLN A CA 1
ATOM 1354 C C . GLN A 1 179 ? -4.816 37.219 -3.979 1 95.5 179 GLN A C 1
ATOM 1356 O O . GLN A 1 179 ? -5.949 37.469 -3.555 1 95.5 179 GLN A O 1
ATOM 1361 N N . ALA A 1 180 ? -3.893 38.094 -4.23 1 93.88 180 ALA A N 1
ATOM 1362 C CA . ALA A 1 180 ? -4.207 39.531 -4.176 1 93.88 180 ALA A CA 1
ATOM 1363 C C . ALA A 1 180 ? -4.938 39.969 -5.434 1 93.88 180 ALA A C 1
ATOM 1365 O O . ALA A 1 180 ? -4.957 39.25 -6.438 1 93.88 180 ALA A O 1
ATOM 1366 N N . ASP A 1 181 ? -5.566 41.125 -5.391 1 88.62 181 ASP A N 1
ATOM 1367 C CA . ASP A 1 181 ? -6.324 41.688 -6.504 1 88.62 181 ASP A CA 1
ATOM 1368 C C . ASP A 1 181 ? -5.473 41.75 -7.77 1 88.62 181 ASP A C 1
ATOM 1370 O O . ASP A 1 181 ? -5.984 41.562 -8.875 1 88.62 181 ASP A O 1
ATOM 1374 N N . GLY A 1 182 ? -4.266 41.875 -7.797 1 88.38 182 GLY A N 1
ATOM 1375 C CA . GLY A 1 182 ? -3.379 41.938 -8.945 1 88.38 182 GLY A CA 1
ATOM 1376 C C . GLY A 1 182 ? -2.982 40.562 -9.461 1 88.38 182 GLY A C 1
ATOM 1377 O O . GLY A 1 182 ? -2.25 40.438 -10.445 1 88.38 182 GLY A O 1
ATOM 1378 N N . GLY A 1 183 ? -3.504 39.531 -8.805 1 90.38 183 GLY A N 1
ATOM 1379 C CA . GLY A 1 183 ? -3.287 38.188 -9.289 1 90.38 183 GLY A CA 1
ATOM 1380 C C . GLY A 1 183 ? -2.113 37.5 -8.617 1 90.38 183 GLY A C 1
ATOM 1381 O O . GLY A 1 183 ? -1.876 36.312 -8.844 1 90.38 183 GLY A O 1
ATOM 1382 N N . GLN A 1 184 ? -1.436 38.25 -7.809 1 93.38 184 GLN A N 1
ATOM 1383 C CA . GLN A 1 184 ? -0.263 37.688 -7.156 1 93.38 184 GLN A CA 1
ATOM 1384 C C . GLN A 1 184 ? -0.668 36.719 -6.043 1 93.38 184 GLN A C 1
ATOM 1386 O O . GLN A 1 184 ? -1.41 37.094 -5.133 1 93.38 184 GLN A O 1
ATOM 1391 N N . ALA A 1 185 ? -0.17 35.5 -6.125 1 95.69 185 ALA A N 1
ATOM 1392 C CA . ALA A 1 185 ? -0.388 34.531 -5.055 1 95.69 185 ALA A CA 1
ATOM 1393 C C . ALA A 1 185 ? 0.522 34.812 -3.863 1 95.69 185 ALA A C 1
ATOM 1395 O O . ALA A 1 185 ? 1.738 34.938 -4.02 1 95.69 185 ALA A O 1
ATOM 1396 N N . LEU A 1 186 ? -0.047 34.844 -2.686 1 96.44 186 LEU A N 1
ATOM 1397 C CA . LEU A 1 186 ? 0.711 35.219 -1.503 1 96.44 186 LEU A CA 1
ATOM 1398 C C . LEU A 1 186 ? 0.872 34.062 -0.549 1 96.44 186 LEU A C 1
ATOM 1400 O O . LEU A 1 186 ? 1.806 34.031 0.257 1 96.44 186 LEU A O 1
ATOM 1404 N N . ALA A 1 187 ? -0.072 33.156 -0.57 1 97.38 187 ALA A N 1
ATOM 1405 C CA . ALA A 1 187 ? -0.069 31.953 0.269 1 97.38 187 ALA A CA 1
ATOM 1406 C C . ALA A 1 187 ? -0.869 30.828 -0.379 1 97.38 187 ALA A C 1
ATOM 1408 O O . ALA A 1 187 ? -1.616 31.047 -1.333 1 97.38 187 ALA A O 1
ATOM 1409 N N . GLY A 1 188 ? -0.666 29.656 0.027 1 98 188 GLY A N 1
ATOM 1410 C CA . GLY A 1 188 ? -1.425 28.531 -0.47 1 98 188 GLY A CA 1
ATOM 1411 C C . GLY A 1 188 ? -1.453 27.359 0.497 1 98 188 GLY A C 1
ATOM 1412 O O . GLY A 1 188 ? -0.758 27.375 1.515 1 98 188 GLY A O 1
ATOM 1413 N N . GLY A 1 189 ? -2.326 26.422 0.252 1 97.88 189 GLY A N 1
ATOM 1414 C CA . GLY A 1 189 ? -2.477 25.203 1.037 1 97.88 189 GLY A CA 1
ATOM 1415 C C . GLY A 1 189 ? -3.303 24.141 0.339 1 97.88 189 GLY A C 1
ATOM 1416 O O . GLY A 1 189 ? -3.934 24.422 -0.686 1 97.88 189 GLY A O 1
ATOM 1417 N N . GLN A 1 190 ? -3.195 22.953 0.869 1 97.75 190 GLN A N 1
ATOM 1418 C CA . GLN A 1 190 ? -3.939 21.828 0.342 1 97.75 190 GLN A CA 1
ATOM 1419 C C . GLN A 1 190 ? -4.664 21.078 1.458 1 97.75 190 GLN A C 1
ATOM 1421 O O . GLN A 1 190 ? -4.285 21.172 2.625 1 97.75 190 GLN A O 1
ATOM 1426 N N . ILE A 1 191 ? -5.73 20.438 1.035 1 97.88 191 ILE A N 1
ATOM 1427 C CA . ILE A 1 191 ? -6.387 19.531 1.967 1 97.88 191 ILE A CA 1
ATOM 1428 C C . ILE A 1 191 ? -6.516 18.141 1.334 1 97.88 191 ILE A C 1
ATOM 1430 O O . ILE A 1 191 ? -6.566 18.016 0.108 1 97.88 191 ILE A O 1
ATOM 1434 N N . ALA A 1 192 ? -6.461 17.125 2.092 1 97.12 192 ALA A N 1
ATOM 1435 C CA . ALA A 1 192 ? -6.809 15.75 1.758 1 97.12 192 ALA A CA 1
ATOM 1436 C C . ALA A 1 192 ? -7.934 15.234 2.65 1 97.12 192 ALA A C 1
ATOM 1438 O O . ALA A 1 192 ? -7.824 15.258 3.877 1 97.12 192 ALA A O 1
ATOM 1439 N N . CYS A 1 193 ? -9 14.797 2.025 1 95.81 193 CYS A N 1
ATOM 1440 C CA . CYS A 1 193 ? -10.164 14.359 2.787 1 95.81 193 CYS A CA 1
ATOM 1441 C C . CYS A 1 193 ? -10.344 12.852 2.707 1 95.81 193 CYS A C 1
ATOM 1443 O O . CYS A 1 193 ? -10.258 12.266 1.624 1 95.81 193 CYS A O 1
ATOM 1445 N N . GLU A 1 194 ? -10.539 12.242 3.768 1 96.06 194 GLU A N 1
ATOM 1446 C CA . GLU A 1 194 ? -10.852 10.828 3.912 1 96.06 194 GLU A CA 1
ATOM 1447 C C . GLU A 1 194 ? -11.93 10.602 4.965 1 96.06 194 GLU A C 1
ATOM 1449 O O . GLU A 1 194 ? -11.688 10.797 6.16 1 96.06 194 GLU A O 1
ATOM 1454 N N . ASP A 1 195 ? -13.094 10.164 4.504 1 94.19 195 ASP A N 1
ATOM 1455 C CA . ASP A 1 195 ? -14.242 10.039 5.395 1 94.19 195 ASP A CA 1
ATOM 1456 C C . ASP A 1 195 ? -14.555 11.375 6.074 1 94.19 195 ASP A C 1
ATOM 1458 O O . ASP A 1 195 ? -14.75 12.383 5.398 1 94.19 195 ASP A O 1
ATOM 1462 N N . ASP A 1 196 ? -14.547 11.391 7.395 1 96.19 196 ASP A N 1
ATOM 1463 C CA . ASP A 1 196 ? -14.883 12.617 8.109 1 96.19 196 ASP A CA 1
ATOM 1464 C C . ASP A 1 196 ? -13.625 13.328 8.609 1 96.19 196 ASP A C 1
ATOM 1466 O O . ASP A 1 196 ? -13.688 14.148 9.523 1 96.19 196 ASP A O 1
ATOM 1470 N N . LEU A 1 197 ? -12.5 12.992 8.039 1 97.88 197 LEU A N 1
ATOM 1471 C CA . LEU A 1 197 ? -11.227 13.602 8.398 1 97.88 197 LEU A CA 1
ATOM 1472 C C . LEU A 1 197 ? -10.719 14.5 7.277 1 97.88 197 LEU A C 1
ATOM 1474 O O . LEU A 1 197 ? -10.836 14.164 6.098 1 97.88 197 LEU A O 1
ATOM 1478 N N . VAL A 1 198 ? -10.133 15.656 7.633 1 98.06 198 VAL A N 1
ATOM 1479 C CA . VAL A 1 198 ? -9.469 16.516 6.668 1 98.06 198 VAL A CA 1
ATOM 1480 C C . VAL A 1 198 ? -8.055 16.844 7.152 1 98.06 198 VAL A C 1
ATOM 1482 O O . VAL A 1 198 ? -7.863 17.25 8.297 1 98.06 198 VAL A O 1
ATOM 1485 N N . GLY A 1 199 ? -7.078 16.547 6.332 1 98.62 199 GLY A N 1
ATOM 1486 C CA . GLY A 1 199 ? -5.695 16.906 6.613 1 98.62 199 GLY A CA 1
ATOM 1487 C C . GLY A 1 199 ? -5.25 18.172 5.906 1 98.62 199 GLY A C 1
ATOM 1488 O O . GLY A 1 199 ? -5.613 18.406 4.75 1 98.62 199 GLY A O 1
ATOM 1489 N N . LEU A 1 200 ? -4.496 19 6.586 1 98.31 200 LEU A N 1
ATOM 1490 C CA . LEU A 1 200 ? -3.85 20.172 5.996 1 98.31 200 LEU A CA 1
ATOM 1491 C C . LEU A 1 200 ? -2.432 19.844 5.547 1 98.31 200 LEU A C 1
ATOM 1493 O O . LEU A 1 200 ? -1.649 19.266 6.316 1 98.31 200 LEU A O 1
ATOM 1497 N N . TYR A 1 201 ? -2.145 20.234 4.324 1 96.81 201 TYR A N 1
ATOM 1498 C CA . TYR A 1 201 ? -0.84 19.922 3.756 1 96.81 201 TYR A CA 1
ATOM 1499 C C . TYR A 1 201 ? -0.269 21.109 3.002 1 96.81 201 TYR A C 1
ATOM 1501 O O . TYR A 1 201 ? -1.011 21.859 2.369 1 96.81 201 TYR A O 1
ATOM 1509 N N . ASP A 1 202 ? 1.057 21.266 3.053 1 95.94 202 ASP A N 1
ATOM 1510 C CA . ASP A 1 202 ? 1.836 22.188 2.23 1 95.94 202 ASP A CA 1
ATOM 1511 C C . ASP A 1 202 ? 1.326 23.609 2.377 1 95.94 202 ASP A C 1
ATOM 1513 O O . ASP A 1 202 ? 1.178 24.328 1.384 1 95.94 202 ASP A O 1
ATOM 1517 N N . VAL A 1 203 ? 0.99 23.969 3.539 1 97.19 203 VAL A N 1
ATOM 1518 C CA . VAL A 1 203 ? 0.632 25.359 3.807 1 97.19 203 VAL A CA 1
ATOM 1519 C C . VAL A 1 203 ? 1.882 26.234 3.754 1 97.19 203 VAL A C 1
ATOM 1521 O O . VAL A 1 203 ? 2.877 25.953 4.422 1 97.19 203 VAL A O 1
ATOM 1524 N N . TYR A 1 204 ? 1.823 27.234 2.963 1 97 204 TYR A N 1
ATOM 1525 C CA . TYR A 1 204 ? 3.004 28.062 2.762 1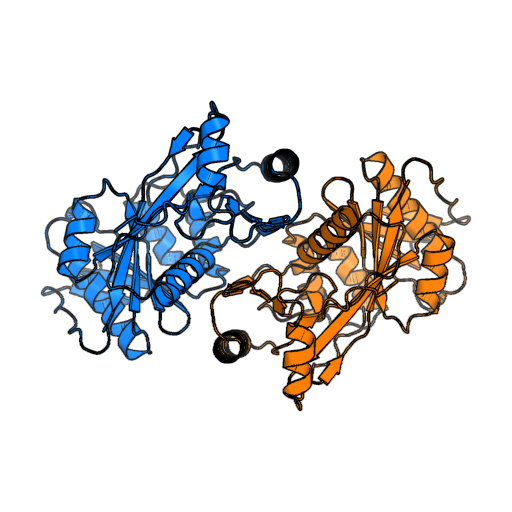 97 204 TYR A CA 1
ATOM 1526 C C . TYR A 1 204 ? 2.611 29.5 2.482 1 97 204 TYR A C 1
ATOM 1528 O O . TYR A 1 204 ? 1.655 29.766 1.746 1 97 204 TYR A O 1
ATOM 1536 N N . THR A 1 205 ? 3.246 30.391 3.121 1 96.38 205 THR A N 1
ATOM 1537 C CA . THR A 1 205 ? 3.137 31.828 2.842 1 96.38 205 THR A CA 1
ATOM 1538 C C . THR A 1 205 ? 4.434 32.344 2.238 1 96.38 205 THR A C 1
ATOM 1540 O O . THR A 1 205 ? 5.512 32.156 2.797 1 96.38 205 THR A O 1
ATOM 1543 N N . ALA A 1 206 ? 4.27 33.031 1.144 1 95.38 206 ALA A N 1
ATOM 1544 C CA . ALA A 1 206 ? 5.457 33.656 0.54 1 95.38 206 ALA A CA 1
ATOM 1545 C C . ALA A 1 206 ? 6.191 34.531 1.541 1 95.38 206 ALA A C 1
ATOM 1547 O O . ALA A 1 206 ? 5.566 35.281 2.309 1 95.38 206 ALA A O 1
ATOM 1548 N N . PRO A 1 207 ? 7.48 34.5 1.459 1 93.62 207 PRO A N 1
ATOM 1549 C CA . PRO A 1 207 ? 8.273 35.156 2.484 1 93.62 207 PRO A CA 1
ATOM 1550 C C . PRO A 1 207 ? 7.926 36.656 2.623 1 93.62 207 PRO A C 1
ATOM 1552 O O . PRO A 1 207 ? 7.715 37.125 3.736 1 93.62 207 PRO A O 1
ATOM 1555 N N . PRO A 1 208 ? 7.727 37.375 1.553 1 92.69 208 PRO A N 1
ATOM 1556 C CA . PRO A 1 208 ? 7.418 38.781 1.696 1 92.69 208 PRO A CA 1
ATOM 1557 C C . PRO A 1 208 ? 6.043 39.031 2.311 1 92.69 208 PRO A C 1
ATOM 1559 O O . PRO A 1 208 ? 5.742 40.156 2.727 1 92.69 208 PRO A O 1
ATOM 1562 N N . ALA A 1 209 ? 5.238 38.062 2.361 1 94 209 ALA A N 1
ATOM 1563 C CA . ALA A 1 209 ? 3.859 38.25 2.809 1 94 209 ALA A CA 1
ATOM 1564 C C . ALA A 1 209 ? 3.662 37.688 4.215 1 94 209 ALA A C 1
ATOM 1566 O O . ALA A 1 209 ? 2.537 37.625 4.719 1 94 209 ALA A O 1
ATOM 1567 N N . ARG A 1 210 ? 4.68 37.25 4.879 1 93.81 210 ARG A N 1
ATOM 1568 C CA . ARG A 1 210 ? 4.57 36.594 6.188 1 93.81 210 ARG A CA 1
ATOM 1569 C C . ARG A 1 210 ? 4.258 37.625 7.27 1 93.81 210 ARG A C 1
ATOM 1571 O O . ARG A 1 210 ? 4.414 38.844 7.059 1 93.81 210 ARG A O 1
ATOM 1578 N N . GLY A 1 211 ? 3.682 37.125 8.328 1 91.56 211 GLY A N 1
ATOM 1579 C CA . GLY A 1 211 ? 3.395 38 9.461 1 91.56 211 GLY A CA 1
ATOM 1580 C C . GLY A 1 211 ? 2.102 38.781 9.305 1 91.56 211 GLY A C 1
ATOM 1581 O O . GLY A 1 211 ? 1.85 39.719 10.047 1 91.56 211 GLY A O 1
ATOM 1582 N N . ARG A 1 212 ? 1.282 38.375 8.344 1 91.5 212 ARG A N 1
ATOM 1583 C CA . ARG A 1 212 ? 0.06 39.125 8.055 1 91.5 212 ARG A CA 1
ATOM 1584 C C . ARG A 1 212 ? -1.177 38.281 8.391 1 91.5 212 ARG A C 1
ATOM 1586 O O . ARG A 1 212 ? -2.297 38.656 8.047 1 91.5 212 ARG A O 1
ATOM 1593 N N . GLY A 1 213 ? -0.971 37.125 8.945 1 93.31 213 GLY A N 1
ATOM 1594 C CA . GLY A 1 213 ? -2.094 36.281 9.312 1 93.31 213 GLY A CA 1
ATOM 1595 C C . GLY A 1 213 ? -2.664 35.5 8.141 1 93.31 213 GLY A C 1
ATOM 1596 O O . GLY A 1 213 ? -3.754 34.938 8.234 1 93.31 213 GLY A O 1
ATOM 1597 N N . LEU A 1 214 ? -2.014 35.438 7.027 1 95.31 214 LEU A N 1
ATOM 1598 C CA . LEU A 1 214 ? -2.521 34.812 5.809 1 95.31 214 LEU A CA 1
ATOM 1599 C C . LEU A 1 214 ? -2.701 33.312 5.988 1 95.31 214 LEU A C 1
ATOM 1601 O O . LEU A 1 214 ? -3.701 32.75 5.543 1 95.31 214 LEU A O 1
ATOM 1605 N N . ALA A 1 215 ? -1.788 32.688 6.633 1 95.88 215 ALA A N 1
ATOM 1606 C CA . ALA A 1 215 ? -1.876 31.25 6.848 1 95.88 215 ALA A CA 1
ATOM 1607 C C . ALA A 1 215 ? -3.1 30.891 7.688 1 95.88 215 ALA A C 1
ATOM 1609 O O . ALA A 1 215 ? -3.811 29.922 7.383 1 95.88 215 ALA A O 1
ATOM 1610 N N . ARG A 1 216 ? -3.316 31.641 8.727 1 94.94 216 ARG A N 1
ATOM 1611 C CA . ARG A 1 216 ? -4.473 31.406 9.586 1 94.94 216 ARG A CA 1
ATOM 1612 C C . ARG A 1 216 ? -5.773 31.547 8.805 1 94.94 216 ARG A C 1
ATOM 1614 O O . ARG A 1 216 ? -6.664 30.703 8.906 1 94.94 216 ARG A O 1
ATOM 1621 N N . ALA A 1 217 ? -5.902 32.594 8.07 1 94.69 217 ALA A N 1
ATOM 1622 C CA . ALA A 1 217 ? -7.098 32.844 7.27 1 94.69 217 ALA A CA 1
ATOM 1623 C C . ALA A 1 217 ? -7.301 31.75 6.238 1 94.69 217 ALA A C 1
ATOM 1625 O O . ALA A 1 217 ? -8.414 31.234 6.074 1 94.69 217 ALA A O 1
ATOM 1626 N N . LEU A 1 218 ? -6.238 31.438 5.59 1 96.12 218 LEU A N 1
ATOM 1627 C CA . LEU A 1 218 ? -6.266 30.375 4.578 1 96.12 218 LEU A CA 1
ATOM 1628 C C . LEU A 1 218 ? -6.727 29.062 5.18 1 96.12 218 LEU A C 1
ATOM 1630 O O . LEU A 1 218 ? -7.684 28.453 4.699 1 96.12 218 LEU A O 1
ATOM 1634 N N . CYS A 1 219 ? -6.098 28.594 6.227 1 96.56 219 CYS A N 1
ATOM 1635 C CA . CYS A 1 219 ? -6.41 27.312 6.848 1 96.56 219 CYS A CA 1
ATOM 1636 C C . CYS A 1 219 ? -7.84 27.281 7.367 1 96.56 219 CYS A C 1
ATOM 1638 O O . CYS A 1 219 ? -8.539 26.281 7.242 1 96.56 219 CYS A O 1
ATOM 1640 N N . SER A 1 220 ? -8.234 28.391 7.961 1 95.56 220 SER A N 1
ATOM 1641 C CA . SER A 1 220 ? -9.602 28.484 8.445 1 95.56 220 SER A CA 1
ATOM 1642 C C . SER A 1 220 ? -10.609 28.266 7.32 1 95.56 220 SER A C 1
ATOM 1644 O O . SER A 1 220 ? -11.594 27.547 7.492 1 95.56 220 SER A O 1
ATOM 1646 N N . ARG A 1 221 ? -10.367 28.797 6.199 1 95.31 221 ARG A N 1
ATOM 1647 C CA . ARG A 1 221 ? -11.266 28.672 5.051 1 95.31 221 ARG A CA 1
ATOM 1648 C C . ARG A 1 221 ? -11.234 27.25 4.488 1 95.31 221 ARG A C 1
ATOM 1650 O O . ARG A 1 221 ? -12.273 26.719 4.078 1 95.31 221 ARG A O 1
ATOM 1657 N N . LEU A 1 222 ? -10.055 26.672 4.426 1 95.94 222 LEU A N 1
ATOM 1658 C CA . LEU A 1 222 ? -9.93 25.312 3.918 1 95.94 222 LEU A CA 1
ATOM 1659 C C . LEU A 1 222 ? -10.672 24.328 4.812 1 95.94 222 LEU A C 1
ATOM 1661 O O . LEU A 1 222 ? -11.383 23.453 4.316 1 95.94 222 LEU A O 1
ATOM 1665 N N . ILE A 1 223 ? -10.57 24.516 6.09 1 96 223 ILE A N 1
ATOM 1666 C CA . ILE A 1 223 ? -11.227 23.641 7.059 1 96 223 ILE A CA 1
ATOM 1667 C C . ILE A 1 223 ? -12.742 23.812 6.949 1 96 223 ILE A C 1
ATOM 1669 O O . ILE A 1 223 ? -13.484 22.828 6.973 1 96 223 ILE A O 1
ATOM 1673 N N . ALA A 1 224 ? -13.164 25.031 6.848 1 94.44 224 ALA A N 1
ATOM 1674 C CA . ALA A 1 224 ? -14.594 25.312 6.711 1 94.44 224 ALA A CA 1
ATOM 1675 C C . ALA A 1 224 ? -15.164 24.656 5.457 1 94.44 224 ALA A C 1
ATOM 1677 O O . ALA A 1 224 ? -16.266 24.109 5.484 1 94.44 224 ALA A O 1
ATOM 1678 N N . ALA A 1 225 ? -14.461 24.781 4.367 1 93.12 225 ALA A N 1
ATOM 1679 C CA . ALA A 1 225 ? -14.891 24.141 3.123 1 93.12 225 ALA A CA 1
ATOM 1680 C C . ALA A 1 225 ? -15.023 22.625 3.287 1 93.12 225 ALA A C 1
ATOM 1682 O O . ALA A 1 225 ? -15.992 22.031 2.826 1 93.12 225 ALA A O 1
ATOM 1683 N N . ALA A 1 226 ? -14.062 22.016 3.943 1 95.69 226 ALA A N 1
ATOM 1684 C CA . ALA A 1 226 ? -14.094 20.578 4.188 1 95.69 226 ALA A CA 1
ATOM 1685 C C . ALA A 1 226 ? -15.25 20.203 5.109 1 95.69 226 ALA A C 1
ATOM 1687 O O . ALA A 1 226 ? -15.898 19.172 4.91 1 95.69 226 ALA A O 1
ATOM 1688 N N . ALA A 1 227 ? -15.469 21.031 6.094 1 95.81 227 ALA A N 1
ATOM 1689 C CA . ALA A 1 227 ? -16.562 20.797 7.035 1 95.81 227 ALA A CA 1
ATOM 1690 C C . ALA A 1 227 ? -17.906 20.797 6.32 1 95.81 227 ALA A C 1
ATOM 1692 O O . ALA A 1 227 ? -18.781 19.984 6.617 1 95.81 227 ALA A O 1
ATOM 1693 N N . ALA A 1 228 ? -18.062 21.688 5.418 1 93.62 228 ALA A N 1
ATOM 1694 C CA . ALA A 1 228 ? -19.297 21.781 4.645 1 93.62 228 ALA A CA 1
ATOM 1695 C C . ALA A 1 228 ? -19.547 20.516 3.826 1 93.62 228 ALA A C 1
ATOM 1697 O O . ALA A 1 228 ? -20.688 20.203 3.477 1 93.62 228 ALA A O 1
ATOM 1698 N N . GLU A 1 229 ? -18.484 19.812 3.637 1 92.94 229 GLU A N 1
ATOM 1699 C CA . GLU A 1 229 ? -18.578 18.594 2.83 1 92.94 229 GLU A CA 1
ATOM 1700 C C . GLU A 1 229 ? -18.594 17.344 3.709 1 92.94 229 GLU A C 1
ATOM 1702 O O . GLU A 1 229 ? -18.5 16.219 3.205 1 92.94 229 GLU A O 1
ATOM 1707 N N . GLY A 1 230 ? -18.562 17.547 5.016 1 94.12 230 GLY A N 1
ATOM 1708 C CA . GLY A 1 230 ? -18.797 16.406 5.879 1 94.12 230 GLY A CA 1
ATOM 1709 C C . GLY A 1 230 ? -17.641 16.125 6.816 1 94.12 230 GLY A C 1
ATOM 1710 O O . GLY A 1 230 ? -17.75 15.258 7.691 1 94.12 230 GLY A O 1
ATOM 1711 N N . ALA A 1 231 ? -16.531 16.828 6.688 1 96.62 231 ALA A N 1
ATOM 1712 C CA . ALA A 1 231 ? -15.438 16.641 7.629 1 96.62 231 ALA A CA 1
ATOM 1713 C C . ALA A 1 231 ? -15.828 17.078 9.031 1 96.62 231 ALA A C 1
ATOM 1715 O O . ALA A 1 231 ? -16.484 18.109 9.203 1 96.62 231 ALA A O 1
ATOM 1716 N N . ARG A 1 232 ? -15.398 16.328 10.023 1 97.19 232 ARG A N 1
ATOM 1717 C CA . ARG A 1 232 ? -15.727 16.641 11.414 1 97.19 232 ARG A CA 1
ATOM 1718 C C . ARG A 1 232 ? -14.469 16.859 12.234 1 97.19 232 ARG A C 1
ATOM 1720 O O . ARG A 1 232 ? -14.516 17.5 13.289 1 97.19 232 ARG A O 1
ATOM 1727 N N . HIS A 1 233 ? -13.336 16.312 11.758 1 97.56 233 HIS A N 1
ATOM 1728 C CA . HIS A 1 233 ? -12.047 16.406 12.43 1 97.56 233 HIS A CA 1
ATOM 1729 C C . HIS A 1 233 ? -10.945 16.797 11.453 1 97.56 233 HIS A C 1
ATOM 1731 O O . HIS A 1 233 ? -10.953 16.375 10.297 1 97.56 233 HIS A O 1
ATOM 1737 N N . ALA A 1 234 ? -10.07 17.625 11.891 1 98.06 234 ALA A N 1
ATOM 1738 C CA . ALA A 1 234 ? -8.906 18.031 11.102 1 98.06 234 ALA A CA 1
ATOM 1739 C C . ALA A 1 234 ? -7.609 17.562 11.758 1 98.06 234 ALA A C 1
ATOM 1741 O O . ALA A 1 234 ? -7.555 17.375 12.969 1 98.06 234 ALA A O 1
ATOM 1742 N N . TYR A 1 235 ? -6.629 17.312 10.984 1 98.56 235 TYR A N 1
ATOM 1743 C CA . TYR A 1 235 ? -5.305 16.953 11.484 1 98.56 235 TYR A CA 1
ATOM 1744 C C . TYR A 1 235 ? -4.215 17.547 10.602 1 98.56 235 TYR A C 1
ATOM 1746 O O . TYR A 1 235 ? -4.484 17.984 9.477 1 98.56 235 TYR A O 1
ATOM 1754 N N . LEU A 1 236 ? -3.078 17.641 11.078 1 98.5 236 LEU A N 1
ATOM 1755 C CA . LEU A 1 236 ? -1.884 18.047 10.344 1 98.5 236 LEU A CA 1
ATOM 1756 C C . LEU A 1 236 ? -0.625 17.484 11 1 98.5 236 LEU A C 1
ATOM 1758 O O . LEU A 1 236 ? -0.69 16.922 12.094 1 98.5 236 LEU A O 1
ATOM 1762 N N . GLN A 1 237 ? 0.44 17.547 10.359 1 98 237 GLN A N 1
ATOM 1763 C CA . GLN A 1 237 ? 1.77 17.188 10.852 1 98 237 GLN A CA 1
ATOM 1764 C C . GLN A 1 237 ? 2.727 18.375 10.742 1 98 237 GLN A C 1
ATOM 1766 O O . GLN A 1 237 ? 2.822 19 9.688 1 98 237 GLN A O 1
ATOM 1771 N N . VAL A 1 238 ? 3.414 18.688 11.812 1 97.69 238 VAL A N 1
ATOM 1772 C CA . VAL A 1 238 ? 4.289 19.859 11.844 1 97.69 238 VAL A CA 1
ATOM 1773 C C . VAL A 1 238 ? 5.52 19.547 12.695 1 97.69 238 VAL A C 1
ATOM 1775 O O . VAL A 1 238 ? 5.418 18.906 13.742 1 97.69 238 VAL A O 1
ATOM 1778 N N . GLU A 1 239 ? 6.637 19.969 12.195 1 96.38 239 GLU A N 1
ATOM 1779 C CA . GLU A 1 239 ? 7.859 19.766 12.961 1 96.38 239 GLU A CA 1
ATOM 1780 C C . GLU A 1 239 ? 7.754 20.391 14.344 1 96.38 239 GLU A C 1
ATOM 1782 O O . GLU A 1 239 ? 7.238 21.5 14.492 1 96.38 239 GLU A O 1
ATOM 1787 N N . HIS A 1 240 ? 8.258 19.672 15.281 1 95.38 240 HIS A N 1
ATOM 1788 C CA . HIS A 1 240 ? 8.188 20.125 16.672 1 95.38 240 HIS A CA 1
ATOM 1789 C C . HIS A 1 240 ? 8.805 21.516 16.828 1 95.38 240 HIS A C 1
ATOM 1791 O O . HIS A 1 240 ? 8.305 22.328 17.609 1 95.38 240 HIS A O 1
ATOM 1797 N N . ASP A 1 241 ? 9.844 21.812 16.062 1 95.06 241 ASP A N 1
ATOM 1798 C CA . ASP A 1 241 ? 10.602 23.031 16.234 1 95.06 241 ASP A CA 1
ATOM 1799 C C . ASP A 1 241 ? 10.039 24.156 15.367 1 95.06 241 ASP A C 1
ATOM 1801 O O . ASP A 1 241 ? 10.539 25.297 15.406 1 95.06 241 ASP A O 1
ATOM 1805 N N . ASN A 1 242 ? 9.055 23.891 14.586 1 94.94 242 ASN A N 1
ATOM 1806 C CA . ASN A 1 242 ? 8.391 24.922 13.82 1 94.94 242 ASN A CA 1
ATOM 1807 C C . ASN A 1 242 ? 7.375 25.688 14.672 1 94.94 242 ASN A C 1
ATOM 1809 O O . ASN A 1 242 ? 6.168 25.594 14.438 1 94.94 242 ASN A O 1
ATOM 1813 N N . LEU A 1 243 ? 7.883 26.484 15.547 1 94.56 243 LEU A N 1
ATOM 1814 C CA . LEU A 1 243 ? 7.078 27.141 16.562 1 94.56 243 LEU A CA 1
ATOM 1815 C C . LEU A 1 243 ? 6.109 28.141 15.938 1 94.56 243 LEU A C 1
ATOM 1817 O O . LEU A 1 243 ? 4.992 28.312 16.422 1 94.56 243 LEU A O 1
ATOM 1821 N N . ALA A 1 244 ? 6.566 28.781 14.875 1 93 244 ALA A N 1
ATOM 1822 C CA . ALA A 1 244 ? 5.715 29.75 14.203 1 93 244 ALA A CA 1
ATOM 1823 C C . ALA A 1 244 ? 4.465 29.094 13.633 1 93 244 ALA A C 1
ATOM 1825 O O . ALA A 1 244 ? 3.348 29.562 13.844 1 93 244 ALA A O 1
ATOM 1826 N N . ALA A 1 245 ? 4.637 28 12.945 1 95.31 245 ALA A N 1
ATOM 1827 C CA . ALA A 1 245 ? 3.502 27.281 12.383 1 95.31 245 ALA A CA 1
ATOM 1828 C C . ALA A 1 245 ? 2.609 26.719 13.492 1 95.31 245 ALA A C 1
ATOM 1830 O O . ALA A 1 245 ? 1.382 26.812 13.414 1 95.31 245 ALA A O 1
ATOM 1831 N N . ARG A 1 246 ? 3.186 26.172 14.508 1 96.69 246 ARG A N 1
ATOM 1832 C CA . ARG A 1 246 ? 2.424 25.594 15.609 1 96.69 246 ARG A CA 1
ATOM 1833 C C . ARG A 1 246 ? 1.561 26.641 16.297 1 96.69 246 ARG A C 1
ATOM 1835 O O . ARG A 1 246 ? 0.433 26.359 16.703 1 96.69 246 ARG A O 1
ATOM 1842 N N . ALA A 1 247 ? 2.076 27.812 16.406 1 95.38 247 ALA A N 1
ATOM 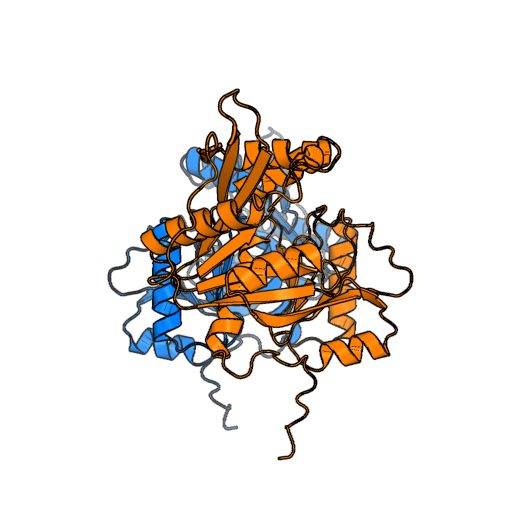1843 C CA . ALA A 1 247 ? 1.309 28.906 16.984 1 95.38 247 ALA A CA 1
ATOM 1844 C C . ALA A 1 247 ? 0.063 29.203 16.156 1 95.38 247 ALA A C 1
ATOM 1846 O O . ALA A 1 247 ? -1.017 29.422 16.719 1 95.38 247 ALA A O 1
ATOM 1847 N N . VAL A 1 248 ? 0.231 29.219 14.859 1 94.56 248 VAL A N 1
ATOM 1848 C CA . VAL A 1 248 ? -0.89 29.438 13.953 1 94.56 248 VAL A CA 1
ATOM 1849 C C . VAL A 1 248 ? -1.952 28.359 14.172 1 94.56 248 VAL A C 1
ATOM 1851 O O . VAL A 1 248 ? -3.137 28.672 14.312 1 94.56 248 VAL A O 1
ATOM 1854 N N . TYR A 1 249 ? -1.585 27.125 14.281 1 97.31 249 TYR A N 1
ATOM 1855 C CA . TYR A 1 249 ? -2.521 26.016 14.375 1 97.31 249 TYR A CA 1
ATOM 1856 C C . TYR A 1 249 ? -3.195 25.984 15.742 1 97.31 249 TYR A C 1
ATOM 1858 O O . TYR A 1 249 ? -4.375 25.641 15.852 1 97.31 249 TYR A O 1
ATOM 1866 N N . HIS A 1 250 ? -2.436 26.359 16.781 1 96.31 250 HIS A N 1
ATOM 1867 C CA . HIS A 1 250 ? -3.043 26.484 18.094 1 96.31 250 HIS A CA 1
ATOM 1868 C C . HIS A 1 250 ? -4.16 27.516 18.109 1 96.31 250 HIS A C 1
ATOM 1870 O O . HIS A 1 250 ? -5.211 27.297 18.719 1 96.31 250 HIS A O 1
ATOM 1876 N N . ARG A 1 251 ? -3.896 28.609 17.438 1 93.88 251 ARG A N 1
ATOM 1877 C CA . ARG A 1 251 ? -4.898 29.672 17.375 1 93.88 251 ARG A CA 1
ATOM 1878 C C . ARG A 1 251 ? -6.137 29.203 16.609 1 93.88 251 ARG A C 1
ATOM 1880 O O . ARG A 1 251 ? -7.238 29.703 16.844 1 93.88 251 ARG A O 1
ATOM 1887 N N . LEU A 1 252 ? -5.93 28.25 15.758 1 94.75 252 LEU A N 1
ATOM 1888 C CA . LEU A 1 252 ? -7.035 27.688 14.977 1 94.75 252 LEU A CA 1
ATOM 1889 C C . LEU A 1 252 ? -7.742 26.594 15.758 1 94.75 252 LEU A C 1
ATOM 1891 O O . LEU A 1 252 ? -8.711 26 15.266 1 94.75 252 LEU A O 1
ATOM 1895 N N . GLY A 1 253 ? -7.191 26.281 16.953 1 94.88 253 GLY A N 1
ATOM 1896 C CA . GLY A 1 253 ? -7.867 25.328 17.812 1 94.88 253 GLY A CA 1
ATOM 1897 C C . GLY A 1 253 ? -7.25 23.938 17.766 1 94.88 253 GLY A C 1
ATOM 1898 O O . GLY A 1 253 ? -7.773 23 18.375 1 94.88 253 GLY A O 1
ATOM 1899 N N . PHE A 1 254 ? -6.168 23.781 17.094 1 97 254 PHE A N 1
ATOM 1900 C CA . PHE A 1 254 ? -5.484 22.484 17.062 1 97 254 PHE A CA 1
ATOM 1901 C C . PHE A 1 254 ? -4.73 22.25 18.375 1 97 254 PHE A C 1
ATOM 1903 O O . PHE A 1 254 ? -4.266 23.188 19.016 1 97 254 PHE A O 1
ATOM 1910 N N . ARG A 1 255 ? -4.602 20.984 18.719 1 96.81 255 ARG A N 1
ATOM 1911 C CA . ARG A 1 255 ? -3.814 20.531 19.859 1 96.81 255 ARG A CA 1
ATOM 1912 C C . ARG A 1 255 ? -2.896 19.375 19.469 1 96.81 255 ARG A C 1
ATOM 1914 O O . ARG A 1 255 ? -3.156 18.672 18.5 1 96.81 255 ARG A O 1
ATOM 1921 N N . ASP A 1 256 ? -1.866 19.219 20.234 1 97.06 256 ASP A N 1
ATOM 1922 C CA . ASP A 1 256 ? -0.984 18.078 20 1 97.06 256 ASP A CA 1
ATOM 1923 C C . ASP A 1 256 ? -1.689 16.75 20.312 1 97.06 256 ASP A C 1
ATOM 1925 O O . ASP A 1 256 ? -2.166 16.547 21.438 1 97.06 256 ASP A O 1
ATOM 1929 N N . ALA A 1 257 ? -1.766 15.906 19.375 1 97.75 257 ALA A N 1
ATOM 1930 C CA . ALA A 1 257 ? -2.34 14.586 19.594 1 97.75 257 ALA A CA 1
ATOM 1931 C C . ALA A 1 257 ? -1.267 13.578 20 1 97.75 257 ALA A C 1
ATOM 1933 O O . ALA A 1 257 ? -1.417 12.867 20.984 1 97.75 257 ALA A O 1
ATOM 1934 N N . TYR A 1 258 ? -0.189 13.5 19.234 1 97.62 258 TYR A N 1
ATOM 1935 C CA . TYR A 1 258 ? 0.959 12.633 19.484 1 97.62 258 TYR A CA 1
ATOM 1936 C C . TYR A 1 258 ? 2.166 13.078 18.672 1 97.62 258 TYR A C 1
ATOM 1938 O O . TYR A 1 258 ? 2.061 13.977 17.828 1 97.62 258 TYR A O 1
ATOM 1946 N N . ALA A 1 259 ? 3.273 12.5 19 1 97.56 259 ALA A N 1
ATOM 1947 C CA . ALA A 1 259 ? 4.52 12.766 18.281 1 97.56 259 ALA A CA 1
ATOM 1948 C C . ALA A 1 259 ? 4.957 11.539 17.484 1 97.56 259 ALA A C 1
ATOM 1950 O O . ALA A 1 259 ? 4.547 10.414 17.766 1 97.56 259 ALA A O 1
ATOM 1951 N N . TYR A 1 260 ? 5.664 11.789 16.469 1 97.62 260 TYR A N 1
ATOM 1952 C CA . TYR A 1 260 ? 6.395 10.711 15.805 1 97.62 260 TYR A CA 1
ATOM 1953 C C . TYR A 1 260 ? 7.789 11.164 15.398 1 97.62 260 TYR A C 1
ATOM 1955 O O . TYR A 1 260 ? 8.086 12.367 15.406 1 97.62 260 TYR A O 1
ATOM 1963 N N . HIS A 1 261 ? 8.656 10.281 15.211 1 97.38 261 HIS A N 1
ATOM 1964 C CA . HIS A 1 261 ? 10.023 10.469 14.734 1 97.38 261 HIS A CA 1
ATOM 1965 C C . HIS A 1 261 ? 10.469 9.289 13.875 1 97.38 261 HIS A C 1
ATOM 1967 O O . HIS A 1 261 ? 9.68 8.391 13.586 1 97.38 261 HIS A O 1
ATOM 1973 N N . TYR A 1 262 ? 11.664 9.406 13.375 1 96.75 262 TYR A N 1
ATOM 1974 C CA . TYR A 1 262 ? 12.219 8.32 12.57 1 96.75 262 TYR A CA 1
ATOM 1975 C C . TYR A 1 262 ? 13.453 7.723 13.234 1 96.75 262 TYR A C 1
ATOM 1977 O O . TYR A 1 262 ? 14.133 8.391 14.008 1 96.75 262 TYR A O 1
ATOM 1985 N N . ARG A 1 263 ? 13.664 6.5 12.977 1 96.81 263 ARG A N 1
ATOM 1986 C CA . ARG A 1 263 ? 14.898 5.809 13.328 1 96.81 263 ARG A CA 1
ATOM 1987 C C . ARG A 1 263 ? 15.648 5.344 12.086 1 96.81 263 ARG A C 1
ATOM 1989 O O . ARG A 1 263 ? 15.039 4.785 11.164 1 96.81 263 ARG A O 1
ATOM 1996 N N . ALA A 1 264 ? 16.938 5.605 12.031 1 95.88 264 ALA A N 1
ATOM 1997 C CA . ALA A 1 264 ? 17.797 5.184 10.93 1 95.88 264 ALA A CA 1
ATOM 1998 C C . ALA A 1 264 ? 19.125 4.637 11.445 1 95.88 264 ALA A C 1
ATOM 2000 O O . ALA A 1 264 ? 19.594 5.035 12.516 1 95.88 264 ALA A O 1
ATOM 2001 N N . PRO A 1 265 ? 19.656 3.604 10.641 1 92.88 265 PRO A N 1
ATOM 2002 C CA . PRO A 1 265 ? 20.969 3.104 11.055 1 92.88 265 PRO A CA 1
ATOM 2003 C C . PRO A 1 265 ? 22.031 4.203 11.125 1 92.88 265 PRO A C 1
ATOM 2005 O O . PRO A 1 265 ? 21.922 5.207 10.414 1 92.88 265 PRO A O 1
ATOM 2008 N N . ALA A 1 266 ? 22.984 3.945 12.07 1 79.62 266 ALA A N 1
ATOM 2009 C CA . ALA A 1 266 ? 24.094 4.887 12.227 1 79.62 266 ALA A CA 1
ATOM 2010 C C . ALA A 1 266 ? 24.844 5.07 10.922 1 79.62 266 ALA A C 1
ATOM 2012 O O . ALA A 1 266 ? 25.078 4.105 10.188 1 79.62 266 ALA A O 1
ATOM 2013 N N . GLY A 1 267 ? 25.141 6.25 10.523 1 64.75 267 GLY A N 1
ATOM 2014 C CA . GLY A 1 267 ? 25.875 6.562 9.305 1 64.75 267 GLY A CA 1
ATOM 2015 C C . GLY A 1 267 ? 24.969 6.727 8.094 1 64.75 267 GLY A C 1
ATOM 2016 O O . GLY A 1 267 ? 25.438 7.062 7.004 1 64.75 267 GLY A O 1
ATOM 2017 N N . GLY A 1 268 ? 23.797 6.234 8.219 1 57.38 268 GLY A N 1
ATOM 2018 C CA . GLY A 1 268 ? 22.891 6.418 7.098 1 57.38 268 GLY A CA 1
ATOM 2019 C C . GLY A 1 268 ? 22.469 7.859 6.898 1 57.38 268 GLY A C 1
ATOM 2020 O O . GLY A 1 268 ? 22.266 8.594 7.871 1 57.38 268 GLY A O 1
ATOM 2021 N N . GLU A 1 269 ? 23.062 8.531 6.039 1 50.09 269 GLU A N 1
ATOM 2022 C CA . GLU A 1 269 ? 22.688 9.906 5.738 1 50.09 269 GLU A CA 1
ATOM 2023 C C . GLU A 1 269 ? 21.234 9.977 5.234 1 50.09 269 GLU A C 1
ATOM 2025 O O . GLU A 1 269 ? 20.828 9.156 4.414 1 50.09 269 GLU A O 1
ATOM 2030 N N . LEU A 1 270 ? 20.375 10.367 6.09 1 54.75 270 LEU A N 1
ATOM 2031 C CA . LEU A 1 270 ? 19.109 10.75 5.469 1 54.75 270 LEU A CA 1
ATOM 2032 C C . LEU A 1 270 ? 19.297 11.969 4.574 1 54.75 270 LEU A C 1
ATOM 2034 O O . LEU A 1 270 ? 19.781 13.008 5.023 1 54.75 270 LEU A O 1
ATOM 2038 N N . PRO A 1 271 ? 19.438 11.734 3.346 1 47.91 271 PRO A N 1
ATOM 2039 C CA . PRO A 1 271 ? 19.531 13.031 2.674 1 47.91 271 PRO A CA 1
ATOM 2040 C C . PRO A 1 271 ? 18.453 14.016 3.125 1 47.91 271 PRO A C 1
ATOM 2042 O O . PRO A 1 271 ? 17.375 13.602 3.533 1 47.91 271 PRO A O 1
ATOM 2045 N N . ALA A 1 272 ? 18.875 15.242 3.555 1 43.41 272 ALA A N 1
ATOM 2046 C CA . ALA A 1 272 ? 18.062 16.359 4.02 1 43.41 272 ALA A CA 1
ATOM 2047 C C . ALA A 1 272 ? 16.734 16.406 3.268 1 43.41 272 ALA A C 1
ATOM 2049 O O . ALA A 1 272 ? 16.719 16.422 2.035 1 43.41 272 ALA A O 1
ATOM 2050 N N . GLY A 1 273 ? 15.656 15.719 3.668 1 39.41 273 GLY A N 1
ATOM 2051 C CA . GLY A 1 273 ? 14.359 16.078 3.127 1 39.41 273 GLY A CA 1
ATOM 2052 C C . GLY A 1 273 ? 14.07 17.562 3.207 1 39.41 273 GLY A C 1
ATOM 2053 O O . GLY A 1 273 ? 14.602 18.266 4.074 1 39.41 273 GLY A O 1
ATOM 2054 N N . ALA A 1 274 ? 13.984 18.312 2.219 1 33.59 274 ALA A N 1
ATOM 2055 C CA . ALA A 1 274 ? 13.578 19.719 2.369 1 33.59 274 ALA A CA 1
ATOM 2056 C C . ALA A 1 274 ? 12.297 19.828 3.189 1 33.59 274 ALA A C 1
ATOM 2058 O O . ALA A 1 274 ? 11.32 19.109 2.924 1 33.59 274 ALA A O 1
ATOM 2059 N N . GLY A 1 275 ? 12.352 19.938 4.52 1 33.56 275 GLY A N 1
ATOM 2060 C CA . GLY A 1 275 ? 11.234 20.266 5.391 1 33.56 275 GLY A CA 1
ATOM 2061 C C . GLY A 1 275 ? 10.102 20.984 4.668 1 33.56 275 GLY A C 1
ATOM 2062 O O . GLY A 1 275 ? 10.289 22.078 4.152 1 33.56 275 GLY A O 1
ATOM 2063 N N . GLY A 1 276 ? 9.445 20.266 3.686 1 29.59 276 GLY A N 1
ATOM 2064 C CA . GLY A 1 276 ? 8.273 21 3.23 1 29.59 276 GLY A CA 1
ATOM 2065 C C . GLY A 1 276 ? 7.211 21.141 4.301 1 29.59 276 GLY A C 1
ATOM 2066 O O . GLY A 1 276 ? 7.211 20.406 5.285 1 29.59 276 GLY A O 1
ATOM 2067 N N . MET B 1 1 ? -5.621 -35.812 19.844 1 25.12 1 MET B N 1
ATOM 2068 C CA . MET B 1 1 ? -4.859 -34.75 19.172 1 25.12 1 MET B CA 1
ATOM 2069 C C . MET B 1 1 ? -5.77 -33.594 18.781 1 25.12 1 MET B C 1
ATOM 2071 O O . MET B 1 1 ? -6.566 -33.719 17.859 1 25.12 1 MET B O 1
ATOM 2075 N N . THR B 1 2 ? -6.367 -32.906 19.734 1 28.73 2 THR B N 1
ATOM 2076 C CA . THR B 1 2 ? -7.418 -31.906 19.641 1 28.73 2 THR B CA 1
ATOM 2077 C C . THR B 1 2 ? -6.938 -30.688 18.859 1 28.73 2 THR B C 1
ATOM 2079 O O . THR B 1 2 ? -6.004 -30 19.266 1 28.73 2 THR B O 1
ATOM 2082 N N . GLY B 1 3 ? -6.73 -30.828 17.516 1 33.19 3 GLY B N 1
ATOM 2083 C CA . GLY B 1 3 ? -6.312 -29.75 16.641 1 33.19 3 GLY B CA 1
ATOM 2084 C C . GLY B 1 3 ? -6.977 -28.422 16.969 1 33.19 3 GLY B C 1
ATOM 2085 O O . GLY B 1 3 ? -8.195 -28.344 17.109 1 33.19 3 GLY B O 1
ATOM 2086 N N . SER B 1 4 ? -6.387 -27.625 17.75 1 36.66 4 SER B N 1
ATOM 2087 C CA . SER B 1 4 ? -6.855 -26.312 18.172 1 36.66 4 SER B CA 1
ATOM 2088 C C . SER B 1 4 ? -7.523 -25.562 17.016 1 36.66 4 SER B C 1
ATOM 2090 O O . SER B 1 4 ? -6.953 -25.453 15.938 1 36.66 4 SER B O 1
ATOM 2092 N N . THR B 1 5 ? -8.883 -25.672 16.703 1 38.41 5 THR B N 1
ATOM 2093 C CA . THR B 1 5 ? -9.773 -25.031 15.75 1 38.41 5 THR B CA 1
ATOM 2094 C C . THR B 1 5 ? -9.492 -23.531 15.656 1 38.41 5 THR B C 1
ATOM 2096 O O . THR B 1 5 ? -10.125 -22.734 16.344 1 38.41 5 THR B O 1
ATOM 2099 N N . ARG B 1 6 ? -8.297 -23.109 15.688 1 48.22 6 ARG B N 1
ATOM 2100 C CA . ARG B 1 6 ? -8.141 -21.703 15.375 1 48.22 6 ARG B CA 1
ATOM 2101 C C . ARG B 1 6 ? -8.922 -21.328 14.117 1 48.22 6 ARG B C 1
ATOM 2103 O O . ARG B 1 6 ? -8.945 -22.078 13.148 1 48.22 6 ARG B O 1
ATOM 2110 N N . GLY B 1 7 ? -10.078 -20.547 14.133 1 61.12 7 GLY B N 1
ATOM 2111 C CA . GLY B 1 7 ? -11.133 -20.109 13.234 1 61.12 7 GLY B CA 1
ATOM 2112 C C . GLY B 1 7 ? -10.633 -19.781 11.844 1 61.12 7 GLY B C 1
ATOM 2113 O O . GLY B 1 7 ? -11.43 -19.562 10.93 1 61.12 7 GLY B O 1
ATOM 2114 N N . GLY B 1 8 ? -9.367 -19.875 11.633 1 73.44 8 GLY B N 1
ATOM 2115 C CA . GLY B 1 8 ? -8.875 -19.516 10.312 1 73.44 8 GLY B CA 1
ATOM 2116 C C . GLY B 1 8 ? -8.758 -20.688 9.375 1 73.44 8 GLY B C 1
ATOM 2117 O O . GLY B 1 8 ? -9.008 -21.828 9.766 1 73.44 8 GLY B O 1
ATOM 2118 N N . LEU B 1 9 ? -8.719 -20.438 8.055 1 85.56 9 LEU B N 1
ATOM 2119 C CA . LEU B 1 9 ? -8.516 -21.484 7.055 1 85.56 9 LEU B CA 1
ATOM 2120 C C . LEU B 1 9 ? -7.258 -22.281 7.352 1 85.56 9 LEU B C 1
ATOM 2122 O O . LEU B 1 9 ? -6.262 -21.734 7.828 1 85.56 9 LEU B O 1
ATOM 2126 N N . PRO B 1 10 ? -7.285 -23.484 7.109 1 85.75 10 PRO B N 1
ATOM 2127 C CA . PRO B 1 10 ? -6.121 -24.328 7.41 1 85.75 10 PRO B CA 1
ATOM 2128 C C . PRO B 1 10 ? -5.02 -24.188 6.363 1 85.75 10 PRO B C 1
ATOM 2130 O O . PRO B 1 10 ? -5.289 -23.844 5.211 1 85.75 10 PRO B O 1
ATOM 2133 N N . LEU B 1 11 ? -3.803 -24.5 6.793 1 88.69 11 LEU B N 1
ATOM 2134 C CA . LEU B 1 11 ? -2.732 -24.828 5.855 1 88.69 11 LEU B CA 1
ATOM 2135 C C . LEU B 1 11 ? -2.887 -26.25 5.32 1 88.69 11 LEU B C 1
ATOM 2137 O O . LEU B 1 11 ? -3.432 -27.125 6 1 88.69 11 LEU B O 1
ATOM 2141 N N . LEU B 1 12 ? -2.447 -26.438 4.121 1 88.88 12 LEU B N 1
ATOM 2142 C CA . LEU B 1 12 ? -2.723 -27.719 3.465 1 88.88 12 LEU B CA 1
ATOM 2143 C C . LEU B 1 12 ? -1.471 -28.594 3.42 1 88.88 12 LEU B C 1
ATOM 2145 O O . LEU B 1 12 ? -1.555 -29.797 3.162 1 88.88 12 LEU B O 1
ATOM 2149 N N . ASP B 1 13 ? -0.371 -27.922 3.553 1 86.94 13 ASP B N 1
ATOM 2150 C CA . ASP B 1 13 ? 0.88 -28.672 3.584 1 86.94 13 ASP B CA 1
ATOM 2151 C C . ASP B 1 13 ? 1.507 -28.641 4.977 1 86.94 13 ASP B C 1
ATOM 2153 O O . ASP B 1 13 ? 2.166 -27.672 5.34 1 86.94 13 ASP B O 1
ATOM 2157 N N . ASP B 1 14 ? 1.5 -29.656 5.633 1 83.5 14 ASP B N 1
ATOM 2158 C CA . ASP B 1 14 ? 1.978 -29.75 7.008 1 83.5 14 ASP B CA 1
ATOM 2159 C C . ASP B 1 14 ? 3.502 -29.672 7.066 1 83.5 14 ASP B C 1
ATOM 2161 O O . ASP B 1 14 ? 4.074 -29.406 8.125 1 83.5 14 ASP B O 1
ATOM 2165 N N . GLY B 1 15 ? 4.125 -29.906 5.988 1 85.5 15 GLY B N 1
ATOM 2166 C CA . GLY B 1 15 ? 5.578 -29.906 5.961 1 85.5 15 GLY B CA 1
ATOM 2167 C C . GLY B 1 15 ? 6.164 -28.531 5.684 1 85.5 15 GLY B C 1
ATOM 2168 O O . GLY B 1 15 ? 7.367 -28.328 5.852 1 85.5 15 GLY B O 1
ATOM 2169 N N . ALA B 1 16 ? 5.32 -27.672 5.344 1 88.38 16 ALA B N 1
ATOM 2170 C CA . ALA B 1 16 ? 5.828 -26.359 5.004 1 88.38 16 ALA B CA 1
ATOM 2171 C C . ALA B 1 16 ? 6.004 -25.5 6.254 1 88.38 16 ALA B C 1
ATOM 2173 O O . ALA B 1 16 ? 5.172 -25.531 7.164 1 88.38 16 ALA B O 1
ATOM 2174 N N . ASP B 1 17 ? 7.059 -24.781 6.297 1 91.25 17 ASP B N 1
ATOM 2175 C CA . ASP B 1 17 ? 7.273 -23.766 7.332 1 91.25 17 ASP B CA 1
ATOM 2176 C C . ASP B 1 17 ? 6.223 -22.672 7.25 1 91.25 17 ASP B C 1
ATOM 2178 O O . ASP B 1 17 ? 6.137 -21.953 6.242 1 91.25 17 ASP B O 1
ATOM 2182 N N . PRO B 1 18 ? 5.449 -22.547 8.312 1 91.75 18 PRO B N 1
ATOM 2183 C CA . PRO B 1 18 ? 4.414 -21.5 8.273 1 91.75 18 PRO B CA 1
ATOM 2184 C C . PRO B 1 18 ? 4.977 -20.109 7.988 1 91.75 18 PRO B C 1
ATOM 2186 O O . PRO B 1 18 ? 4.309 -19.297 7.355 1 91.75 18 PRO B O 1
ATOM 2189 N N . ALA B 1 19 ? 6.188 -19.828 8.453 1 91.88 19 ALA B N 1
ATOM 2190 C CA . ALA B 1 19 ? 6.812 -18.531 8.188 1 91.88 19 ALA B CA 1
ATOM 2191 C C . ALA B 1 19 ? 7.086 -18.359 6.699 1 91.88 19 ALA B C 1
ATOM 2193 O O . ALA B 1 19 ? 6.922 -17.25 6.16 1 91.88 19 ALA B O 1
ATOM 2194 N N . LEU B 1 20 ? 7.488 -19.406 6.082 1 94.56 20 LEU B N 1
ATOM 2195 C CA . LEU B 1 20 ? 7.719 -19.344 4.645 1 94.56 20 LEU B CA 1
ATOM 2196 C C . LEU B 1 20 ? 6.41 -19.125 3.893 1 94.56 20 LEU B C 1
ATOM 2198 O O . LEU B 1 20 ? 6.355 -18.344 2.941 1 94.56 20 LEU B O 1
ATOM 2202 N N . LEU B 1 21 ? 5.332 -19.812 4.305 1 96.44 21 LEU B N 1
ATOM 2203 C CA . LEU B 1 21 ? 4.039 -19.656 3.639 1 96.44 21 LEU B CA 1
ATOM 2204 C C . LEU B 1 21 ? 3.504 -18.234 3.82 1 96.44 21 LEU B C 1
ATOM 2206 O O . LEU B 1 21 ? 2.883 -17.688 2.91 1 96.44 21 LEU B O 1
ATOM 2210 N N . SER B 1 22 ? 3.773 -17.672 4.98 1 95.5 22 SER B N 1
ATOM 2211 C CA . SER B 1 22 ? 3.395 -16.281 5.195 1 95.5 22 SER B CA 1
ATOM 221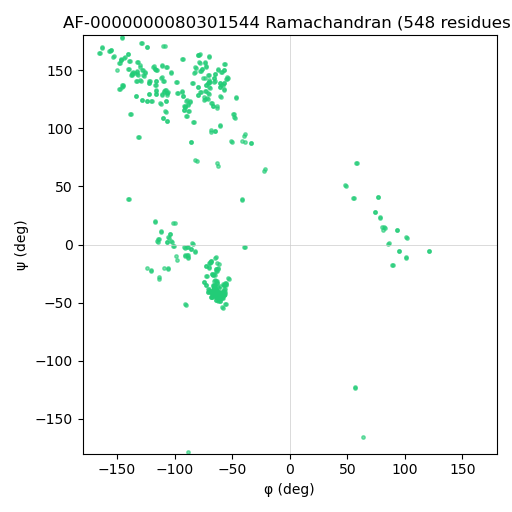2 C C . SER B 1 22 ? 4.18 -15.344 4.277 1 95.5 22 SER B C 1
ATOM 2214 O O . SER B 1 22 ? 3.631 -14.367 3.766 1 95.5 22 SER B O 1
ATOM 2216 N N . ARG B 1 23 ? 5.445 -15.633 4.035 1 96.69 23 ARG B N 1
ATOM 2217 C CA . ARG B 1 23 ? 6.25 -14.852 3.1 1 96.69 23 ARG B CA 1
ATOM 2218 C C . ARG B 1 23 ? 5.711 -14.984 1.678 1 96.69 23 ARG B C 1
ATOM 2220 O O . ARG B 1 23 ? 5.715 -14.016 0.917 1 96.69 23 ARG B O 1
ATOM 2227 N N . ILE B 1 24 ? 5.281 -16.125 1.355 1 97.81 24 ILE B N 1
ATOM 2228 C CA . ILE B 1 24 ? 4.691 -16.375 0.042 1 97.81 24 ILE B CA 1
ATOM 2229 C C . ILE B 1 24 ? 3.412 -15.555 -0.11 1 97.81 24 ILE B C 1
ATOM 2231 O O . ILE B 1 24 ? 3.172 -14.961 -1.162 1 97.81 24 ILE B O 1
ATOM 2235 N N . GLU B 1 25 ? 2.617 -15.516 0.946 1 97.69 25 GLU B N 1
ATOM 2236 C CA . GLU B 1 25 ? 1.42 -14.68 0.94 1 97.69 25 GLU B CA 1
ATOM 2237 C C . GLU B 1 25 ? 1.77 -13.219 0.701 1 97.69 25 GLU B C 1
ATOM 2239 O O . GLU B 1 25 ? 1.147 -12.555 -0.13 1 97.69 25 GLU B O 1
ATOM 2244 N N . ASP B 1 26 ? 2.797 -12.719 1.384 1 97.62 26 ASP B N 1
ATOM 2245 C CA . ASP B 1 26 ? 3.234 -11.336 1.204 1 97.62 26 ASP B CA 1
ATOM 2246 C C . ASP B 1 26 ? 3.717 -11.094 -0.224 1 97.62 26 ASP B C 1
ATOM 2248 O O . ASP B 1 26 ? 3.396 -10.07 -0.828 1 97.62 26 ASP B O 1
ATOM 2252 N N . ALA B 1 27 ? 4.469 -12.039 -0.754 1 97.75 27 ALA B N 1
ATOM 2253 C CA . ALA B 1 27 ? 4.988 -11.906 -2.113 1 97.75 27 ALA B CA 1
ATOM 2254 C C . ALA B 1 27 ? 3.852 -11.836 -3.129 1 97.75 27 ALA B C 1
ATOM 2256 O O . ALA B 1 27 ? 3.893 -11.031 -4.062 1 97.75 27 ALA B O 1
ATOM 2257 N N . GLY B 1 28 ? 2.865 -12.68 -2.971 1 97.31 28 GLY B N 1
ATOM 2258 C CA . GLY B 1 28 ? 1.694 -12.625 -3.83 1 97.31 28 GLY B CA 1
ATOM 2259 C C . GLY B 1 28 ? 0.94 -11.312 -3.723 1 97.31 28 GLY B C 1
ATOM 2260 O O . GLY B 1 28 ? 0.491 -10.766 -4.73 1 97.31 28 GLY B O 1
ATOM 2261 N N . LEU B 1 29 ? 0.816 -10.867 -2.502 1 96.5 29 LEU B N 1
ATOM 2262 C CA . LEU B 1 29 ? 0.176 -9.578 -2.248 1 96.5 29 LEU B CA 1
ATOM 2263 C C . LEU B 1 29 ? 0.909 -8.453 -2.975 1 96.5 29 LEU B C 1
ATOM 2265 O O . LEU B 1 29 ? 0.281 -7.625 -3.633 1 96.5 29 LEU B O 1
ATOM 2269 N N . ASN B 1 30 ? 2.184 -8.43 -2.908 1 96.62 30 ASN B N 1
ATOM 2270 C CA . ASN B 1 30 ? 3.004 -7.379 -3.508 1 96.62 30 ASN B CA 1
ATOM 2271 C C . ASN B 1 30 ? 2.986 -7.461 -5.031 1 96.62 30 ASN B C 1
ATOM 2273 O O . ASN B 1 30 ? 2.896 -6.434 -5.711 1 96.62 30 ASN B O 1
ATOM 2277 N N . ALA B 1 31 ? 3.027 -8.641 -5.531 1 95.31 31 ALA B N 1
ATOM 2278 C CA . ALA B 1 31 ? 3.074 -8.836 -6.98 1 95.31 31 ALA B CA 1
ATOM 2279 C C . ALA B 1 31 ? 1.762 -8.406 -7.629 1 95.31 31 ALA B C 1
ATOM 2281 O O . ALA B 1 31 ? 1.741 -8.008 -8.797 1 95.31 31 ALA B O 1
ATOM 2282 N N . SER B 1 32 ? 0.675 -8.445 -6.867 1 93.31 32 SER B N 1
ATOM 2283 C CA . SER B 1 32 ? -0.63 -8.117 -7.438 1 93.31 32 SER B CA 1
ATOM 2284 C C . SER B 1 32 ? -1.087 -6.727 -7.02 1 93.31 32 SER B C 1
ATOM 2286 O O . SER B 1 32 ? -2.23 -6.34 -7.273 1 93.31 32 SER B O 1
ATOM 2288 N N . ALA B 1 33 ? -0.213 -5.984 -6.398 1 92 33 ALA B N 1
ATOM 2289 C CA . ALA B 1 33 ? -0.59 -4.695 -5.82 1 92 33 ALA B CA 1
ATOM 2290 C C . ALA B 1 33 ? -0.865 -3.666 -6.91 1 92 33 ALA B C 1
ATOM 2292 O O . ALA B 1 33 ? -0.047 -3.475 -7.812 1 92 33 ALA B O 1
ATOM 2293 N N . PRO B 1 34 ? -2.016 -2.977 -6.824 1 88.56 34 PRO B N 1
ATOM 2294 C CA . PRO B 1 34 ? -2.24 -1.802 -7.668 1 88.56 34 PRO B CA 1
ATOM 2295 C C . PRO B 1 34 ? -1.549 -0.549 -7.133 1 88.56 34 PRO B C 1
ATOM 2297 O O . PRO B 1 34 ? -1.126 -0.52 -5.977 1 88.56 34 PRO B O 1
ATOM 2300 N N . PRO B 1 35 ? -1.411 0.43 -7.961 1 82.62 35 PRO B N 1
ATOM 2301 C CA . PRO B 1 35 ? -0.77 1.659 -7.484 1 82.62 35 PRO B CA 1
ATOM 2302 C C . PRO B 1 35 ? -1.604 2.393 -6.438 1 82.62 35 PRO B C 1
ATOM 2304 O O . PRO B 1 35 ? -1.057 3.129 -5.613 1 82.62 35 PRO B O 1
ATOM 2307 N N . GLN B 1 36 ? -2.852 2.238 -6.441 1 86.44 36 GLN B N 1
ATOM 2308 C CA . GLN B 1 36 ? -3.705 2.924 -5.477 1 86.44 36 GLN B CA 1
ATOM 2309 C C . GLN B 1 36 ? -4.227 1.956 -4.422 1 86.44 36 GLN B C 1
ATOM 2311 O O . GLN B 1 36 ? -5.098 1.132 -4.703 1 86.44 36 GLN B O 1
ATOM 2316 N N . GLN B 1 37 ? -3.672 2.092 -3.299 1 92.31 37 GLN B N 1
ATOM 2317 C CA . GLN B 1 37 ? -4.094 1.321 -2.135 1 92.31 37 GLN B CA 1
ATOM 2318 C C . GLN B 1 37 ? -4.203 2.209 -0.896 1 92.31 37 GLN B C 1
ATOM 2320 O O . GLN B 1 37 ? -3.482 3.201 -0.773 1 92.31 37 GLN B O 1
ATOM 2325 N N . ARG B 1 38 ? -5.129 1.847 -0.052 1 95.38 38 ARG B N 1
ATOM 2326 C CA . ARG B 1 38 ? -5.293 2.539 1.222 1 95.38 38 ARG B CA 1
ATOM 2327 C C . ARG B 1 38 ? -5.148 1.573 2.393 1 95.38 38 ARG B C 1
ATOM 2329 O O . ARG B 1 38 ? -5.516 0.402 2.289 1 95.38 38 ARG B O 1
ATOM 2336 N N . TRP B 1 39 ? -4.504 2.064 3.412 1 96.88 39 TRP B N 1
ATOM 2337 C CA . TRP B 1 39 ? -4.508 1.388 4.703 1 96.88 39 TRP B CA 1
ATOM 2338 C C . TRP B 1 39 ? -5.711 1.811 5.539 1 96.88 39 TRP B C 1
ATOM 2340 O O . TRP B 1 39 ? -5.957 3.004 5.727 1 96.88 39 TRP B O 1
ATOM 2350 N N . LEU B 1 40 ? -6.504 0.845 5.949 1 97.5 40 LEU B N 1
ATOM 2351 C CA . LEU B 1 40 ? -7.664 1.1 6.797 1 97.5 40 LEU B CA 1
ATOM 2352 C C . LEU B 1 40 ? -7.695 0.135 7.98 1 97.5 40 LEU B C 1
ATOM 2354 O O . LEU B 1 40 ? -8.172 -0.993 7.852 1 97.5 40 LEU B O 1
ATOM 2358 N N . ASP B 1 41 ? -7.137 0.493 9.109 1 96.81 41 ASP B N 1
ATOM 2359 C CA . ASP B 1 41 ? -7.234 -0.216 10.375 1 96.81 41 ASP B CA 1
ATOM 2360 C C . ASP B 1 41 ? -6.961 -1.708 10.195 1 96.81 41 ASP B C 1
ATOM 2362 O O . ASP B 1 41 ? -7.781 -2.543 10.586 1 96.81 41 ASP B O 1
ATOM 2366 N N . GLY B 1 42 ? -5.875 -2.016 9.562 1 97.31 42 GLY B N 1
ATOM 2367 C CA . GLY B 1 42 ? -5.48 -3.404 9.406 1 97.31 42 GLY B CA 1
ATOM 2368 C C . GLY B 1 42 ? -5.801 -3.963 8.031 1 97.31 42 GLY B C 1
ATOM 2369 O O . GLY B 1 42 ? -5.391 -5.078 7.699 1 97.31 42 GLY B O 1
ATOM 2370 N N . TRP B 1 43 ? -6.559 -3.264 7.223 1 98.25 43 TRP B N 1
ATOM 2371 C CA . TRP B 1 43 ? -6.949 -3.727 5.895 1 98.25 43 TRP B CA 1
ATOM 2372 C C . TRP B 1 43 ? -6.223 -2.943 4.809 1 98.25 43 TRP B C 1
ATOM 2374 O O . TRP B 1 43 ? -6.078 -1.722 4.906 1 98.25 43 TRP B O 1
ATOM 2384 N N . LEU B 1 44 ? -5.684 -3.646 3.848 1 97.25 44 LEU B N 1
ATOM 2385 C CA . LEU B 1 44 ? -5.23 -3.035 2.604 1 97.25 44 LEU B CA 1
ATOM 2386 C C . LEU B 1 44 ? -6.352 -3.01 1.571 1 97.25 44 LEU B C 1
ATOM 2388 O O . LEU B 1 44 ? -6.766 -4.059 1.071 1 97.25 44 LEU B O 1
ATOM 2392 N N . LEU B 1 45 ? -6.859 -1.809 1.263 1 96.56 45 LEU B N 1
ATOM 2393 C CA . LEU B 1 45 ? -7.891 -1.632 0.246 1 96.56 45 LEU B CA 1
ATOM 2394 C C . LEU B 1 45 ? -7.27 -1.369 -1.121 1 96.56 45 LEU B C 1
ATOM 2396 O O . LEU B 1 45 ? -6.539 -0.39 -1.298 1 96.56 45 LEU B O 1
ATOM 2400 N N . ARG B 1 46 ? -7.535 -2.242 -2.01 1 94.5 46 ARG B N 1
ATOM 2401 C CA . ARG B 1 46 ? -7.102 -2.027 -3.387 1 94.5 46 ARG B CA 1
ATOM 2402 C C . ARG B 1 46 ? -8.18 -1.318 -4.195 1 94.5 46 ARG B C 1
ATOM 2404 O O . ARG B 1 46 ? -9.258 -1.873 -4.426 1 94.5 46 ARG B O 1
ATOM 2411 N N . LEU B 1 47 ? -7.902 -0.121 -4.656 1 89.12 47 LEU B N 1
ATOM 2412 C CA . LEU B 1 47 ? -8.961 0.78 -5.102 1 89.12 47 LEU B CA 1
ATOM 2413 C C . LEU B 1 47 ? -8.82 1.083 -6.59 1 89.12 47 LEU B C 1
ATOM 2415 O O . LEU B 1 47 ? -9.328 2.1 -7.07 1 89.12 47 LEU B O 1
ATOM 2419 N N . LEU B 1 48 ? -8.148 0.353 -7.359 1 81.44 48 LEU B N 1
ATOM 2420 C CA . LEU B 1 48 ? -8.086 0.526 -8.805 1 81.44 48 LEU B CA 1
ATOM 2421 C C . LEU B 1 48 ? -8.883 -0.561 -9.516 1 81.44 48 LEU B C 1
ATOM 2423 O O . LEU B 1 48 ? -8.75 -1.744 -9.203 1 81.44 48 LEU B O 1
ATOM 2427 N N . PRO B 1 49 ? -9.734 -0.049 -10.43 1 75 49 PRO B N 1
ATOM 2428 C CA . PRO B 1 49 ? -10.445 -1.05 -11.227 1 75 49 PRO B CA 1
ATOM 2429 C C . PRO B 1 49 ? -9.492 -1.938 -12.031 1 75 49 PRO B C 1
ATOM 2431 O O . PRO B 1 49 ? -8.516 -1.448 -12.602 1 75 49 PRO B O 1
ATOM 2434 N N . ALA B 1 50 ? -9.609 -3.195 -11.938 1 75.56 50 ALA B N 1
ATOM 2435 C CA . ALA B 1 50 ? -8.789 -4.195 -12.617 1 75.56 50 ALA B CA 1
ATOM 2436 C C . ALA B 1 50 ? -9.602 -5.453 -12.914 1 75.56 50 ALA B C 1
ATOM 2438 O O . ALA B 1 50 ? -10.633 -5.699 -12.289 1 75.56 50 ALA B O 1
ATOM 2439 N N . LYS B 1 51 ? -9.141 -6.145 -13.891 1 72 51 LYS B N 1
ATOM 2440 C CA . LYS B 1 51 ? -9.781 -7.418 -14.203 1 72 51 LYS B CA 1
ATOM 2441 C C . LYS B 1 51 ? -9.531 -8.445 -13.102 1 72 51 LYS B C 1
ATOM 2443 O O . LYS B 1 51 ? -10.461 -9.125 -12.656 1 72 51 LYS B O 1
ATOM 2448 N N . ALA B 1 52 ? -8.328 -8.516 -12.68 1 74.19 52 ALA B N 1
ATOM 2449 C CA . ALA B 1 52 ? -7.965 -9.492 -11.664 1 74.19 52 ALA B CA 1
ATOM 2450 C C . ALA B 1 52 ? -8.508 -9.102 -10.297 1 74.19 52 ALA B C 1
ATOM 2452 O O . ALA B 1 52 ? -8.258 -7.992 -9.82 1 74.19 52 ALA B O 1
ATOM 2453 N N . LYS B 1 53 ? -9.125 -9.969 -9.586 1 83.25 53 LYS B N 1
ATOM 2454 C CA . LYS B 1 53 ? -9.727 -9.719 -8.281 1 83.25 53 LYS B CA 1
ATOM 2455 C C . LYS B 1 53 ? -8.664 -9.406 -7.23 1 83.25 53 LYS B C 1
ATOM 2457 O O . LYS B 1 53 ? -8.883 -8.586 -6.336 1 83.25 53 LYS B O 1
ATOM 2462 N N . ARG B 1 54 ? -7.52 -10.086 -7.383 1 88.31 54 ARG B N 1
ATOM 2463 C CA . ARG B 1 54 ? -6.441 -9.883 -6.422 1 88.31 54 ARG B CA 1
ATOM 2464 C C . ARG B 1 54 ? -5.961 -8.438 -6.43 1 88.31 54 ARG B C 1
ATOM 2466 O O . ARG B 1 54 ? -5.363 -7.969 -5.461 1 88.31 54 ARG B O 1
ATOM 2473 N N . ALA B 1 55 ? -6.312 -7.703 -7.484 1 85.06 55 ALA B N 1
ATOM 2474 C CA . ALA B 1 55 ? -5.867 -6.316 -7.625 1 85.06 55 ALA B CA 1
ATOM 2475 C C . ALA B 1 55 ? -6.973 -5.344 -7.223 1 85.06 55 ALA B C 1
ATOM 2477 O O . ALA B 1 55 ? -6.773 -4.125 -7.246 1 85.06 55 ALA B O 1
ATOM 2478 N N . ARG B 1 56 ? -8.141 -5.836 -6.848 1 88.56 56 ARG B N 1
ATOM 2479 C CA . ARG B 1 56 ? -9.234 -4.938 -6.492 1 88.56 56 ARG B CA 1
ATOM 2480 C C . ARG B 1 56 ? -10.008 -5.469 -5.293 1 88.56 56 ARG B C 1
ATOM 2482 O O . ARG B 1 56 ? -11.242 -5.406 -5.266 1 88.56 56 ARG B O 1
ATOM 2489 N N . CYS B 1 57 ? -9.383 -6.008 -4.367 1 95.5 57 CYS B N 1
ATOM 2490 C CA . CYS B 1 57 ? -10.023 -6.578 -3.188 1 95.5 57 CYS B CA 1
ATOM 2491 C C . CYS B 1 57 ? -9.461 -5.965 -1.912 1 95.5 57 CYS B C 1
ATOM 2493 O O . CYS B 1 57 ? -8.477 -5.215 -1.958 1 95.5 57 CYS B O 1
ATOM 2495 N N . VAL B 1 58 ? -10.133 -6.285 -0.853 1 97.5 58 VAL B N 1
ATOM 2496 C CA . VAL B 1 58 ? -9.648 -5.949 0.482 1 97.5 58 VAL B CA 1
ATOM 2497 C C . VAL B 1 58 ? -8.836 -7.109 1.046 1 97.5 58 VAL B C 1
ATOM 2499 O O . VAL B 1 58 ? -9.273 -8.266 1.002 1 97.5 58 VAL B O 1
ATOM 2502 N N . ASN B 1 59 ? -7.656 -6.859 1.495 1 98 59 ASN B N 1
ATOM 2503 C CA . ASN B 1 59 ? -6.836 -7.836 2.205 1 98 59 ASN B CA 1
ATOM 2504 C C . ASN B 1 59 ? -6.727 -7.5 3.689 1 98 59 ASN B C 1
ATOM 2506 O O . ASN B 1 59 ? -6.168 -6.465 4.055 1 98 59 ASN B O 1
ATOM 2510 N N . ALA B 1 60 ? -7.277 -8.367 4.543 1 98 60 ALA B N 1
ATOM 2511 C CA . ALA B 1 60 ? -7.25 -8.172 5.992 1 98 60 ALA B CA 1
ATOM 2512 C C . ALA B 1 60 ? -5.961 -8.727 6.594 1 98 60 ALA B C 1
ATOM 2514 O O . ALA B 1 60 ? -5.945 -9.844 7.121 1 98 60 ALA B O 1
ATOM 2515 N N . VAL B 1 61 ? -4.91 -7.941 6.66 1 97.38 61 VAL B N 1
ATOM 2516 C CA . VAL B 1 61 ? -3.566 -8.445 6.938 1 97.38 61 VAL B CA 1
ATOM 2517 C C . VAL B 1 61 ? -3.238 -8.25 8.414 1 97.38 61 VAL B C 1
ATOM 2519 O O . VAL B 1 61 ? -2.252 -8.797 8.914 1 97.38 61 VAL B O 1
ATOM 2522 N N . ALA B 1 62 ? -3.936 -7.508 9.164 1 96.44 62 ALA B N 1
ATOM 2523 C CA . ALA B 1 62 ? -3.703 -7.273 10.586 1 96.44 62 ALA B CA 1
ATOM 2524 C C . ALA B 1 62 ? -5.02 -7.07 11.336 1 96.44 62 ALA B C 1
ATOM 2526 O O . ALA B 1 62 ? -6.035 -6.73 10.727 1 96.44 62 ALA B O 1
ATOM 2527 N N . ARG B 1 63 ? -4.703 -7.328 12.688 1 92.19 63 ARG B N 1
ATOM 2528 C CA . ARG B 1 63 ? -5.855 -7.035 13.531 1 92.19 63 ARG B CA 1
ATOM 2529 C C . ARG B 1 63 ? -6.059 -5.531 13.68 1 92.19 63 ARG B C 1
ATOM 2531 O O . ARG B 1 63 ? -5.094 -4.781 13.828 1 92.19 63 ARG B O 1
ATOM 2538 N N . GLY B 1 64 ? -7.016 -4.832 13.5 1 90.81 64 GLY B N 1
ATOM 2539 C CA . GLY B 1 64 ? -7.418 -3.449 13.688 1 90.81 64 GLY B CA 1
ATOM 2540 C C . GLY B 1 64 ? -8.023 -3.188 15.055 1 90.81 64 GLY B C 1
ATOM 2541 O O . GLY B 1 64 ? -7.941 -4.035 15.953 1 90.81 64 GLY B O 1
ATOM 2542 N N . ARG B 1 65 ? -8.391 -1.965 15.18 1 91.31 65 ARG B N 1
ATOM 2543 C CA . ARG B 1 65 ? -8.945 -1.514 16.453 1 91.31 65 ARG B CA 1
ATOM 2544 C C . ARG B 1 65 ? -10.438 -1.242 16.328 1 91.31 65 ARG B C 1
ATOM 2546 O O . ARG B 1 65 ? -11.156 -1.235 17.328 1 91.31 65 ARG B O 1
ATOM 2553 N N . LEU B 1 66 ? -10.961 -1.038 15.172 1 94.44 66 LEU B N 1
ATOM 2554 C CA . LEU B 1 66 ? -12.344 -0.638 14.945 1 94.44 66 LEU B CA 1
ATOM 2555 C C . LEU B 1 66 ? -13.266 -1.85 14.961 1 94.44 66 LEU B C 1
ATOM 2557 O O . LEU B 1 66 ? -12.883 -2.939 14.539 1 94.44 66 LEU B O 1
ATOM 2561 N N . PRO B 1 67 ? -14.492 -1.643 15.422 1 95.44 67 PRO B N 1
ATOM 2562 C CA . PRO B 1 67 ? -15.492 -2.697 15.234 1 95.44 67 PRO B CA 1
ATOM 2563 C C . PRO B 1 67 ? -15.719 -3.045 13.766 1 95.44 67 PRO B C 1
ATOM 2565 O O . PRO B 1 67 ? -15.656 -2.164 12.898 1 95.44 67 PRO B O 1
ATOM 2568 N N . LEU B 1 68 ? -16.047 -4.297 13.531 1 96.88 68 LEU B N 1
ATOM 2569 C CA . LEU B 1 68 ? -16.141 -4.805 12.164 1 96.88 68 LEU B CA 1
ATOM 2570 C C . LEU B 1 68 ? -17.172 -4.012 11.367 1 96.88 68 LEU B C 1
ATOM 2572 O O . LEU B 1 68 ? -16.922 -3.66 10.211 1 96.88 68 LEU B O 1
ATOM 2576 N N . ASP B 1 69 ? -18.312 -3.688 11.992 1 97 69 ASP B N 1
ATOM 2577 C CA . ASP B 1 69 ? -19.344 -2.953 11.289 1 97 69 ASP B CA 1
ATOM 2578 C C . ASP B 1 69 ? -18.828 -1.6 10.805 1 97 69 ASP B C 1
ATOM 2580 O O . ASP B 1 69 ? -19.141 -1.18 9.68 1 97 69 ASP B O 1
ATOM 2584 N N . GLU B 1 70 ? -18.109 -0.967 11.617 1 96 70 GLU B N 1
ATOM 2585 C CA . GLU B 1 70 ? -17.562 0.33 11.242 1 96 70 GLU B CA 1
ATOM 2586 C C . GLU B 1 70 ? -16.516 0.187 10.141 1 96 70 GLU B C 1
ATOM 2588 O O . GLU B 1 70 ? -16.484 0.98 9.195 1 96 70 GLU B O 1
ATOM 2593 N N . LYS B 1 71 ? -15.703 -0.803 10.227 1 96.25 71 LYS B N 1
ATOM 2594 C CA . LYS B 1 71 ? -14.688 -1.066 9.211 1 96.25 71 LYS B CA 1
ATOM 2595 C C . LYS B 1 71 ? -15.328 -1.356 7.859 1 96.25 71 LYS B C 1
ATOM 2597 O O . LYS B 1 71 ? -14.883 -0.847 6.828 1 96.25 71 LYS B O 1
ATOM 2602 N N . LEU B 1 72 ? -16.359 -2.16 7.875 1 97.44 72 LEU B N 1
ATOM 2603 C CA . LEU B 1 72 ? -17.078 -2.508 6.648 1 97.44 72 LEU B CA 1
ATOM 2604 C C . LEU B 1 72 ? -17.734 -1.276 6.031 1 97.44 72 LEU B C 1
ATOM 2606 O O . LEU B 1 72 ? -17.688 -1.095 4.812 1 97.44 72 LEU B O 1
ATOM 2610 N N . ALA B 1 73 ? -18.281 -0.451 6.836 1 97.06 73 ALA B N 1
ATOM 2611 C CA . ALA B 1 73 ? -18.922 0.762 6.332 1 97.06 73 ALA B CA 1
ATOM 2612 C C . ALA B 1 73 ? -17.891 1.686 5.676 1 97.06 73 ALA B C 1
ATOM 2614 O O . ALA B 1 73 ? -18.141 2.225 4.594 1 97.06 73 ALA B O 1
ATOM 2615 N N . ARG B 1 74 ? -16.781 1.868 6.309 1 96.62 74 ARG B N 1
ATOM 2616 C CA . ARG B 1 74 ? -15.742 2.738 5.777 1 96.62 74 ARG B CA 1
ATOM 2617 C C . ARG B 1 74 ? -15.133 2.148 4.512 1 96.62 74 ARG B C 1
ATOM 2619 O O . ARG B 1 74 ? -14.875 2.871 3.547 1 96.62 74 ARG B O 1
ATOM 2626 N N . ALA B 1 75 ? -14.914 0.849 4.52 1 97.44 75 ALA B N 1
ATOM 2627 C CA . ALA B 1 75 ? -14.406 0.178 3.324 1 97.44 75 ALA B CA 1
ATOM 2628 C C . ALA B 1 75 ? -15.398 0.291 2.172 1 97.44 75 ALA B C 1
ATOM 2630 O O . ALA B 1 75 ? -15.008 0.541 1.029 1 97.44 75 ALA B O 1
ATOM 2631 N N . ALA B 1 76 ? -16.656 0.143 2.498 1 96.75 76 ALA B N 1
ATOM 2632 C CA . ALA B 1 76 ? -17.688 0.259 1.483 1 96.75 76 ALA B CA 1
ATOM 2633 C C . ALA B 1 76 ? -17.703 1.651 0.859 1 96.75 76 ALA B C 1
ATOM 2635 O O . ALA B 1 76 ? -17.812 1.792 -0.36 1 96.75 76 ALA B O 1
ATOM 2636 N N . ALA B 1 77 ? -17.562 2.631 1.673 1 95.12 77 ALA B N 1
ATOM 2637 C CA . ALA B 1 77 ? -17.547 4.008 1.184 1 95.12 77 ALA B CA 1
ATOM 2638 C C . ALA B 1 77 ? -16.344 4.25 0.278 1 95.12 77 ALA B C 1
ATOM 2640 O O . ALA B 1 77 ? -16.469 4.871 -0.781 1 95.12 77 ALA B O 1
ATOM 2641 N N . ALA B 1 78 ? -15.188 3.748 0.678 1 94.81 78 ALA B N 1
ATOM 2642 C CA . ALA B 1 78 ? -13.977 3.908 -0.121 1 94.81 78 ALA B CA 1
ATOM 2643 C C . ALA B 1 78 ? -14.102 3.189 -1.462 1 94.81 78 ALA B C 1
ATOM 2645 O O . ALA B 1 78 ? -13.742 3.74 -2.504 1 94.81 78 ALA B O 1
ATOM 2646 N N . CYS B 1 79 ? -14.633 1.993 -1.429 1 94.69 79 CYS B N 1
ATOM 2647 C CA . CYS B 1 79 ? -14.812 1.208 -2.645 1 94.69 79 CYS B CA 1
ATOM 2648 C C . CYS B 1 79 ? -15.797 1.885 -3.59 1 94.69 79 CYS B C 1
ATOM 2650 O O . CYS B 1 79 ? -15.555 1.968 -4.793 1 94.69 79 CYS B O 1
ATOM 2652 N N . ARG B 1 80 ? -16.859 2.404 -3.068 1 93.94 80 ARG B N 1
ATOM 2653 C CA . ARG B 1 80 ? -17.844 3.119 -3.871 1 93.94 80 ARG B CA 1
ATOM 2654 C C . ARG B 1 80 ? -17.219 4.336 -4.547 1 93.94 80 ARG B C 1
ATOM 2656 O O . ARG B 1 80 ? -17.438 4.566 -5.738 1 93.94 80 ARG B O 1
ATOM 2663 N N . ALA B 1 81 ? -16.453 5.047 -3.801 1 90.88 81 ALA B N 1
ATOM 2664 C CA . ALA B 1 81 ? -15.812 6.242 -4.336 1 90.88 81 ALA B CA 1
ATOM 2665 C C . ALA B 1 81 ? -14.844 5.887 -5.457 1 90.88 81 ALA B C 1
ATOM 2667 O O . ALA B 1 81 ? -14.68 6.648 -6.414 1 90.88 81 ALA B O 1
ATOM 2668 N N . ALA B 1 82 ? -14.242 4.707 -5.359 1 90.38 82 ALA B N 1
ATOM 2669 C CA . ALA B 1 82 ? -13.25 4.277 -6.344 1 90.38 82 ALA B CA 1
ATOM 2670 C C . ALA B 1 82 ? -13.914 3.508 -7.484 1 90.38 82 ALA B C 1
ATOM 2672 O O . ALA B 1 82 ? -13.258 3.176 -8.477 1 90.38 82 ALA B O 1
ATOM 2673 N N . GLY B 1 83 ? -15.195 3.184 -7.324 1 90.81 83 GLY B N 1
ATOM 2674 C CA . GLY B 1 83 ? -15.914 2.439 -8.344 1 90.81 83 GLY B CA 1
ATOM 2675 C C . GLY B 1 83 ? -15.531 0.975 -8.398 1 90.81 83 GLY B C 1
ATOM 2676 O O . GLY B 1 83 ? -15.484 0.381 -9.484 1 90.81 83 GLY B O 1
ATOM 2677 N N . VAL B 1 84 ? -15.109 0.405 -7.332 1 91.12 84 VAL B N 1
ATOM 2678 C CA . VAL B 1 84 ? -14.773 -1.012 -7.273 1 91.12 84 VAL B CA 1
ATOM 2679 C C . VAL B 1 84 ? -15.68 -1.72 -6.27 1 91.12 84 VAL B C 1
ATOM 2681 O O . VAL B 1 84 ? -16.203 -1.094 -5.344 1 91.12 84 VAL B O 1
ATOM 2684 N N . PRO B 1 85 ? -15.914 -2.986 -6.438 1 92.31 85 PRO B N 1
ATOM 2685 C CA . PRO B 1 85 ? -16.75 -3.713 -5.48 1 92.31 85 PRO B CA 1
ATOM 2686 C C . PRO B 1 85 ? -16.047 -3.961 -4.148 1 92.31 85 PRO B C 1
ATOM 2688 O O . PRO B 1 85 ? -14.82 -3.977 -4.09 1 92.31 85 PRO B O 1
ATOM 2691 N N . LEU B 1 86 ? -16.891 -4.082 -3.129 1 95.62 86 LEU B N 1
ATOM 2692 C CA . LEU B 1 86 ? -16.344 -4.512 -1.841 1 95.62 86 LEU B CA 1
ATOM 2693 C C . LEU B 1 86 ? -16.234 -6.031 -1.78 1 95.62 86 LEU B C 1
ATOM 2695 O O . LEU B 1 86 ? -17.25 -6.73 -1.671 1 95.62 86 LEU B O 1
ATOM 2699 N N . VAL B 1 87 ? -15.016 -6.535 -1.888 1 96.44 87 VAL B N 1
ATOM 2700 C CA . VAL B 1 87 ? -14.688 -7.957 -1.855 1 96.44 87 VAL B CA 1
ATOM 2701 C C . VAL B 1 87 ? -13.508 -8.195 -0.921 1 96.44 87 VAL B C 1
ATOM 2703 O O . VAL B 1 87 ? -12.492 -7.496 -1.008 1 96.44 87 VAL B O 1
ATOM 2706 N N . VAL B 1 88 ? -13.695 -9.109 -0.008 1 97.88 88 VAL B N 1
ATOM 2707 C CA . VAL B 1 88 ? -12.633 -9.383 0.963 1 97.88 88 VAL B CA 1
ATOM 2708 C C . VAL B 1 88 ? -11.977 -10.719 0.652 1 97.88 88 VAL B C 1
ATOM 2710 O O . VAL B 1 88 ? -12.648 -11.75 0.555 1 97.88 88 VAL B O 1
ATOM 2713 N N . ARG B 1 89 ? -10.688 -10.695 0.457 1 97.75 89 ARG B N 1
ATOM 2714 C CA . ARG B 1 89 ? -9.922 -11.93 0.262 1 97.75 89 ARG B CA 1
ATOM 2715 C C . ARG B 1 89 ? -9.648 -12.617 1.594 1 97.75 89 ARG B C 1
ATOM 2717 O O . ARG B 1 89 ? -9.203 -11.977 2.551 1 97.75 89 ARG B O 1
ATOM 2724 N N . ILE B 1 90 ? -9.961 -13.883 1.653 1 98.06 90 ILE B N 1
ATOM 2725 C CA . ILE B 1 90 ? -9.805 -14.68 2.865 1 98.06 90 ILE B CA 1
ATOM 2726 C C . ILE B 1 90 ? -8.711 -15.719 2.658 1 98.06 90 ILE B C 1
ATOM 2728 O O . ILE B 1 90 ? -8.781 -16.531 1.727 1 98.06 90 ILE B O 1
ATOM 2732 N N . THR B 1 91 ? -7.707 -15.711 3.445 1 97.69 91 THR B N 1
ATOM 2733 C CA . THR B 1 91 ? -6.586 -16.641 3.453 1 97.69 91 THR B CA 1
ATOM 2734 C C . THR B 1 91 ? -6.352 -17.188 4.855 1 97.69 91 THR B C 1
ATOM 2736 O O . THR B 1 91 ? -6.973 -16.734 5.82 1 97.69 91 THR B O 1
ATOM 2739 N N . PRO B 1 92 ? -5.453 -18.172 5.094 1 96.62 92 PRO B N 1
ATOM 2740 C CA . PRO B 1 92 ? -5.098 -18.625 6.445 1 96.62 92 PRO B CA 1
ATOM 2741 C C . PRO B 1 92 ? -4.406 -17.531 7.258 1 96.62 92 PRO B C 1
ATOM 2743 O O . PRO B 1 92 ? -4.254 -17.672 8.477 1 96.62 92 PRO B O 1
ATOM 2746 N N . PHE B 1 93 ? -4.02 -16.453 6.594 1 95.81 93 PHE B N 1
ATOM 2747 C CA . PHE B 1 93 ? -3.256 -15.398 7.258 1 95.81 93 PHE B CA 1
ATOM 2748 C C . PHE B 1 93 ? -4.125 -14.164 7.504 1 95.81 93 PHE B C 1
ATOM 2750 O O . PHE B 1 93 ? -3.633 -13.141 7.973 1 95.81 93 PHE B O 1
ATOM 2757 N N . THR B 1 94 ? -5.379 -14.273 7.125 1 96.94 94 THR B N 1
ATOM 2758 C CA . THR B 1 94 ? -6.336 -13.203 7.387 1 96.94 94 THR B CA 1
ATOM 2759 C C . THR B 1 94 ? -6.473 -12.953 8.883 1 96.94 94 THR B C 1
ATOM 2761 O O . THR B 1 94 ? -6.531 -13.898 9.672 1 96.94 94 THR B O 1
ATOM 2764 N N . GLU B 1 95 ? -6.48 -11.703 9.242 1 95.56 95 GLU B N 1
ATOM 2765 C CA . GLU B 1 95 ? -6.652 -11.305 10.633 1 95.56 95 GLU B CA 1
ATOM 2766 C C . GLU B 1 95 ? -7.855 -10.383 10.805 1 95.56 95 GLU B C 1
ATOM 2768 O O . GLU B 1 95 ? -8.039 -9.453 10.016 1 95.56 95 GLU B O 1
ATOM 2773 N N . PRO B 1 96 ? -8.609 -10.57 11.844 1 95.75 96 PRO B N 1
ATOM 2774 C CA . PRO B 1 96 ? -8.547 -11.719 12.742 1 95.75 96 PRO B CA 1
ATOM 2775 C C . PRO B 1 96 ? -9.047 -13.008 12.086 1 95.75 96 PRO B C 1
ATOM 2777 O O . PRO B 1 96 ? -9.797 -12.953 11.109 1 95.75 96 PRO B O 1
ATOM 2780 N N . PRO B 1 97 ? -8.688 -14.109 12.664 1 94.88 97 PRO B N 1
ATOM 2781 C CA . PRO B 1 97 ? -9.047 -15.383 12.023 1 94.88 97 PRO B CA 1
ATOM 2782 C C . PRO B 1 97 ? -10.555 -15.602 11.961 1 94.88 97 PRO B C 1
ATOM 2784 O O . PRO B 1 97 ? -11.039 -16.328 11.094 1 94.88 97 PRO B O 1
ATOM 2787 N N . GLU B 1 98 ? -11.328 -14.93 12.805 1 96.25 98 GLU B N 1
ATOM 2788 C CA . GLU B 1 98 ? -12.773 -15.125 12.859 1 96.25 98 GLU B CA 1
ATOM 2789 C C . GLU B 1 98 ? -13.484 -14.32 11.773 1 96.25 98 GLU B C 1
ATOM 2791 O O . GLU B 1 98 ? -14.695 -14.438 11.594 1 96.25 98 GLU B O 1
ATOM 2796 N N . LEU B 1 99 ? -12.742 -13.484 11.023 1 97.56 99 LEU B N 1
ATOM 2797 C CA . LEU B 1 99 ? -13.352 -12.609 10.039 1 97.56 99 LEU B CA 1
ATOM 2798 C C . LEU B 1 99 ? -14.148 -13.406 9.016 1 97.56 99 LEU B C 1
ATOM 2800 O O . LEU B 1 99 ? -15.25 -13.016 8.633 1 97.56 99 LEU B O 1
ATOM 2804 N N . GLU B 1 100 ? -13.594 -14.5 8.586 1 97.19 100 GLU B N 1
ATOM 2805 C CA . GLU B 1 100 ? -14.289 -15.336 7.609 1 97.19 100 GLU B CA 1
ATOM 2806 C C . GLU B 1 100 ? -15.672 -15.742 8.117 1 97.19 100 GLU B C 1
ATOM 2808 O O . GLU B 1 100 ? -16.672 -15.586 7.406 1 97.19 100 GLU B O 1
ATOM 2813 N N . ALA B 1 101 ? -15.719 -16.25 9.281 1 97.19 101 ALA B N 1
ATOM 2814 C CA . ALA B 1 101 ? -16.969 -16.703 9.883 1 97.19 101 ALA B CA 1
ATOM 2815 C C . ALA B 1 101 ? -17.922 -15.523 10.102 1 97.19 101 ALA B C 1
ATOM 2817 O O . ALA B 1 101 ? -19.141 -15.664 9.953 1 97.19 101 ALA B O 1
ATOM 2818 N N . GLU B 1 102 ? -17.406 -14.383 10.5 1 97.31 102 GLU B N 1
ATOM 2819 C CA . GLU B 1 102 ? -18.219 -13.188 10.727 1 97.31 102 GLU B CA 1
ATOM 2820 C C . GLU B 1 102 ? -18.875 -12.711 9.43 1 97.31 102 GLU B C 1
ATOM 2822 O O . GLU B 1 102 ? -20.047 -12.328 9.422 1 97.31 102 GLU B O 1
ATOM 2827 N N . LEU B 1 103 ? -18.109 -12.75 8.344 1 97.38 103 LEU B N 1
ATOM 2828 C CA . LEU B 1 103 ? -18.672 -12.344 7.059 1 97.38 103 LEU B CA 1
ATOM 2829 C C . LEU B 1 103 ? -19.719 -13.344 6.578 1 97.38 103 LEU B C 1
ATOM 2831 O O . LEU B 1 103 ? -20.766 -12.953 6.047 1 97.38 103 LEU B O 1
ATOM 2835 N N . ALA B 1 104 ? -19.438 -14.609 6.77 1 96.06 104 ALA B N 1
ATOM 2836 C CA . ALA B 1 104 ? -20.406 -15.641 6.43 1 96.06 104 ALA B CA 1
ATOM 2837 C C . ALA B 1 104 ? -21.703 -15.438 7.191 1 96.06 104 ALA B C 1
ATOM 2839 O O . ALA B 1 104 ? -22.797 -15.547 6.617 1 96.06 104 ALA B O 1
ATOM 2840 N N . ALA B 1 105 ? -21.578 -15.148 8.453 1 96.44 105 ALA B N 1
ATOM 2841 C CA . ALA B 1 105 ? -22.734 -14.945 9.312 1 96.44 105 ALA B CA 1
ATOM 2842 C C . ALA B 1 105 ? -23.562 -13.742 8.867 1 96.44 105 ALA B C 1
ATOM 2844 O O . ALA B 1 105 ? -24.766 -13.672 9.117 1 96.44 105 ALA B O 1
ATOM 2845 N N . ARG B 1 106 ? -22.938 -12.867 8.172 1 95.62 106 ARG B N 1
ATOM 2846 C CA . ARG B 1 106 ? -23.609 -11.68 7.656 1 95.62 106 ARG B CA 1
ATOM 2847 C C . ARG B 1 106 ? -24.219 -11.945 6.289 1 95.62 106 ARG B C 1
ATOM 2849 O O . ARG B 1 106 ? -24.766 -11.039 5.656 1 95.62 106 ARG B O 1
ATOM 2856 N N . GLY B 1 107 ? -24.016 -13.133 5.793 1 95.31 107 GLY B N 1
ATOM 2857 C CA . GLY B 1 107 ? -24.641 -13.531 4.547 1 95.31 107 GLY B CA 1
ATOM 2858 C C . GLY B 1 107 ? -23.766 -13.273 3.33 1 95.31 107 GLY B C 1
ATOM 2859 O O . GLY B 1 107 ? -24.25 -13.305 2.197 1 95.31 107 GLY B O 1
ATOM 2860 N N . TRP B 1 108 ? -22.547 -12.992 3.549 1 96.31 108 TRP B N 1
ATOM 2861 C CA . TRP B 1 108 ? -21.672 -12.758 2.412 1 96.31 108 TRP B CA 1
ATOM 2862 C C . TRP B 1 108 ? -21.406 -14.055 1.651 1 96.31 108 TRP B C 1
ATOM 2864 O O . TRP B 1 108 ? -21.188 -15.109 2.258 1 96.31 108 TRP B O 1
ATOM 2874 N N . GLY B 1 109 ? -21.391 -13.977 0.32 1 95.44 109 GLY B N 1
ATOM 2875 C CA . GLY B 1 109 ? -21.141 -15.133 -0.521 1 95.44 109 GLY B CA 1
ATOM 2876 C C . GLY B 1 109 ? -19.672 -15.469 -0.67 1 95.44 109 GLY B C 1
ATOM 2877 O O . GLY B 1 109 ? -18.812 -14.586 -0.579 1 95.44 109 GLY B O 1
ATOM 2878 N N . ARG B 1 110 ? -19.406 -16.734 -0.897 1 94.75 110 ARG B N 1
ATOM 2879 C CA . AR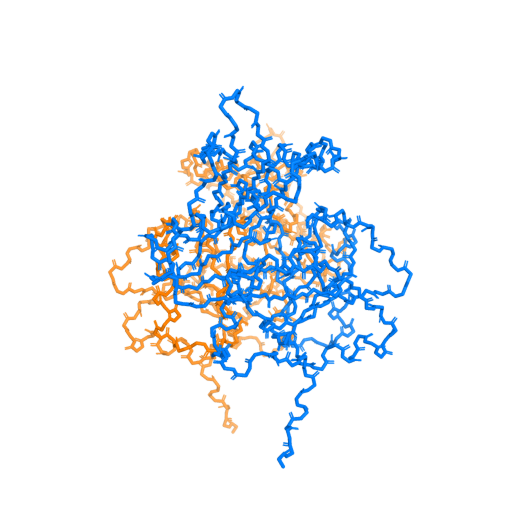G B 1 110 ? -18.062 -17.234 -1.134 1 94.75 110 ARG B CA 1
ATOM 2880 C C . ARG B 1 110 ? -17.781 -17.375 -2.627 1 94.75 110 ARG B C 1
ATOM 2882 O O . ARG B 1 110 ? -18.594 -17.953 -3.363 1 94.75 110 ARG B O 1
ATOM 2889 N N . LEU B 1 111 ? -16.609 -16.797 -3.01 1 92.88 111 LEU B N 1
ATOM 2890 C CA . LEU B 1 111 ? -16.281 -16.766 -4.434 1 92.88 111 LEU B CA 1
ATOM 2891 C C . LEU B 1 111 ? -14.844 -17.219 -4.676 1 92.88 111 LEU B C 1
ATOM 2893 O O . LEU B 1 111 ? -13.977 -17 -3.83 1 92.88 111 LEU B O 1
ATOM 2897 N N . ASP B 1 112 ? -14.633 -17.844 -5.879 1 92.44 112 ASP B N 1
ATOM 2898 C CA . ASP B 1 112 ? -13.336 -18.047 -6.516 1 92.44 112 ASP B CA 1
ATOM 2899 C C . ASP B 1 112 ? -12.383 -18.828 -5.609 1 92.44 112 ASP B C 1
ATOM 2901 O O . ASP B 1 112 ? -11.289 -18.344 -5.293 1 92.44 112 ASP B O 1
ATOM 2905 N N . ASP B 1 113 ? -12.664 -20.031 -5.438 1 95.12 113 ASP B N 1
ATOM 2906 C CA . ASP B 1 113 ? -11.781 -20.922 -4.688 1 95.12 113 ASP B CA 1
ATOM 2907 C C . ASP B 1 113 ? -10.461 -21.125 -5.418 1 95.12 113 ASP B C 1
ATOM 2909 O O . ASP B 1 113 ? -10.438 -21.609 -6.555 1 95.12 113 ASP B O 1
ATOM 2913 N N . THR B 1 114 ? -9.352 -20.719 -4.746 1 97.44 114 THR B N 1
ATOM 2914 C CA . THR B 1 114 ? -8.031 -20.703 -5.359 1 97.44 114 THR B CA 1
ATOM 2915 C C . THR B 1 114 ? -7.027 -21.469 -4.496 1 97.44 114 THR B C 1
ATOM 2917 O O . THR B 1 114 ? -7.141 -21.484 -3.268 1 97.44 114 THR B O 1
ATOM 2920 N N . ARG B 1 115 ? -6.07 -22.125 -5.094 1 97.75 115 ARG B N 1
ATOM 2921 C CA . ARG B 1 115 ? -4.957 -22.766 -4.406 1 97.75 115 ARG B CA 1
ATOM 2922 C C . ARG B 1 115 ? -3.662 -21.984 -4.609 1 97.75 115 ARG B C 1
ATOM 2924 O O . ARG B 1 115 ? -3.352 -21.562 -5.727 1 97.75 115 ARG B O 1
ATOM 2931 N N . VAL B 1 116 ? -3.023 -21.75 -3.543 1 98.38 116 VAL B N 1
ATOM 2932 C CA . VAL B 1 116 ? -1.624 -21.359 -3.607 1 98.38 116 VAL B CA 1
ATOM 2933 C C . VAL B 1 116 ? -0.726 -22.578 -3.537 1 98.38 116 VAL B C 1
ATOM 2935 O O . VAL B 1 116 ? -0.784 -23.344 -2.572 1 98.38 116 VAL B O 1
ATOM 2938 N N . MET B 1 117 ? 0.025 -22.75 -4.574 1 98.31 117 MET B N 1
ATOM 2939 C CA . MET B 1 117 ? 0.961 -23.875 -4.641 1 98.31 117 MET B CA 1
ATOM 2940 C C . MET B 1 117 ? 2.398 -23.391 -4.477 1 98.31 117 MET B C 1
ATOM 2942 O O . MET B 1 117 ? 2.703 -22.234 -4.754 1 98.31 117 MET B O 1
ATOM 2946 N N . TRP B 1 118 ? 3.26 -24.328 -3.953 1 98 118 TRP B N 1
ATOM 2947 C CA . TRP B 1 118 ? 4.645 -23.922 -3.727 1 98 118 TRP B CA 1
ATOM 2948 C C . TRP B 1 118 ? 5.59 -25.109 -3.957 1 98 118 TRP B C 1
ATOM 2950 O O . TRP B 1 118 ? 5.152 -26.25 -4.047 1 98 118 TRP B O 1
ATOM 2960 N N . ARG B 1 119 ? 6.777 -24.734 -4.199 1 95.94 119 ARG B N 1
ATOM 2961 C CA . ARG B 1 119 ? 7.879 -25.688 -4.305 1 95.94 119 ARG B CA 1
ATOM 2962 C C . ARG B 1 119 ? 9.172 -25.094 -3.762 1 95.94 119 ARG B C 1
ATOM 2964 O O . ARG B 1 119 ? 9.461 -23.906 -3.98 1 95.94 119 ARG B O 1
ATOM 2971 N N . SER B 1 120 ? 9.914 -25.922 -2.986 1 95 120 SER B N 1
ATOM 2972 C CA . SER B 1 120 ? 11.219 -25.516 -2.48 1 95 120 SER B CA 1
ATOM 2973 C C . SER B 1 120 ? 12.344 -26.297 -3.17 1 95 120 SER B C 1
ATOM 2975 O O . SER B 1 120 ? 12.078 -27.188 -3.982 1 95 120 SER B O 1
ATOM 2977 N N . GLY B 1 121 ? 13.531 -25.859 -2.908 1 93.56 121 GLY B N 1
ATOM 2978 C CA . GLY B 1 121 ? 14.703 -26.562 -3.418 1 93.56 121 GLY B CA 1
ATOM 2979 C C . GLY B 1 121 ? 14.961 -26.297 -4.887 1 93.56 121 GLY B C 1
ATOM 2980 O O . GLY B 1 121 ? 15.227 -27.234 -5.656 1 93.56 121 GLY B O 1
ATOM 2981 N N . LEU B 1 122 ? 14.797 -25.031 -5.34 1 94.12 122 LEU B N 1
ATOM 2982 C CA . LEU B 1 122 ? 14.922 -24.703 -6.754 1 94.12 122 LEU B CA 1
ATOM 2983 C C . LEU B 1 122 ? 16.375 -24.812 -7.215 1 94.12 122 LEU B C 1
ATOM 2985 O O . LEU B 1 122 ? 16.641 -24.922 -8.414 1 94.12 122 LEU B O 1
ATOM 2989 N N . ASP B 1 123 ? 17.266 -24.781 -6.359 1 85.31 123 ASP B N 1
ATOM 2990 C CA . ASP B 1 123 ? 18.688 -24.812 -6.699 1 85.31 123 ASP B CA 1
ATOM 2991 C C . ASP B 1 123 ? 19.094 -26.188 -7.234 1 85.31 123 ASP B C 1
ATOM 2993 O O . ASP B 1 123 ? 20.125 -26.328 -7.895 1 85.31 123 ASP B O 1
ATOM 2997 N N . THR B 1 124 ? 18.297 -27.172 -7.039 1 80.06 124 THR B N 1
ATOM 2998 C CA . THR B 1 124 ? 18.688 -28.516 -7.445 1 80.06 124 THR B CA 1
ATOM 2999 C C . THR B 1 124 ? 17.781 -29.031 -8.562 1 80.06 124 THR B C 1
ATOM 3001 O O . THR B 1 124 ? 17.922 -30.172 -9.023 1 80.06 124 THR B O 1
ATOM 3004 N N . ALA B 1 125 ? 16.891 -28.188 -8.961 1 72.06 125 ALA B N 1
ATOM 3005 C CA . ALA B 1 125 ? 15.945 -28.672 -9.953 1 72.06 125 ALA B CA 1
ATOM 3006 C C . ALA B 1 125 ? 16.469 -28.469 -11.367 1 72.06 125 ALA B C 1
ATOM 3008 O O . ALA B 1 125 ? 16.812 -27.344 -11.758 1 72.06 125 ALA B O 1
ATOM 3009 N N . PRO B 1 126 ? 16.594 -29.547 -12.047 1 75.5 126 PRO B N 1
ATOM 3010 C CA . PRO B 1 126 ? 17.016 -29.344 -13.43 1 75.5 126 PRO B CA 1
ATOM 3011 C C . PRO B 1 126 ? 15.938 -28.703 -14.297 1 75.5 126 PRO B C 1
ATOM 3013 O O . PRO B 1 126 ? 14.75 -28.859 -14.016 1 75.5 126 PRO B O 1
ATOM 3016 N N . ALA B 1 127 ? 16.453 -27.875 -15.242 1 81.62 127 ALA B N 1
ATOM 3017 C CA . ALA B 1 127 ? 15.508 -27.312 -16.203 1 81.62 127 ALA B CA 1
ATOM 3018 C C . ALA B 1 127 ? 15.164 -28.328 -17.297 1 81.62 127 ALA B C 1
ATOM 3020 O O . ALA B 1 127 ? 16.047 -29.016 -17.797 1 81.62 127 ALA B O 1
ATOM 3021 N N . ALA B 1 128 ? 13.906 -28.406 -17.594 1 82.5 128 ALA B N 1
ATOM 3022 C CA . ALA B 1 128 ? 13.484 -29.266 -18.688 1 82.5 128 ALA B CA 1
ATOM 3023 C C . ALA B 1 128 ? 14.039 -28.766 -20.016 1 82.5 128 ALA B C 1
ATOM 3025 O O . ALA B 1 128 ? 14.172 -27.562 -20.234 1 82.5 128 ALA B O 1
ATOM 3026 N N . ALA B 1 129 ? 14.328 -29.703 -20.875 1 84.75 129 ALA B N 1
ATOM 3027 C CA . ALA B 1 129 ? 14.719 -29.344 -22.234 1 84.75 129 ALA B CA 1
ATOM 3028 C C . ALA B 1 129 ? 13.539 -28.766 -23.016 1 84.75 129 ALA B C 1
ATOM 3030 O O . ALA B 1 129 ? 12.406 -29.219 -22.859 1 84.75 129 ALA B O 1
ATOM 3031 N N . LEU B 1 130 ? 13.82 -27.781 -23.75 1 89.69 130 LEU B N 1
ATOM 3032 C CA . LEU B 1 130 ? 12.781 -27.281 -24.641 1 89.69 130 LEU B CA 1
ATOM 3033 C C . LEU B 1 130 ? 12.562 -28.219 -25.812 1 89.69 130 LEU B C 1
ATOM 3035 O O . LEU B 1 130 ? 13.516 -28.828 -26.312 1 89.69 130 LEU B O 1
ATOM 3039 N N . PRO B 1 131 ? 11.32 -28.375 -26.25 1 87.56 131 PRO B N 1
ATOM 3040 C CA . PRO B 1 131 ? 11.102 -29.141 -27.484 1 87.56 131 PRO B CA 1
ATOM 3041 C C . PRO B 1 131 ? 11.867 -28.594 -28.672 1 87.56 131 PRO B C 1
ATOM 3043 O O . PRO B 1 131 ? 12.156 -27.391 -28.719 1 87.56 131 PRO B O 1
ATOM 3046 N N . ASP B 1 132 ? 12.125 -29.453 -29.625 1 89.62 132 ASP B N 1
ATOM 3047 C CA . ASP B 1 132 ? 12.867 -29.062 -30.812 1 89.62 132 ASP B CA 1
ATOM 3048 C C . ASP B 1 132 ? 12.156 -27.938 -31.562 1 89.62 132 ASP B C 1
ATOM 3050 O O . ASP B 1 132 ? 10.93 -27.969 -31.688 1 89.62 132 ASP B O 1
ATOM 3054 N N . GLY B 1 133 ? 12.953 -26.969 -32 1 92 133 GLY B N 1
ATOM 3055 C CA . GLY B 1 133 ? 12.414 -25.906 -32.844 1 92 133 GLY B CA 1
ATOM 3056 C C . GLY B 1 133 ? 11.82 -24.766 -32.031 1 92 133 GLY B C 1
ATOM 3057 O O . GLY B 1 133 ? 11.281 -23.812 -32.594 1 92 133 GLY B O 1
ATOM 3058 N N . LEU B 1 134 ? 11.906 -24.891 -30.734 1 94.44 134 LEU B N 1
ATOM 3059 C CA . LEU B 1 134 ? 11.367 -23.844 -29.875 1 94.44 134 LEU B CA 1
ATOM 3060 C C . LEU B 1 134 ? 12.484 -23.109 -29.156 1 94.44 134 LEU B C 1
ATOM 3062 O O . LEU B 1 134 ? 13.5 -23.703 -28.797 1 94.44 134 LEU B O 1
ATOM 3066 N N . ARG B 1 135 ? 12.289 -21.828 -29 1 95.38 135 ARG B N 1
ATOM 3067 C CA . ARG B 1 135 ? 13.227 -21.016 -28.234 1 95.38 135 ARG B CA 1
ATOM 3068 C C . ARG B 1 135 ? 12.492 -20.125 -27.234 1 95.38 135 ARG B C 1
ATOM 3070 O O . ARG B 1 135 ? 11.352 -19.719 -27.469 1 95.38 135 ARG B O 1
ATOM 3077 N N . LEU B 1 136 ? 13.109 -19.922 -26.156 1 95.75 136 LEU B N 1
ATOM 3078 C CA . LEU B 1 136 ? 12.602 -19 -25.141 1 95.75 136 LEU B CA 1
ATOM 3079 C C . LEU B 1 136 ? 13.117 -17.578 -25.391 1 95.75 136 LEU B C 1
ATOM 3081 O O . LEU B 1 136 ? 14.328 -17.359 -25.438 1 95.75 136 LEU B O 1
ATOM 3085 N N . VAL B 1 137 ? 12.234 -16.625 -25.516 1 96.25 137 VAL B N 1
ATOM 3086 C CA . VAL B 1 137 ? 12.609 -15.258 -25.844 1 96.25 137 VAL B CA 1
ATOM 3087 C C . VAL B 1 137 ? 12.07 -14.305 -24.781 1 96.25 137 VAL B C 1
ATOM 3089 O O . VAL B 1 137 ? 10.867 -14.289 -24.5 1 96.25 137 VAL B O 1
ATOM 3092 N N . ALA B 1 138 ? 12.984 -13.57 -24.203 1 96.75 138 ALA B N 1
ATOM 3093 C CA . ALA B 1 138 ? 12.562 -12.539 -23.25 1 96.75 138 ALA B CA 1
ATOM 3094 C C . ALA B 1 138 ? 11.773 -11.438 -23.953 1 96.75 138 ALA B C 1
ATOM 3096 O O . ALA B 1 138 ? 12.078 -11.07 -25.094 1 96.75 138 ALA B O 1
ATOM 3097 N N . THR B 1 139 ? 10.766 -10.93 -23.266 1 96.38 139 THR B N 1
ATOM 3098 C CA . THR B 1 139 ? 9.977 -9.828 -23.797 1 96.38 139 THR B CA 1
ATOM 3099 C C . THR B 1 139 ? 9.625 -8.836 -22.703 1 96.38 139 THR B C 1
ATOM 3101 O O . THR B 1 139 ? 9.773 -9.141 -21.516 1 96.38 139 THR B O 1
ATOM 3104 N N . ASP B 1 140 ? 9.211 -7.652 -23.109 1 95.75 140 ASP B N 1
ATOM 3105 C CA . ASP B 1 140 ? 8.734 -6.645 -22.172 1 95.75 140 ASP B CA 1
ATOM 3106 C C . ASP B 1 140 ? 7.395 -7.055 -21.562 1 95.75 140 ASP B C 1
ATOM 3108 O O . ASP B 1 140 ? 6.488 -7.5 -22.266 1 95.75 140 ASP B O 1
ATOM 3112 N N . PRO B 1 141 ? 7.293 -6.895 -20.266 1 94.44 141 PRO B N 1
ATOM 3113 C CA . PRO B 1 141 ? 6.055 -7.312 -19.609 1 94.44 141 PRO B CA 1
ATOM 3114 C C . PRO B 1 141 ? 4.82 -6.629 -20.188 1 94.44 141 PRO B C 1
ATOM 3116 O O . PRO B 1 141 ? 3.754 -7.246 -20.281 1 94.44 141 PRO B O 1
ATOM 3119 N N . ALA B 1 142 ? 4.98 -5.422 -20.578 1 93.25 142 ALA B N 1
ATOM 3120 C CA . ALA B 1 142 ? 3.838 -4.734 -21.172 1 93.25 142 ALA B CA 1
ATOM 3121 C C . ALA B 1 142 ? 3.457 -5.367 -22.5 1 93.25 142 ALA B C 1
ATOM 3123 O O . ALA B 1 142 ? 2.273 -5.535 -22.812 1 93.25 142 ALA B O 1
ATOM 3124 N N . HIS B 1 143 ? 4.469 -5.707 -23.281 1 93 143 HIS B N 1
ATOM 3125 C CA . HIS B 1 143 ? 4.211 -6.402 -24.547 1 93 143 HIS B CA 1
ATOM 3126 C C . HIS B 1 143 ? 3.592 -7.773 -24.297 1 93 143 HIS B C 1
ATOM 3128 O O . HIS B 1 143 ? 2.678 -8.18 -25.016 1 93 143 HIS B O 1
ATOM 3134 N N . TYR B 1 144 ? 4.098 -8.367 -23.281 1 95.56 144 TYR B N 1
ATOM 3135 C CA . TYR B 1 144 ? 3.543 -9.672 -22.938 1 95.56 144 TYR B CA 1
ATOM 3136 C C . TYR B 1 144 ? 2.076 -9.555 -22.547 1 95.56 144 TYR B C 1
ATOM 3138 O O . TYR B 1 144 ? 1.258 -10.398 -22.922 1 95.56 144 TYR B O 1
ATOM 3146 N N . ALA B 1 145 ? 1.767 -8.555 -21.781 1 94 145 ALA B N 1
ATOM 3147 C CA . ALA B 1 145 ? 0.378 -8.328 -21.391 1 94 145 ALA B CA 1
ATOM 3148 C C . ALA B 1 145 ? -0.523 -8.195 -22.609 1 94 145 ALA B C 1
ATOM 3150 O O . ALA B 1 145 ? -1.636 -8.727 -22.641 1 94 145 ALA B O 1
ATOM 3151 N N . GLU B 1 146 ? -0.024 -7.555 -23.609 1 93.12 146 GLU B N 1
ATOM 3152 C CA . GLU B 1 146 ? -0.773 -7.41 -24.859 1 93.12 146 GLU B CA 1
ATOM 3153 C C . GLU B 1 146 ? -0.943 -8.75 -25.562 1 93.12 146 GLU B C 1
ATOM 3155 O O . GLU B 1 146 ? -2.037 -9.086 -26.016 1 93.12 146 GLU B O 1
ATOM 3160 N N . GLN B 1 147 ? 0.106 -9.531 -25.656 1 93.56 147 GLN B N 1
ATOM 3161 C CA . GLN B 1 147 ? 0.097 -10.82 -26.344 1 93.56 147 GLN B CA 1
ATOM 3162 C C . GLN B 1 147 ? -0.834 -11.812 -25.656 1 93.56 147 GLN B C 1
ATOM 3164 O O . GLN B 1 147 ? -1.685 -12.43 -26.297 1 93.56 147 GLN B O 1
ATOM 3169 N N . VAL B 1 148 ? -0.71 -11.914 -24.375 1 95 148 VAL B N 1
ATOM 3170 C CA . VAL B 1 148 ? -1.505 -12.883 -23.625 1 95 148 VAL B CA 1
ATOM 3171 C C . VAL B 1 148 ? -2.969 -12.445 -23.609 1 95 148 VAL B C 1
ATOM 3173 O O . VAL B 1 148 ? -3.873 -13.281 -23.672 1 95 148 VAL B O 1
ATOM 3176 N N . GLY B 1 149 ? -3.176 -11.18 -23.484 1 94.06 149 GLY B N 1
ATOM 3177 C CA . GLY B 1 149 ? -4.531 -10.664 -23.594 1 94.06 149 GLY B CA 1
ATOM 3178 C C . GLY B 1 149 ? -5.195 -11.008 -24.906 1 94.06 149 GLY B C 1
ATOM 3179 O O . GLY B 1 149 ? -6.375 -11.367 -24.953 1 94.06 149 GLY B O 1
ATOM 3180 N N . ALA B 1 150 ? -4.441 -10.859 -25.969 1 92.88 150 ALA B N 1
ATOM 3181 C CA . ALA B 1 150 ? -4.961 -11.211 -27.281 1 92.88 150 ALA B CA 1
ATOM 3182 C C . ALA B 1 150 ? -5.324 -12.695 -27.359 1 92.88 150 ALA B C 1
ATOM 3184 O O . ALA B 1 150 ? -6.383 -13.062 -27.875 1 92.88 150 ALA B O 1
ATOM 3185 N N . TRP B 1 151 ? -4.438 -13.539 -26.844 1 94.06 151 TRP B N 1
ATOM 3186 C CA . TRP B 1 151 ? -4.691 -14.977 -26.797 1 94.06 151 TRP B CA 1
ATOM 3187 C C . TRP B 1 151 ? -5.984 -15.281 -26.047 1 94.06 151 TRP B C 1
ATOM 3189 O O . TRP B 1 151 ? -6.738 -16.172 -26.453 1 94.06 151 TRP B O 1
ATOM 3199 N N . ARG B 1 152 ? -6.289 -14.461 -24.984 1 93 152 ARG B N 1
ATOM 3200 C CA . ARG B 1 152 ? -7.434 -14.703 -24.109 1 93 152 ARG B CA 1
ATOM 3201 C C . ARG B 1 152 ? -8.688 -14.031 -24.656 1 93 152 ARG B C 1
ATOM 3203 O O . ARG B 1 152 ? -9.781 -14.211 -24.109 1 93 152 ARG B O 1
ATOM 3210 N N . GLY B 1 153 ? -8.523 -13.18 -25.641 1 92.75 153 GLY B N 1
ATOM 3211 C CA . GLY B 1 153 ? -9.648 -12.422 -26.172 1 92.75 153 GLY B CA 1
ATOM 3212 C C . GLY B 1 153 ? -10.031 -11.242 -25.297 1 92.75 153 GLY B C 1
ATOM 3213 O O . GLY B 1 153 ? -11.18 -10.789 -25.312 1 92.75 153 GLY B O 1
ATOM 3214 N N . THR B 1 154 ? -9.125 -10.727 -24.484 1 92.25 154 THR B N 1
ATOM 3215 C CA . THR B 1 154 ? -9.367 -9.586 -23.609 1 92.25 154 THR B CA 1
ATOM 3216 C C . THR B 1 154 ? -9.453 -8.289 -24.406 1 92.25 154 THR B C 1
ATOM 3218 O O . THR B 1 154 ? -8.633 -8.055 -25.297 1 92.25 154 THR B O 1
ATOM 3221 N N . PRO B 1 155 ? -10.406 -7.43 -24.094 1 93.06 155 PRO B N 1
ATOM 3222 C CA . PRO B 1 155 ? -10.523 -6.156 -24.812 1 93.06 155 PRO B CA 1
ATOM 3223 C C . PRO B 1 155 ? -9.297 -5.266 -24.641 1 93.06 155 PRO B C 1
ATOM 3225 O O . PRO B 1 155 ? -8.656 -5.289 -23.578 1 93.06 155 PRO B O 1
ATOM 3228 N N . PRO B 1 156 ? -8.977 -4.43 -25.625 1 93.25 156 PRO B N 1
ATOM 3229 C CA . PRO B 1 156 ? -7.742 -3.637 -25.625 1 93.25 156 PRO B CA 1
ATOM 3230 C C . PRO B 1 156 ? -7.605 -2.742 -24.406 1 93.25 156 PRO B C 1
ATOM 3232 O O . PRO B 1 156 ? -6.523 -2.662 -23.812 1 93.25 156 PRO B O 1
ATOM 3235 N N . PRO B 1 157 ? -8.711 -2.109 -23.938 1 89.62 157 PRO B N 1
ATOM 3236 C CA . PRO B 1 157 ? -8.539 -1.249 -22.766 1 89.62 157 PRO B CA 1
ATOM 3237 C C . PRO B 1 157 ? -8.086 -2.023 -21.531 1 89.62 157 PRO B C 1
ATOM 3239 O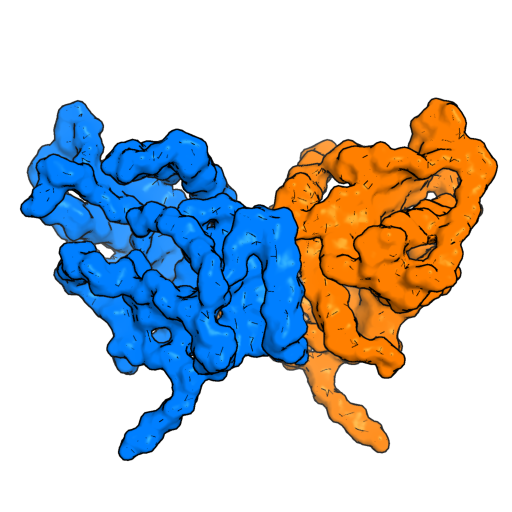 O . PRO B 1 157 ? -7.277 -1.521 -20.734 1 89.62 157 PRO B O 1
ATOM 3242 N N . GLN B 1 158 ? -8.5 -3.209 -21.391 1 88.31 158 GLN B N 1
ATOM 3243 C CA . GLN B 1 158 ? -8.125 -4.035 -20.25 1 88.31 158 GLN B CA 1
ATOM 3244 C C . GLN B 1 158 ? -6.688 -4.531 -20.375 1 88.31 158 GLN B C 1
ATOM 3246 O O . GLN B 1 158 ? -5.988 -4.68 -19.375 1 88.31 158 GLN B O 1
ATOM 3251 N N . ARG B 1 159 ? -6.289 -4.75 -21.656 1 92.75 159 ARG B N 1
ATOM 3252 C CA . ARG B 1 159 ? -4.906 -5.152 -21.875 1 92.75 159 ARG B CA 1
ATOM 3253 C C . ARG B 1 159 ? -3.943 -4.027 -21.516 1 92.75 159 ARG B C 1
ATOM 3255 O O . ARG B 1 159 ? -2.918 -4.266 -20.875 1 92.75 159 ARG B O 1
ATOM 3262 N N . ARG B 1 160 ? -4.344 -2.869 -21.875 1 91.38 160 ARG B N 1
ATOM 3263 C CA . ARG B 1 160 ? -3.52 -1.704 -21.562 1 91.38 160 ARG B CA 1
ATOM 3264 C C . ARG B 1 160 ? -3.441 -1.469 -20.062 1 91.38 160 ARG B C 1
ATOM 3266 O O . ARG B 1 160 ? -2.379 -1.125 -19.531 1 91.38 160 ARG B O 1
ATOM 3273 N N . ALA B 1 161 ? -4.52 -1.699 -19.406 1 86.5 161 ALA B N 1
ATOM 3274 C CA . ALA B 1 161 ? -4.547 -1.537 -17.953 1 86.5 161 ALA B CA 1
ATOM 3275 C C . ALA B 1 161 ? -3.635 -2.555 -17.266 1 86.5 161 ALA B C 1
ATOM 3277 O O . ALA B 1 161 ? -2.932 -2.225 -16.312 1 86.5 161 ALA B O 1
ATOM 3278 N N . HIS B 1 162 ? -3.705 -3.715 -17.781 1 90.31 162 HIS B N 1
ATOM 3279 C CA . HIS B 1 162 ? -2.834 -4.762 -17.25 1 90.31 162 HIS B CA 1
ATOM 3280 C C . HIS B 1 162 ? -1.364 -4.414 -17.469 1 90.31 162 HIS B C 1
ATOM 3282 O O . HIS B 1 162 ? -0.549 -4.543 -16.547 1 90.31 162 HIS B O 1
ATOM 3288 N N . ALA B 1 163 ? -1.034 -3.934 -18.672 1 92.38 163 ALA B N 1
ATOM 3289 C CA . ALA B 1 163 ? 0.325 -3.514 -19 1 92.38 163 ALA B CA 1
ATOM 3290 C C . ALA B 1 163 ? 0.794 -2.391 -18.078 1 92.38 163 ALA B C 1
ATOM 3292 O O . ALA B 1 163 ? 1.916 -2.426 -17.578 1 92.38 163 ALA B O 1
ATOM 3293 N N . ALA B 1 164 ? -0.062 -1.514 -17.844 1 87.06 164 ALA B N 1
ATOM 3294 C CA . ALA B 1 164 ? 0.268 -0.372 -17 1 87.06 164 ALA B CA 1
ATOM 3295 C C . ALA B 1 164 ? 0.534 -0.815 -15.555 1 87.06 164 ALA B C 1
ATOM 3297 O O . ALA B 1 164 ? 1.461 -0.322 -14.914 1 87.06 164 ALA B O 1
ATOM 3298 N N . ARG B 1 165 ? -0.215 -1.704 -15.094 1 86.19 165 ARG B N 1
ATOM 3299 C CA . ARG B 1 165 ? -0.039 -2.217 -13.734 1 86.19 165 ARG B CA 1
ATOM 3300 C C . ARG B 1 165 ? 1.317 -2.896 -13.578 1 86.19 165 ARG B C 1
ATOM 3302 O O . ARG B 1 165 ? 1.99 -2.723 -12.562 1 86.19 165 ARG B O 1
ATOM 3309 N N . LEU B 1 166 ? 1.69 -3.621 -14.57 1 90.31 166 LEU B N 1
ATOM 3310 C CA . LEU B 1 166 ? 2.965 -4.328 -14.516 1 90.31 166 LEU B CA 1
ATOM 3311 C C . LEU B 1 166 ? 4.133 -3.348 -14.484 1 90.31 166 LEU B C 1
ATOM 3313 O O . LEU B 1 166 ? 5.145 -3.605 -13.828 1 90.31 166 LEU B O 1
ATOM 3317 N N . GLN B 1 167 ? 3.918 -2.256 -15.102 1 86.56 167 GLN B N 1
ATOM 3318 C CA . GLN B 1 167 ? 4.984 -1.264 -15.195 1 86.56 167 GLN B CA 1
ATOM 3319 C C . GLN B 1 167 ? 5.223 -0.583 -13.852 1 86.56 167 GLN B C 1
ATOM 3321 O O . GLN B 1 167 ? 6.344 -0.167 -13.547 1 86.56 167 GLN B O 1
ATOM 3326 N N . VAL B 1 168 ? 4.227 -0.525 -13.062 1 82.06 168 VAL B N 1
ATOM 3327 C CA . VAL B 1 168 ? 4.375 0.22 -11.812 1 82.06 168 VAL B CA 1
ATOM 3328 C C . VAL B 1 168 ? 4.34 -0.743 -10.633 1 82.06 168 VAL B C 1
ATOM 3330 O O . VAL B 1 168 ? 4.238 -0.315 -9.477 1 82.06 168 VAL B O 1
ATOM 3333 N N . SER B 1 169 ? 4.422 -2.004 -10.914 1 88.44 169 SER B N 1
ATOM 3334 C CA . SER B 1 169 ? 4.41 -2.994 -9.836 1 88.44 169 SER B CA 1
ATOM 3335 C C . SER B 1 169 ? 5.586 -2.797 -8.891 1 88.44 169 SER B C 1
ATOM 3337 O O . SER B 1 169 ? 6.707 -2.537 -9.328 1 88.44 169 SER B O 1
ATOM 3339 N N . PRO B 1 170 ? 5.328 -2.936 -7.559 1 88.94 170 PRO B N 1
ATOM 3340 C CA . PRO B 1 170 ? 6.434 -2.822 -6.605 1 88.94 170 PRO B CA 1
ATOM 3341 C C . PRO B 1 170 ? 7.426 -3.979 -6.715 1 88.94 170 PRO B C 1
ATOM 3343 O O . PRO B 1 170 ? 8.508 -3.922 -6.129 1 88.94 170 PRO B O 1
ATOM 3346 N N . VAL B 1 171 ? 7.004 -5.035 -7.398 1 91.88 171 VAL B N 1
ATOM 3347 C CA . VAL B 1 171 ? 7.871 -6.176 -7.688 1 91.88 171 VAL B CA 1
ATOM 3348 C C . VAL B 1 171 ? 8.078 -6.293 -9.195 1 91.88 171 VAL B C 1
ATOM 3350 O O . VAL B 1 171 ? 7.117 -6.305 -9.961 1 91.88 171 VAL B O 1
ATOM 3353 N N . PRO B 1 172 ? 9.32 -6.395 -9.57 1 90.19 172 PRO B N 1
ATOM 3354 C CA . PRO B 1 172 ? 9.57 -6.426 -11.016 1 90.19 172 PRO B CA 1
ATOM 3355 C C . PRO B 1 172 ? 9.109 -7.73 -11.664 1 90.19 172 PRO B C 1
ATOM 3357 O O . PRO B 1 172 ? 9.312 -8.812 -11.102 1 90.19 172 PRO B O 1
ATOM 3360 N N . TYR B 1 173 ? 8.523 -7.562 -12.812 1 95.81 173 TYR B N 1
ATOM 3361 C CA . TYR B 1 173 ? 8.125 -8.695 -13.641 1 95.81 173 TYR B CA 1
ATOM 3362 C C . TYR B 1 173 ? 9.094 -8.898 -14.797 1 95.81 173 TYR B C 1
ATOM 3364 O O . TYR B 1 173 ? 9.672 -7.934 -15.305 1 95.81 173 TYR B O 1
ATOM 3372 N N . ARG B 1 174 ? 9.258 -10.117 -15.156 1 97 174 ARG B N 1
ATOM 3373 C CA . ARG B 1 174 ? 9.93 -10.523 -16.391 1 97 174 ARG B CA 1
ATOM 3374 C C . ARG B 1 174 ? 9.078 -11.508 -17.172 1 97 174 ARG B C 1
ATOM 3376 O O . ARG B 1 174 ? 8.438 -12.391 -16.594 1 97 174 ARG B O 1
ATOM 3383 N N . ALA B 1 175 ? 9.102 -11.344 -18.438 1 97.81 175 ALA B N 1
ATOM 3384 C CA . ALA B 1 175 ? 8.219 -12.148 -19.281 1 97.81 175 ALA B CA 1
ATOM 3385 C C . ALA B 1 175 ? 9 -12.836 -20.391 1 97.81 175 ALA B C 1
ATOM 3387 O O . ALA B 1 175 ? 10.039 -12.344 -20.828 1 97.81 175 ALA B O 1
ATOM 3388 N N . TRP B 1 176 ? 8.508 -13.992 -20.797 1 97.75 176 TRP B N 1
ATOM 3389 C CA . TRP B 1 176 ? 9.102 -14.758 -21.891 1 97.75 176 TRP B CA 1
ATOM 3390 C C . TRP B 1 176 ? 8.016 -15.375 -22.766 1 97.75 176 TRP B C 1
ATOM 3392 O O . TRP B 1 176 ? 6.918 -15.672 -22.297 1 97.75 176 TRP B O 1
ATOM 3402 N N . LEU B 1 177 ? 8.375 -15.539 -24 1 97 177 LEU B N 1
ATOM 3403 C CA . LEU B 1 177 ? 7.574 -16.266 -24.984 1 97 177 LEU B CA 1
ATOM 3404 C C . LEU B 1 177 ? 8.32 -17.5 -25.469 1 97 177 LEU B C 1
ATOM 3406 O O . LEU B 1 177 ? 9.539 -17.469 -25.672 1 97 177 LEU B O 1
ATOM 3410 N N . LEU B 1 178 ? 7.598 -18.547 -25.562 1 96.31 178 LEU B N 1
ATOM 3411 C CA . LEU B 1 178 ? 8.078 -19.703 -26.312 1 96.31 178 LEU B CA 1
ATOM 3412 C C . LEU B 1 178 ? 7.711 -19.578 -27.781 1 96.31 178 LEU B C 1
ATOM 3414 O O . LEU B 1 178 ? 6.535 -19.656 -28.141 1 96.31 178 LEU B O 1
ATOM 3418 N N . GLN B 1 179 ? 8.766 -19.453 -28.594 1 95.5 179 GLN B N 1
ATOM 3419 C CA . GLN B 1 179 ? 8.547 -19.172 -30 1 95.5 179 GLN B CA 1
ATOM 3420 C C . GLN B 1 179 ? 9.047 -20.312 -30.875 1 95.5 179 GLN B C 1
ATOM 3422 O O . GLN B 1 179 ? 10.094 -20.891 -30.609 1 95.5 179 GLN B O 1
ATOM 3427 N N . ALA B 1 180 ? 8.273 -20.562 -31.875 1 93.94 180 ALA B N 1
ATOM 3428 C CA . ALA B 1 180 ? 8.703 -21.5 -32.906 1 93.94 180 ALA B CA 1
ATOM 3429 C C . ALA B 1 180 ? 9.688 -20.859 -33.875 1 93.94 180 ALA B C 1
ATOM 3431 O O . ALA B 1 180 ? 9.828 -19.625 -33.906 1 93.94 180 ALA B O 1
ATOM 3432 N N . ASP B 1 181 ? 10.406 -21.641 -34.625 1 88.81 181 ASP B N 1
ATOM 3433 C CA . ASP B 1 181 ? 11.406 -21.172 -35.594 1 88.81 181 ASP B CA 1
ATOM 3434 C C . ASP B 1 181 ? 10.805 -20.141 -36.531 1 88.81 181 ASP B C 1
ATOM 3436 O O . ASP B 1 181 ? 11.492 -19.203 -36.969 1 88.81 181 ASP B O 1
ATOM 3440 N N . GLY B 1 182 ? 9.641 -20.094 -36.875 1 88.5 182 GLY B N 1
ATOM 3441 C CA . GLY B 1 182 ? 8.992 -19.141 -37.781 1 88.5 182 GLY B CA 1
ATOM 3442 C C . GLY B 1 182 ? 8.57 -17.875 -37.062 1 88.5 182 GLY B C 1
ATOM 3443 O O . GLY B 1 182 ? 8.023 -16.953 -37.688 1 88.5 182 GLY B O 1
ATOM 3444 N N . GLY B 1 183 ? 8.867 -17.797 -35.75 1 90.31 183 GLY B N 1
ATOM 3445 C CA . GLY B 1 183 ? 8.625 -16.578 -35.031 1 90.31 183 GLY B CA 1
ATOM 3446 C C . GLY B 1 183 ? 7.289 -16.562 -34.312 1 90.31 183 GLY B C 1
ATOM 3447 O O . GLY B 1 183 ? 6.988 -15.641 -33.531 1 90.31 183 GLY B O 1
ATOM 3448 N N . GLN B 1 184 ? 6.543 -17.609 -34.562 1 93.44 184 GLN B N 1
ATOM 3449 C CA . GLN B 1 184 ? 5.223 -17.672 -33.938 1 93.44 184 GLN B CA 1
ATOM 3450 C C . GLN B 1 184 ? 5.324 -17.984 -32.438 1 93.44 184 GLN B C 1
ATOM 3452 O O . GLN B 1 184 ? 5.922 -19 -32.062 1 93.44 184 GLN B O 1
ATOM 3457 N N . ALA B 1 185 ? 4.734 -17.156 -31.625 1 95.75 185 ALA B N 1
ATOM 3458 C CA . ALA B 1 185 ? 4.66 -17.422 -30.203 1 95.75 185 ALA B CA 1
ATOM 3459 C C . ALA B 1 185 ? 3.578 -18.453 -29.891 1 95.75 185 ALA B C 1
ATOM 3461 O O . ALA B 1 185 ? 2.428 -18.297 -30.312 1 95.75 185 ALA B O 1
ATOM 3462 N N . LEU B 1 186 ? 3.922 -19.438 -29.109 1 96.5 186 LEU B N 1
ATOM 3463 C CA . LEU B 1 186 ? 3 -20.531 -28.859 1 96.5 186 LEU B CA 1
ATOM 3464 C C . LEU B 1 186 ? 2.557 -20.547 -27.406 1 96.5 186 LEU B C 1
ATOM 3466 O O . LEU B 1 186 ? 1.492 -21.078 -27.078 1 96.5 186 LEU B O 1
ATOM 3470 N N . ALA B 1 187 ? 3.402 -20.078 -26.516 1 97.38 187 ALA B N 1
ATOM 3471 C CA . ALA B 1 187 ? 3.135 -20 -25.094 1 97.38 187 ALA B CA 1
ATOM 3472 C C . ALA B 1 187 ? 3.936 -18.875 -24.438 1 97.38 187 ALA B C 1
ATOM 3474 O O . ALA B 1 187 ? 4.863 -18.344 -25.047 1 97.38 187 ALA B O 1
ATOM 3475 N N . GLY B 1 188 ? 3.557 -18.484 -23.328 1 98 188 GLY B N 1
ATOM 3476 C CA . GLY B 1 188 ? 4.289 -17.469 -22.578 1 98 188 GLY B CA 1
ATOM 3477 C C . GLY B 1 188 ? 4.031 -17.516 -21.078 1 98 188 GLY B C 1
ATOM 3478 O O . GLY B 1 188 ? 3.16 -18.25 -20.625 1 98 188 GLY B O 1
ATOM 3479 N N . GLY B 1 189 ? 4.844 -16.828 -20.328 1 97.94 189 GLY B N 1
ATOM 3480 C CA . GLY B 1 189 ? 4.738 -16.734 -18.875 1 97.94 189 GLY B CA 1
ATOM 3481 C C . GLY B 1 189 ? 5.574 -15.609 -18.297 1 97.94 189 GLY B C 1
ATOM 3482 O O . GLY B 1 189 ? 6.402 -15.016 -19 1 97.94 189 GLY B O 1
ATOM 3483 N N . GLN B 1 190 ? 5.27 -15.297 -17.078 1 97.81 190 GLN B N 1
ATOM 3484 C CA . GLN B 1 190 ? 5.984 -14.25 -16.344 1 97.81 190 GLN B CA 1
ATOM 3485 C C . GLN B 1 190 ? 6.426 -14.742 -14.977 1 97.81 190 GLN B C 1
ATOM 3487 O O . GLN B 1 190 ? 5.844 -15.688 -14.43 1 97.81 190 GLN B O 1
ATOM 3492 N N . ILE B 1 191 ? 7.496 -14.125 -14.523 1 97.94 191 ILE B N 1
ATOM 3493 C CA . ILE B 1 191 ? 7.887 -14.359 -13.141 1 97.94 191 ILE B CA 1
ATOM 3494 C C . ILE B 1 191 ? 8.008 -13.023 -12.406 1 97.94 191 ILE B C 1
ATOM 3496 O O . ILE B 1 191 ? 8.273 -11.992 -13.016 1 97.94 191 ILE B O 1
ATOM 3500 N N . ALA B 1 192 ? 7.73 -13 -11.172 1 97.19 192 ALA B N 1
ATOM 3501 C CA . ALA B 1 192 ? 8.008 -11.922 -10.219 1 97.19 192 ALA B CA 1
ATOM 3502 C C . ALA B 1 192 ? 8.898 -12.422 -9.078 1 97.19 192 ALA B C 1
ATOM 3504 O O . ALA B 1 192 ? 8.562 -13.383 -8.398 1 97.19 192 ALA B O 1
ATOM 3505 N N . CYS B 1 193 ? 10.016 -11.766 -8.914 1 95.94 193 CYS B N 1
ATOM 3506 C CA . CYS B 1 193 ? 10.977 -12.211 -7.91 1 95.94 193 CYS B CA 1
ATOM 3507 C C . CYS B 1 193 ? 11.023 -11.234 -6.734 1 95.94 193 CYS B C 1
ATOM 3509 O O . CYS B 1 193 ? 11.094 -10.023 -6.934 1 95.94 193 CYS B O 1
ATOM 3511 N N . GLU B 1 194 ? 10.953 -11.719 -5.598 1 96.06 194 GLU B N 1
ATOM 3512 C CA . GLU B 1 194 ? 11.102 -10.992 -4.34 1 96.06 194 GLU B CA 1
ATOM 3513 C C . GLU B 1 194 ? 11.945 -11.789 -3.34 1 96.06 194 GLU B C 1
ATOM 3515 O O . GLU B 1 194 ? 11.5 -12.82 -2.838 1 96.06 194 GLU B O 1
ATOM 3520 N N . ASP B 1 195 ? 13.125 -11.266 -3.047 1 94.19 195 ASP B N 1
ATOM 3521 C CA . ASP B 1 195 ? 14.07 -12.008 -2.213 1 94.19 195 ASP B CA 1
ATOM 3522 C C . ASP B 1 195 ? 14.375 -13.375 -2.807 1 94.19 195 ASP B C 1
ATOM 3524 O O . ASP B 1 195 ? 14.781 -13.484 -3.967 1 94.19 195 ASP B O 1
ATOM 3528 N N . ASP B 1 196 ? 14.148 -14.422 -2.043 1 96.31 196 ASP B N 1
ATOM 3529 C CA . ASP B 1 196 ? 14.453 -15.773 -2.52 1 96.31 196 ASP B CA 1
ATOM 3530 C C . ASP B 1 196 ? 13.195 -16.469 -3.021 1 96.31 196 ASP B C 1
ATOM 3532 O O . ASP B 1 196 ? 13.172 -17.703 -3.123 1 96.31 196 ASP B O 1
ATOM 3536 N N . LEU B 1 197 ? 12.164 -15.711 -3.309 1 97.94 197 LEU B N 1
ATOM 3537 C CA . LEU B 1 197 ? 10.906 -16.25 -3.811 1 97.94 197 LEU B CA 1
ATOM 3538 C C . LEU B 1 197 ? 10.695 -15.875 -5.273 1 97.94 197 LEU B C 1
ATOM 3540 O O . LEU B 1 197 ? 11.008 -14.75 -5.68 1 97.94 197 LEU B O 1
ATOM 3544 N N . VAL B 1 198 ? 10.164 -16.797 -6.074 1 98.06 198 VAL B N 1
ATOM 3545 C CA . VAL B 1 198 ? 9.766 -16.5 -7.449 1 98.06 198 VAL B CA 1
ATOM 3546 C C . VAL B 1 198 ? 8.32 -16.953 -7.676 1 98.06 198 VAL B C 1
ATOM 3548 O O . VAL B 1 198 ? 7.961 -18.094 -7.363 1 98.06 198 VAL B O 1
ATOM 3551 N N . GLY B 1 199 ? 7.488 -16.047 -8.109 1 98.62 199 GLY B N 1
ATOM 3552 C CA . GLY B 1 199 ? 6.113 -16.359 -8.477 1 98.62 199 GLY B CA 1
ATOM 3553 C C . GLY B 1 199 ? 5.922 -16.531 -9.969 1 98.62 199 GLY B C 1
ATOM 3554 O O . GLY B 1 199 ? 6.512 -15.797 -10.766 1 98.62 199 GLY B O 1
ATOM 3555 N N . LEU B 1 200 ? 5.133 -17.5 -10.359 1 98.31 200 LEU B N 1
ATOM 3556 C CA . LEU B 1 200 ? 4.715 -17.688 -11.742 1 98.31 200 LEU B CA 1
ATOM 3557 C C . LEU B 1 200 ? 3.377 -17 -12.008 1 98.31 200 LEU B C 1
ATOM 3559 O O . LEU B 1 200 ? 2.42 -17.188 -11.25 1 98.31 200 LEU B O 1
ATOM 3563 N N . TYR B 1 201 ? 3.357 -16.266 -13.086 1 96.88 201 TYR B N 1
ATOM 3564 C CA . TYR B 1 201 ? 2.156 -15.5 -13.406 1 96.88 201 TYR B CA 1
ATOM 3565 C C . TYR B 1 201 ? 1.844 -15.586 -14.898 1 96.88 201 TYR B C 1
ATOM 3567 O O . TYR B 1 201 ? 2.754 -15.617 -15.727 1 96.88 201 TYR B O 1
ATOM 3575 N N . ASP B 1 202 ? 0.557 -15.594 -15.234 1 96 202 ASP B N 1
ATOM 3576 C CA . ASP B 1 202 ? 0.032 -15.438 -16.594 1 96 202 ASP B CA 1
ATOM 3577 C C . ASP B 1 202 ? 0.636 -16.469 -17.531 1 96 202 ASP B C 1
ATOM 3579 O O . ASP B 1 202 ? 1.034 -16.141 -18.656 1 96 202 ASP B O 1
ATOM 3583 N N . VAL B 1 203 ? 0.782 -17.625 -17.062 1 97.25 203 VAL B N 1
ATOM 3584 C CA . VAL B 1 203 ? 1.209 -18.719 -17.938 1 97.25 203 VAL B CA 1
ATOM 3585 C C . VAL B 1 203 ? 0.075 -19.094 -18.891 1 97.25 203 VAL B C 1
ATOM 3587 O O . VAL B 1 203 ? -1.051 -19.359 -18.453 1 97.25 203 VAL B O 1
ATOM 3590 N N . TYR B 1 204 ? 0.364 -19.078 -20.125 1 97.06 204 TYR B N 1
ATOM 3591 C CA . TYR B 1 204 ? -0.679 -19.328 -21.125 1 97.06 204 TYR B CA 1
ATOM 3592 C C . TYR B 1 204 ? -0.111 -20.031 -22.359 1 97.06 204 TYR B C 1
ATOM 3594 O O . TYR B 1 204 ? 0.981 -19.688 -22.812 1 97.06 204 TYR B O 1
ATOM 3602 N N . THR B 1 205 ? -0.763 -21.016 -22.797 1 96.44 205 THR B N 1
ATOM 3603 C CA . THR B 1 205 ? -0.475 -21.672 -24.062 1 96.44 205 THR B CA 1
ATOM 3604 C C . THR B 1 205 ? -1.584 -21.406 -25.078 1 96.44 205 THR B C 1
ATOM 3606 O O . THR B 1 205 ? -2.764 -21.609 -24.781 1 96.44 205 THR B O 1
ATOM 3609 N N . ALA B 1 206 ? -1.163 -20.969 -26.234 1 95.44 206 ALA B N 1
ATOM 3610 C CA . ALA B 1 206 ? -2.158 -20.75 -27.281 1 95.44 206 ALA B CA 1
ATOM 3611 C C . ALA B 1 206 ? -2.984 -22.016 -27.531 1 95.44 206 ALA B C 1
ATOM 3613 O O . ALA B 1 206 ? -2.445 -23.125 -27.547 1 95.44 206 ALA B O 1
ATOM 3614 N N . PRO B 1 207 ? -4.242 -21.797 -27.781 1 93.62 207 PRO B N 1
ATOM 3615 C CA . PRO B 1 207 ? -5.148 -22.938 -27.844 1 93.62 207 PRO B CA 1
ATOM 3616 C C . PRO B 1 207 ? -4.699 -23.984 -28.875 1 93.62 207 PRO B C 1
ATOM 3618 O O . PRO B 1 207 ? -4.656 -25.188 -28.547 1 93.62 207 PRO B O 1
ATOM 3621 N N . PRO B 1 208 ? -4.23 -23.594 -30.016 1 92.69 208 PRO B N 1
ATOM 3622 C CA . PRO B 1 208 ? -3.828 -24.609 -31 1 92.69 208 PRO B CA 1
ATOM 3623 C C . PRO B 1 208 ? -2.574 -25.375 -30.578 1 92.69 208 PRO B C 1
ATOM 3625 O O . PRO B 1 208 ? -2.254 -26.406 -31.172 1 92.69 208 PRO B O 1
ATOM 3628 N N . ALA B 1 209 ? -1.884 -24.891 -29.641 1 94.06 209 ALA B N 1
ATOM 3629 C CA . ALA B 1 209 ? -0.602 -25.484 -29.266 1 94.06 209 ALA B CA 1
ATOM 3630 C C . ALA B 1 209 ? -0.719 -26.266 -27.969 1 94.06 209 ALA B C 1
ATOM 3632 O O . ALA B 1 209 ? 0.284 -26.734 -27.422 1 94.06 209 ALA B O 1
ATOM 3633 N N . ARG B 1 210 ? -1.887 -26.422 -27.422 1 93.81 210 ARG B N 1
ATOM 3634 C CA . ARG B 1 210 ? -2.08 -27.078 -26.125 1 93.81 210 ARG B CA 1
ATOM 3635 C C . ARG B 1 210 ? -1.882 -28.578 -26.234 1 93.81 210 ARG B C 1
ATOM 3637 O O . ARG B 1 210 ? -1.892 -29.141 -27.328 1 93.81 210 ARG B O 1
ATOM 3644 N N . GLY B 1 211 ? -1.555 -29.172 -25.109 1 91.56 211 GLY B N 1
ATOM 3645 C CA . GLY B 1 211 ? -1.402 -30.609 -25.047 1 91.56 211 GLY B CA 1
ATOM 3646 C C . GLY B 1 211 ? -0.042 -31.078 -25.531 1 91.56 211 GLY B C 1
ATOM 3647 O O . GLY B 1 211 ? 0.151 -32.281 -25.797 1 91.56 211 GLY B O 1
ATOM 3648 N N . ARG B 1 212 ? 0.903 -30.156 -25.641 1 91.44 212 ARG B N 1
ATOM 3649 C CA . ARG B 1 212 ? 2.217 -30.5 -26.172 1 91.44 212 ARG B CA 1
ATOM 3650 C C . ARG B 1 212 ? 3.295 -30.375 -25.109 1 91.44 212 ARG B C 1
ATOM 3652 O O . ARG B 1 212 ? 4.488 -30.438 -25.406 1 91.44 212 ARG B O 1
ATOM 3659 N N . GLY B 1 213 ? 2.891 -30.094 -23.906 1 93.31 213 GLY B N 1
ATOM 3660 C CA . GLY B 1 213 ? 3.848 -29.969 -22.812 1 93.31 213 GLY B CA 1
ATOM 3661 C C . GLY B 1 213 ? 4.551 -28.625 -22.797 1 93.31 213 GLY B C 1
ATOM 3662 O O . GLY B 1 213 ? 5.551 -28.438 -22.078 1 93.31 213 GLY B O 1
ATOM 3663 N N . LEU B 1 214 ? 4.109 -27.625 -23.484 1 95.38 214 LEU B N 1
ATOM 3664 C CA . LEU B 1 214 ? 4.777 -26.344 -23.625 1 95.38 214 LEU B CA 1
ATOM 3665 C C . LEU B 1 214 ? 4.781 -25.578 -22.312 1 95.38 214 LEU B C 1
ATOM 3667 O O . LEU B 1 214 ? 5.789 -24.969 -21.938 1 95.38 214 LEU B O 1
ATOM 3671 N N . ALA B 1 215 ? 3.715 -25.625 -21.609 1 95.94 215 ALA B N 1
ATOM 3672 C CA . ALA B 1 215 ? 3.633 -24.922 -20.328 1 95.94 215 ALA B CA 1
ATOM 3673 C C . ALA B 1 215 ? 4.645 -25.484 -19.328 1 95.94 215 ALA B C 1
ATOM 3675 O O . ALA B 1 215 ? 5.305 -24.719 -18.625 1 95.94 215 ALA B O 1
ATOM 3676 N N . ARG B 1 216 ? 4.73 -26.781 -19.281 1 95 216 ARG B N 1
ATOM 3677 C CA . ARG B 1 216 ? 5.684 -27.406 -18.375 1 95 216 ARG B CA 1
ATOM 3678 C C . ARG B 1 216 ? 7.113 -27 -18.703 1 95 216 ARG B C 1
ATOM 3680 O O . ARG B 1 216 ? 7.891 -26.656 -17.828 1 95 216 ARG B O 1
ATOM 3687 N N . ALA B 1 217 ? 7.473 -27.094 -19.953 1 94.75 217 ALA B N 1
ATOM 3688 C CA . ALA B 1 217 ? 8.812 -26.703 -20.391 1 94.75 217 ALA B CA 1
ATOM 3689 C C . ALA B 1 217 ? 9.094 -25.25 -20.094 1 94.75 217 ALA B C 1
ATOM 3691 O O . ALA B 1 217 ? 10.172 -24.906 -19.578 1 94.75 217 ALA B O 1
ATOM 3692 N N . LEU B 1 218 ? 8.141 -24.438 -20.422 1 96.19 218 LEU B N 1
ATOM 3693 C CA . LEU B 1 218 ? 8.258 -23 -20.188 1 96.19 218 LEU B CA 1
ATOM 3694 C C . LEU B 1 218 ? 8.477 -22.719 -18.703 1 96.19 218 LEU B C 1
ATOM 3696 O O . LEU B 1 218 ? 9.453 -22.062 -18.328 1 96.19 218 LEU B O 1
ATOM 3700 N N . CYS B 1 219 ? 7.633 -23.203 -17.828 1 96.62 219 CYS B N 1
ATOM 3701 C CA . CYS B 1 219 ? 7.707 -22.938 -16.406 1 96.62 219 CYS B CA 1
ATOM 3702 C C . CYS B 1 219 ? 9.016 -23.469 -15.82 1 96.62 219 CYS B C 1
ATOM 3704 O O . CYS B 1 219 ? 9.625 -22.812 -14.969 1 96.62 219 CYS B O 1
ATOM 3706 N N . SER B 1 220 ? 9.391 -24.625 -16.25 1 95.62 220 SER B N 1
ATOM 3707 C CA . SER B 1 220 ? 10.656 -25.203 -15.797 1 95.62 220 SER B CA 1
ATOM 3708 C C . SER B 1 220 ? 11.82 -24.266 -16.094 1 95.62 220 SER B C 1
ATOM 3710 O O . SER B 1 220 ? 12.695 -24.047 -15.25 1 95.62 220 SER B O 1
ATOM 3712 N N . ARG B 1 221 ? 11.836 -23.688 -17.234 1 95.44 221 ARG B N 1
ATOM 3713 C CA . ARG B 1 221 ? 12.914 -22.797 -17.641 1 95.44 221 ARG B CA 1
ATOM 3714 C C . ARG B 1 221 ? 12.859 -21.484 -16.859 1 95.44 221 ARG B C 1
ATOM 3716 O O . ARG B 1 221 ? 13.898 -20.922 -16.5 1 95.44 221 ARG B O 1
ATOM 3723 N N . LEU B 1 222 ? 11.664 -20.969 -16.656 1 96.06 222 LEU B N 1
ATOM 3724 C CA . LEU B 1 222 ? 11.508 -19.734 -15.906 1 96.06 222 LEU B CA 1
ATOM 3725 C C . LEU B 1 222 ? 11.984 -19.906 -14.469 1 96.06 222 LEU B C 1
ATOM 3727 O O . LEU B 1 222 ? 12.695 -19.047 -13.945 1 96.06 222 LEU B O 1
ATOM 3731 N N . ILE B 1 223 ? 11.664 -21 -13.883 1 96.12 223 ILE B N 1
ATOM 3732 C CA . ILE B 1 223 ? 12.055 -21.297 -12.508 1 96.12 223 ILE B CA 1
ATOM 3733 C C . ILE B 1 223 ? 13.57 -21.453 -12.43 1 96.12 223 ILE B C 1
ATOM 3735 O O . ILE B 1 223 ? 14.211 -20.938 -11.508 1 96.12 223 ILE B O 1
ATOM 3739 N N . ALA B 1 224 ? 14.117 -22.156 -13.375 1 94.56 224 ALA B N 1
ATOM 3740 C CA . ALA B 1 224 ? 15.57 -22.344 -13.414 1 94.56 224 ALA B CA 1
ATOM 3741 C C . ALA B 1 224 ? 16.297 -21.016 -13.531 1 94.56 224 ALA B C 1
ATOM 3743 O O . ALA B 1 224 ? 17.312 -20.797 -12.883 1 94.56 224 ALA B O 1
ATOM 3744 N N . ALA B 1 225 ? 15.82 -20.156 -14.391 1 93.31 225 ALA B N 1
ATOM 3745 C CA . 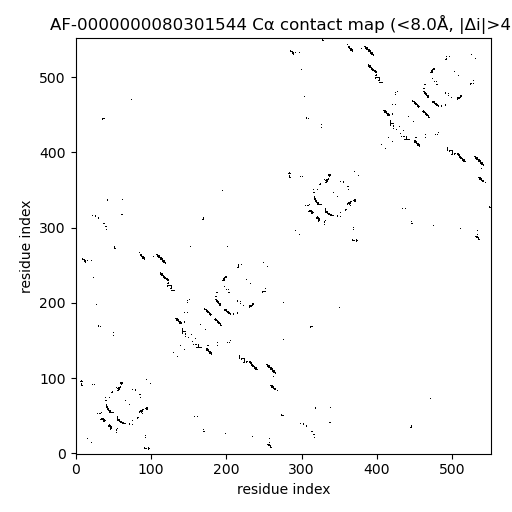ALA B 1 225 ? 16.406 -18.828 -14.547 1 93.31 225 ALA B CA 1
ATOM 3746 C C . ALA B 1 225 ? 16.375 -18.062 -13.234 1 93.31 225 ALA B C 1
ATOM 3748 O O . ALA B 1 225 ? 17.359 -17.422 -12.852 1 93.31 225 ALA B O 1
ATOM 3749 N N . ALA B 1 226 ? 15.258 -18.109 -12.531 1 95.81 226 ALA B N 1
ATOM 3750 C CA . ALA B 1 226 ? 15.117 -17.438 -11.25 1 95.81 226 ALA B CA 1
ATOM 3751 C C . ALA B 1 226 ? 16.047 -18.031 -10.203 1 95.81 226 ALA B C 1
ATOM 3753 O O . ALA B 1 226 ? 16.625 -17.312 -9.391 1 95.81 226 ALA B O 1
ATOM 3754 N N . ALA B 1 227 ? 16.156 -19.328 -10.234 1 95.94 227 ALA B N 1
ATOM 3755 C CA . ALA B 1 227 ? 17.031 -20.031 -9.297 1 95.94 227 ALA B CA 1
ATOM 3756 C C . ALA B 1 227 ? 18.484 -19.594 -9.477 1 95.94 227 ALA B C 1
ATOM 3758 O O . ALA B 1 227 ? 19.203 -19.406 -8.492 1 95.94 227 ALA B O 1
ATOM 3759 N N . ALA B 1 228 ? 18.875 -19.438 -10.672 1 93.81 228 ALA B N 1
ATOM 3760 C CA . ALA B 1 228 ? 20.234 -19 -10.984 1 93.81 228 ALA B CA 1
ATOM 3761 C C . ALA B 1 228 ? 20.5 -17.609 -10.422 1 93.81 228 ALA B C 1
ATOM 3763 O O . ALA B 1 228 ? 21.656 -17.234 -10.172 1 93.81 228 ALA B O 1
ATOM 3764 N N . GLU B 1 229 ? 19.438 -16.922 -10.172 1 93.06 229 GLU B N 1
ATOM 3765 C CA . GLU B 1 229 ? 19.578 -15.562 -9.672 1 93.06 229 GLU B CA 1
ATOM 3766 C C . GLU B 1 229 ? 19.297 -15.5 -8.164 1 93.06 229 GLU B C 1
ATOM 3768 O O . GLU B 1 229 ? 19.203 -14.406 -7.598 1 93.06 229 GLU B O 1
ATOM 3773 N N . GLY B 1 230 ? 19.047 -16.656 -7.566 1 94.19 230 GLY B N 1
ATOM 3774 C CA . GLY B 1 230 ? 19.016 -16.656 -6.109 1 94.19 230 GLY B CA 1
ATOM 3775 C C . GLY B 1 230 ? 17.688 -17.109 -5.543 1 94.19 230 GLY B C 1
ATOM 3776 O O . GLY B 1 230 ? 17.547 -17.281 -4.332 1 94.19 230 GLY B O 1
ATOM 3777 N N . ALA B 1 231 ? 16.688 -17.344 -6.391 1 96.75 231 ALA B N 1
ATOM 3778 C CA . ALA B 1 231 ? 15.43 -17.875 -5.887 1 96.75 231 ALA B CA 1
ATOM 3779 C C . ALA B 1 231 ? 15.594 -19.281 -5.336 1 96.75 231 ALA B C 1
ATOM 3781 O O . ALA B 1 231 ? 16.297 -20.109 -5.926 1 96.75 231 ALA B O 1
ATOM 3782 N N . ARG B 1 232 ? 14.93 -19.562 -4.234 1 97.19 232 ARG B N 1
ATOM 3783 C CA . ARG B 1 232 ? 15.031 -20.875 -3.594 1 97.19 232 ARG B CA 1
ATOM 3784 C C . ARG B 1 232 ? 13.664 -21.547 -3.521 1 97.19 232 ARG B C 1
ATOM 3786 O O . ARG B 1 232 ? 13.578 -22.781 -3.396 1 97.19 232 ARG B O 1
ATOM 3793 N N . HIS B 1 233 ? 12.594 -20.734 -3.576 1 97.62 233 HIS B N 1
ATOM 3794 C CA . HIS B 1 233 ? 11.219 -21.203 -3.5 1 97.62 233 HIS B CA 1
ATOM 3795 C C . HIS B 1 233 ? 10.352 -20.578 -4.59 1 97.62 233 HIS B C 1
ATOM 3797 O O . HIS B 1 233 ? 10.531 -19.406 -4.926 1 97.62 233 HIS B O 1
ATOM 3803 N N . ALA B 1 234 ? 9.492 -21.344 -5.133 1 98.06 234 ALA B N 1
ATOM 3804 C CA . ALA B 1 234 ? 8.539 -20.859 -6.129 1 98.06 234 ALA B CA 1
ATOM 3805 C C . ALA B 1 234 ? 7.105 -20.969 -5.617 1 98.06 234 ALA B C 1
ATOM 3807 O O . ALA B 1 234 ? 6.812 -21.812 -4.758 1 98.06 234 ALA B O 1
ATOM 3808 N N . TYR B 1 235 ? 6.262 -20.125 -6.051 1 98.56 235 TYR B N 1
ATOM 3809 C CA . TYR B 1 235 ? 4.844 -20.172 -5.723 1 98.56 235 TYR B CA 1
ATOM 3810 C C . TYR B 1 235 ? 3.99 -19.75 -6.91 1 98.56 235 TYR B C 1
ATOM 3812 O O . TYR B 1 235 ? 4.5 -19.156 -7.867 1 98.56 235 TYR B O 1
ATOM 3820 N N . LEU B 1 236 ? 2.805 -20.078 -6.898 1 98.56 236 LEU B N 1
ATOM 3821 C CA . LEU B 1 236 ? 1.809 -19.641 -7.875 1 98.56 236 LEU B CA 1
ATOM 3822 C C . LEU B 1 236 ? 0.405 -19.703 -7.281 1 98.56 236 LEU B C 1
ATOM 3824 O O . LEU B 1 236 ? 0.215 -20.219 -6.176 1 98.56 236 LEU B O 1
ATOM 3828 N N . GLN B 1 237 ? -0.528 -19.141 -7.891 1 98 237 GLN B N 1
ATOM 3829 C CA . GLN B 1 237 ? -1.951 -19.188 -7.57 1 98 237 GLN B CA 1
ATOM 3830 C C . GLN B 1 237 ? -2.762 -19.719 -8.742 1 98 237 GLN B C 1
ATOM 3832 O O . GLN B 1 237 ? -2.609 -19.266 -9.875 1 98 237 GLN B O 1
ATOM 3837 N N . VAL B 1 238 ? -3.598 -20.688 -8.492 1 97.69 238 VAL B N 1
ATOM 3838 C CA . VAL B 1 238 ? -4.355 -21.359 -9.547 1 97.69 238 VAL B CA 1
ATOM 3839 C C . VAL B 1 238 ? -5.742 -21.734 -9.039 1 97.69 238 VAL B C 1
ATOM 3841 O O . VAL B 1 238 ? -5.891 -22.172 -7.895 1 97.69 238 VAL B O 1
ATOM 3844 N N . GLU B 1 239 ? -6.711 -21.5 -9.867 1 96.5 239 GLU B N 1
ATOM 3845 C CA . GLU B 1 239 ? -8.07 -21.859 -9.477 1 96.5 239 GLU B CA 1
ATOM 3846 C C . GLU B 1 239 ? -8.156 -23.344 -9.141 1 96.5 239 GLU B C 1
ATOM 3848 O O . GLU B 1 239 ? -7.578 -24.188 -9.836 1 96.5 239 GLU B O 1
ATOM 3853 N N . HIS B 1 240 ? -8.883 -23.594 -8.109 1 95.5 240 HIS B N 1
ATOM 3854 C CA . HIS B 1 240 ? -9.031 -24.969 -7.633 1 95.5 240 HIS B CA 1
ATOM 3855 C C . HIS B 1 240 ? -9.531 -25.891 -8.742 1 95.5 240 HIS B C 1
ATOM 3857 O O . HIS B 1 240 ? -9.117 -27.047 -8.836 1 95.5 240 HIS B O 1
ATOM 3863 N N . ASP B 1 241 ? -10.375 -25.359 -9.625 1 95.12 241 ASP B N 1
ATOM 3864 C CA . ASP B 1 241 ? -11.047 -26.188 -10.625 1 95.12 241 ASP B CA 1
ATOM 3865 C C . ASP B 1 241 ? -10.234 -26.234 -11.922 1 95.12 241 ASP B C 1
ATOM 3867 O O . ASP B 1 241 ? -10.625 -26.906 -12.875 1 95.12 241 ASP B O 1
ATOM 3871 N N . ASN B 1 242 ? -9.141 -25.547 -11.984 1 95.06 242 ASN B N 1
ATOM 3872 C CA . ASN B 1 242 ? -8.258 -25.641 -13.141 1 95.06 242 ASN B CA 1
ATOM 3873 C C . ASN B 1 242 ? -7.348 -26.859 -13.047 1 95.06 242 ASN B C 1
ATOM 3875 O O . ASN B 1 242 ? -6.133 -26.734 -12.883 1 95.06 242 ASN B O 1
ATOM 3879 N N . LEU B 1 243 ? -7.945 -27.984 -13.25 1 94.62 243 LEU B N 1
ATOM 3880 C CA . LEU B 1 243 ? -7.285 -29.266 -13.016 1 94.62 243 LEU B CA 1
ATOM 3881 C C . LEU B 1 243 ? -6.129 -29.469 -13.992 1 94.62 243 LEU B C 1
ATOM 3883 O O . LEU B 1 243 ? -5.105 -30.062 -13.641 1 94.62 243 LEU B O 1
ATOM 3887 N N . ALA B 1 244 ? -6.32 -28.984 -15.203 1 93 244 ALA B N 1
ATOM 3888 C CA . ALA B 1 244 ? -5.273 -29.125 -16.203 1 93 244 ALA B CA 1
ATOM 3889 C C . ALA B 1 244 ? -4.008 -28.391 -15.789 1 93 244 ALA B C 1
ATOM 3891 O O . ALA B 1 244 ? -2.91 -28.938 -15.836 1 93 244 ALA B O 1
ATOM 3892 N N . ALA B 1 245 ? -4.148 -27.156 -15.383 1 95.31 245 ALA B N 1
ATOM 3893 C CA . ALA B 1 245 ? -3.002 -26.375 -14.93 1 95.31 245 ALA B CA 1
ATOM 3894 C C . ALA B 1 245 ? -2.383 -26.984 -13.672 1 95.31 245 ALA B C 1
ATOM 3896 O O . ALA B 1 245 ? -1.158 -27.094 -13.57 1 95.31 245 ALA B O 1
ATOM 3897 N N . ARG B 1 246 ? -3.184 -27.406 -12.75 1 96.69 246 ARG B N 1
ATOM 3898 C CA . ARG B 1 246 ? -2.691 -27.984 -11.5 1 96.69 246 ARG B CA 1
ATOM 3899 C C . ARG B 1 246 ? -1.88 -29.25 -11.766 1 96.69 246 ARG B C 1
ATOM 3901 O O . ARG B 1 246 ? -0.877 -29.5 -11.094 1 96.69 246 ARG B O 1
ATOM 3908 N N . ALA B 1 247 ? -2.293 -30 -12.711 1 95.38 247 ALA B N 1
ATOM 3909 C CA . ALA B 1 247 ? -1.552 -31.203 -13.078 1 95.38 247 ALA B CA 1
ATOM 3910 C C . ALA B 1 247 ? -0.153 -30.844 -13.578 1 95.38 247 ALA B C 1
ATOM 3912 O O . ALA B 1 247 ? 0.824 -31.516 -13.227 1 95.38 247 ALA B O 1
ATOM 3913 N N . VAL B 1 248 ? -0.08 -29.812 -14.398 1 94.5 248 VAL B N 1
ATOM 3914 C CA . VAL B 1 248 ? 1.203 -29.328 -14.898 1 94.5 248 VAL B CA 1
ATOM 3915 C C . VAL B 1 248 ? 2.105 -28.953 -13.734 1 94.5 248 VAL B C 1
ATOM 3917 O O . VAL B 1 248 ? 3.27 -29.359 -13.672 1 94.5 248 VAL B O 1
ATOM 3920 N N . TYR B 1 249 ? 1.613 -28.25 -12.766 1 97.31 249 TYR B N 1
ATOM 3921 C CA . TYR B 1 249 ? 2.41 -27.734 -11.656 1 97.31 249 TYR B CA 1
ATOM 3922 C C . TYR B 1 249 ? 2.816 -28.844 -10.703 1 97.31 249 TYR B C 1
ATOM 3924 O O . TYR B 1 249 ? 3.924 -28.844 -10.164 1 97.31 249 TYR B O 1
ATOM 3932 N N . HIS B 1 250 ? 1.917 -29.828 -10.531 1 96.31 250 HIS B N 1
ATOM 3933 C CA . HIS B 1 250 ? 2.279 -31 -9.734 1 96.31 250 HIS B CA 1
ATOM 3934 C C . HIS B 1 250 ? 3.465 -31.734 -10.344 1 96.31 250 HIS B C 1
ATOM 3936 O O . HIS B 1 250 ? 4.363 -32.156 -9.617 1 96.31 250 HIS B O 1
ATOM 3942 N N . ARG B 1 251 ? 3.434 -31.859 -11.648 1 93.88 251 ARG B N 1
ATOM 3943 C CA . ARG B 1 251 ? 4.523 -32.531 -12.336 1 93.88 251 ARG B CA 1
ATOM 3944 C C . ARG B 1 251 ? 5.832 -31.766 -12.188 1 93.88 251 ARG B C 1
ATOM 3946 O O . ARG B 1 251 ? 6.914 -32.344 -12.25 1 93.88 251 ARG B O 1
ATOM 3953 N N . LEU B 1 252 ? 5.699 -30.5 -11.984 1 94.75 252 LEU B N 1
ATOM 3954 C CA . LEU B 1 252 ? 6.871 -29.641 -11.805 1 94.75 252 LEU B CA 1
ATOM 3955 C C . LEU B 1 252 ? 7.32 -29.641 -10.344 1 94.75 252 LEU B C 1
ATOM 3957 O O . LEU B 1 252 ? 8.305 -28.984 -9.992 1 94.75 252 LEU B O 1
ATOM 3961 N N . GLY B 1 253 ? 6.547 -30.344 -9.484 1 94.94 253 GLY B N 1
ATOM 3962 C CA . GLY B 1 253 ? 6.965 -30.5 -8.102 1 94.94 253 GLY B CA 1
ATOM 3963 C C . GLY B 1 253 ? 6.238 -29.562 -7.148 1 94.94 253 GLY B C 1
ATOM 3964 O O . GLY B 1 253 ? 6.555 -29.516 -5.961 1 94.94 253 GLY B O 1
ATOM 3965 N N . PHE B 1 254 ? 5.281 -28.844 -7.621 1 97.06 254 PHE B N 1
ATOM 3966 C CA . PHE B 1 254 ? 4.496 -27.969 -6.75 1 97.06 254 PHE B CA 1
ATOM 3967 C C . PHE B 1 254 ? 3.5 -28.781 -5.934 1 97.06 254 PHE B C 1
ATOM 3969 O O . PHE B 1 254 ? 3.018 -29.828 -6.383 1 97.06 254 PHE B O 1
ATOM 3976 N N . ARG B 1 255 ? 3.188 -28.266 -4.754 1 96.81 255 ARG B N 1
ATOM 3977 C CA . ARG B 1 255 ? 2.166 -28.828 -3.867 1 96.81 255 ARG B CA 1
ATOM 3978 C C . ARG B 1 255 ? 1.234 -27.734 -3.359 1 96.81 255 ARG B C 1
ATOM 3980 O O . ARG B 1 255 ? 1.604 -26.547 -3.336 1 96.81 255 ARG B O 1
ATOM 3987 N N . ASP B 1 256 ? 0.066 -28.141 -2.967 1 97.06 256 ASP B N 1
ATOM 3988 C CA . ASP B 1 256 ? -0.858 -27.172 -2.377 1 97.06 256 ASP B CA 1
ATOM 3989 C C . ASP B 1 256 ? -0.348 -26.688 -1.023 1 97.06 256 ASP B C 1
ATOM 3991 O O . ASP B 1 256 ? -0.115 -27.484 -0.114 1 97.06 256 ASP B O 1
ATOM 3995 N N . ALA B 1 257 ? -0.168 -25.438 -0.896 1 97.75 257 ALA B N 1
ATOM 3996 C CA . ALA B 1 257 ? 0.236 -24.844 0.375 1 97.75 257 ALA B CA 1
ATOM 3997 C C . ALA B 1 257 ? -0.98 -24.453 1.21 1 97.75 257 ALA B C 1
ATOM 3999 O O . ALA B 1 257 ? -1.08 -24.828 2.383 1 97.75 257 ALA B O 1
ATOM 4000 N N . TYR B 1 258 ? -1.903 -23.703 0.626 1 97.69 258 TYR B N 1
ATOM 4001 C CA . TYR B 1 258 ? -3.152 -23.281 1.245 1 97.69 258 TYR B CA 1
ATOM 4002 C C . TYR B 1 258 ? -4.145 -22.797 0.194 1 97.69 258 TYR B C 1
ATOM 4004 O O . TYR B 1 258 ? -3.807 -22.688 -0.988 1 97.69 258 TYR B O 1
ATOM 4012 N N . ALA B 1 259 ? -5.344 -22.594 0.634 1 97.62 259 ALA B N 1
ATOM 4013 C CA . ALA B 1 259 ? -6.406 -22.078 -0.223 1 97.62 259 ALA B CA 1
ATOM 4014 C C . ALA B 1 259 ? -6.797 -20.656 0.18 1 97.62 259 ALA B C 1
ATOM 4016 O O . ALA B 1 259 ? -6.547 -20.234 1.312 1 97.62 259 ALA B O 1
ATOM 4017 N N . TYR B 1 260 ? -7.293 -19.953 -0.743 1 97.62 260 TYR B N 1
ATOM 4018 C CA . TYR B 1 260 ? -7.98 -18.703 -0.424 1 97.62 260 TYR B CA 1
ATOM 4019 C C . TYR B 1 260 ? -9.227 -18.531 -1.279 1 97.62 260 TYR B C 1
ATOM 4021 O O . TYR B 1 260 ? -9.406 -19.25 -2.271 1 97.62 260 TYR B O 1
ATOM 4029 N N . HIS B 1 261 ? -10.117 -17.766 -0.861 1 97.38 261 HIS B N 1
ATOM 4030 C CA . HIS B 1 261 ? -11.352 -17.375 -1.54 1 97.38 261 HIS B CA 1
ATOM 4031 C C . HIS B 1 261 ? -11.734 -15.938 -1.2 1 97.38 261 HIS B C 1
ATOM 4033 O O . HIS B 1 261 ? -10.992 -15.234 -0.511 1 97.38 261 HIS B O 1
ATOM 4039 N N . TYR B 1 262 ? -12.805 -15.508 -1.798 1 96.69 262 TYR B N 1
ATOM 4040 C CA . TYR B 1 262 ? -13.297 -14.164 -1.521 1 96.69 262 TYR B CA 1
ATOM 4041 C C . TYR B 1 262 ? -14.68 -14.203 -0.888 1 96.69 262 TYR B C 1
ATOM 4043 O O . TYR B 1 262 ? -15.43 -15.164 -1.088 1 96.69 262 TYR B O 1
ATOM 4051 N N . ARG B 1 263 ? -14.953 -13.242 -0.112 1 96.81 263 ARG B N 1
ATOM 4052 C CA . ARG B 1 263 ? -16.297 -12.992 0.411 1 96.81 263 ARG B CA 1
ATOM 4053 C C . ARG B 1 263 ? -16.844 -11.656 -0.092 1 96.81 263 ARG B C 1
ATOM 4055 O O . ARG B 1 263 ? -16.125 -10.648 -0.08 1 96.81 263 ARG B O 1
ATOM 4062 N N . ALA B 1 264 ? -18.062 -11.648 -0.568 1 95.81 264 ALA B N 1
ATOM 4063 C CA . ALA B 1 264 ? -18.734 -10.445 -1.044 1 95.81 264 ALA B CA 1
ATOM 4064 C C . ALA B 1 264 ? -20.172 -10.398 -0.557 1 95.81 264 ALA B C 1
ATOM 4066 O O . ALA B 1 264 ? -20.797 -11.438 -0.329 1 95.81 264 ALA B O 1
ATOM 4067 N N . PRO B 1 265 ? -20.656 -9.086 -0.319 1 92.81 265 PRO B N 1
ATOM 4068 C CA . PRO B 1 265 ? -22.062 -8.984 0.077 1 92.81 265 PRO B CA 1
ATOM 4069 C C . PRO B 1 265 ? -23 -9.609 -0.946 1 92.81 265 PRO B C 1
ATOM 4071 O O . PRO B 1 265 ? -22.672 -9.672 -2.135 1 92.81 265 PRO B O 1
ATOM 4074 N N . ALA B 1 266 ? -24.141 -10.117 -0.366 1 79.38 266 ALA B N 1
ATOM 4075 C CA . ALA B 1 266 ? -25.156 -10.711 -1.219 1 79.38 266 ALA B CA 1
ATOM 4076 C C . ALA B 1 266 ? -25.641 -9.719 -2.275 1 79.38 266 ALA B C 1
ATOM 4078 O O . ALA B 1 266 ? -25.812 -8.531 -1.991 1 79.38 266 ALA B O 1
ATOM 4079 N N . GLY B 1 267 ? -25.734 -10.094 -3.504 1 64.5 267 GLY B N 1
ATOM 4080 C CA . GLY B 1 267 ? -26.188 -9.266 -4.605 1 64.5 267 GLY B CA 1
ATOM 4081 C C . GLY B 1 267 ? -25.062 -8.5 -5.281 1 64.5 267 GLY B C 1
ATOM 4082 O O . GLY B 1 267 ? -25.297 -7.809 -6.273 1 64.5 267 GLY B O 1
ATOM 4083 N N . GLY B 1 268 ? -23.984 -8.398 -4.602 1 57.16 268 GLY B N 1
ATOM 4084 C CA . GLY B 1 268 ? -22.875 -7.719 -5.23 1 57.16 268 GLY B CA 1
ATOM 4085 C C . GLY B 1 268 ? -22.281 -8.492 -6.398 1 57.16 268 GLY B C 1
ATOM 4086 O O . GLY B 1 268 ? -22.203 -9.719 -6.355 1 57.16 268 GLY B O 1
ATOM 4087 N N . GLU B 1 269 ? -22.672 -8.188 -7.551 1 50.06 269 GLU B N 1
ATOM 4088 C CA . GLU B 1 269 ? -22.109 -8.836 -8.727 1 50.06 269 GLU B CA 1
ATOM 4089 C C . GLU B 1 269 ? -20.609 -8.594 -8.828 1 50.06 269 GLU B C 1
ATOM 4091 O O . GLU B 1 269 ? -20.125 -7.48 -8.594 1 50.06 269 GLU B O 1
ATOM 4096 N N . LEU B 1 270 ? -19.859 -9.578 -8.469 1 54.34 270 LEU B N 1
ATOM 4097 C CA . LEU B 1 270 ? -18.484 -9.422 -8.906 1 54.34 270 LEU B CA 1
ATOM 4098 C C . LEU B 1 270 ? -18.375 -9.453 -10.43 1 54.34 270 LEU B C 1
ATOM 4100 O O . LEU B 1 270 ? -18.859 -10.398 -11.062 1 54.34 270 LEU B O 1
ATOM 4104 N N . PRO B 1 271 ? -18.328 -8.336 -11.008 1 47.72 271 PRO B N 1
ATOM 4105 C CA . PRO B 1 271 ? -18.188 -8.602 -12.438 1 47.72 271 PRO B CA 1
ATOM 4106 C C . PRO B 1 271 ? -17.125 -9.656 -12.742 1 47.72 271 PRO B C 1
ATOM 4108 O O . PRO B 1 271 ? -16.172 -9.812 -11.969 1 47.72 271 PRO B O 1
ATOM 4111 N N . ALA B 1 272 ? -17.516 -10.711 -13.5 1 43.12 272 ALA B N 1
ATOM 4112 C CA . ALA B 1 272 ? -16.688 -11.836 -13.938 1 43.12 272 ALA B CA 1
ATOM 4113 C C . ALA B 1 272 ? -15.25 -11.398 -14.195 1 43.12 272 ALA B C 1
ATOM 4115 O O . ALA B 1 272 ? -15.008 -10.461 -14.945 1 43.12 272 ALA B O 1
ATOM 4116 N N . GLY B 1 273 ? -14.328 -11.367 -13.227 1 39.19 273 GLY B N 1
ATOM 4117 C CA . GLY B 1 273 ? -12.93 -11.281 -13.602 1 39.19 273 GLY B CA 1
ATOM 4118 C C . GLY B 1 273 ? -12.531 -12.281 -14.664 1 39.19 273 GLY B C 1
ATOM 4119 O O . GLY B 1 273 ? -13.148 -13.344 -14.781 1 39.19 273 GLY B O 1
ATOM 4120 N N . ALA B 1 274 ? -12.195 -11.977 -15.828 1 33.28 274 ALA B N 1
ATOM 4121 C CA . ALA B 1 274 ? -11.703 -12.984 -16.766 1 33.28 274 ALA B CA 1
ATOM 4122 C C . ALA B 1 274 ? -10.602 -13.828 -16.125 1 33.28 274 ALA B C 1
ATOM 4124 O O . ALA B 1 274 ? -9.664 -13.297 -15.539 1 33.28 274 ALA B O 1
ATOM 4125 N N . GLY B 1 275 ? -10.922 -14.93 -15.43 1 33.31 275 GLY B N 1
ATOM 4126 C CA . GLY B 1 275 ? -9.961 -15.93 -14.992 1 33.31 275 GLY B CA 1
ATOM 4127 C C . GLY B 1 275 ? -8.688 -15.93 -15.805 1 33.31 275 GLY B C 1
ATOM 4128 O O . GLY B 1 275 ? -8.703 -16.25 -17 1 33.31 275 GLY B O 1
ATOM 4129 N N . GLY B 1 276 ? -7.914 -14.797 -15.766 1 29.14 276 GLY B N 1
ATOM 4130 C CA . GLY B 1 276 ? -6.637 -15.031 -16.422 1 29.14 276 GLY B CA 1
ATOM 4131 C C . GLY B 1 276 ? -5.766 -16.031 -15.68 1 29.14 276 GLY B C 1
ATOM 4132 O O . GLY B 1 276 ? -5.992 -16.297 -14.492 1 29.14 276 GLY B O 1
#

Solvent-accessible surface area (backbone atoms only — not comparable to full-atom values): 29092 Å² total; per-residue (Å²): 133,82,73,80,79,62,68,34,54,64,74,64,35,86,84,56,56,66,69,58,53,51,49,50,52,34,50,53,51,27,63,38,42,48,52,27,49,36,60,53,65,36,25,42,37,30,49,38,79,56,58,49,58,81,24,28,25,30,39,31,69,27,61,54,83,69,56,67,70,58,49,53,51,52,50,43,52,53,20,57,76,44,68,35,64,65,31,37,48,45,40,55,68,30,30,47,38,52,49,62,57,53,41,47,75,70,52,30,42,82,42,73,57,28,30,32,32,33,33,71,62,37,77,73,48,78,55,51,73,68,59,88,64,50,45,82,39,79,47,55,50,45,58,45,32,44,53,54,24,56,74,71,67,52,56,66,72,59,24,52,51,52,20,52,45,56,73,53,26,63,34,58,63,47,24,36,31,38,23,37,81,88,65,51,70,40,30,36,36,30,39,36,56,55,86,44,33,34,34,56,41,73,68,46,58,38,78,92,54,57,92,67,58,54,64,51,28,50,50,32,40,54,51,35,56,41,20,77,73,54,19,37,30,39,37,38,74,44,51,63,82,44,54,71,61,50,51,46,40,42,74,73,57,35,42,62,39,32,51,35,32,30,38,27,53,70,84,58,71,69,72,81,43,67,86,116,132,81,72,78,78,64,68,36,54,64,75,64,34,88,84,54,53,66,70,56,53,51,49,50,52,33,50,54,53,26,61,38,41,48,50,28,51,37,60,52,66,35,27,42,38,31,49,38,78,58,58,49,58,82,25,28,24,30,39,32,70,25,71,51,84,68,57,66,69,58,50,51,52,54,50,43,52,54,22,56,76,45,67,36,65,64,32,37,48,44,38,54,68,30,32,52,37,53,48,63,58,54,42,46,74,70,52,30,42,81,42,74,57,27,31,33,32,33,36,71,61,37,77,76,49,77,56,50,72,67,61,88,64,48,44,81,39,80,47,54,48,46,57,45,30,45,53,54,23,55,75,71,66,50,56,66,72,59,24,51,51,50,18,52,44,58,72,53,25,63,35,59,63,46,24,37,31,37,23,38,81,88,65,50,69,41,31,34,34,30,38,36,56,57,84,43,34,33,34,57,41,75,68,46,58,38,76,94,54,56,93,68,58,56,64,51,29,49,51,32,42,53,50,34,56,42,21,77,73,54,20,38,30,39,35,37,73,44,51,64,83,42,54,72,62,51,51,46,41,43,76,73,56,35,40,60,40,33,53,35,33,31,38,29,52,70,86,59,70,69,75,80,43,67,85,115

Radius of gyration: 25.24 Å; Cα contacts (8 Å, |Δi|>4): 1105; chains: 2; bounding box: 52×78×77 Å